Protein AF-0000000069960616 (afdb_homodimer)

Foldseek 3Di:
DDKKKFKFQQDDAAFFDDPVRIDIDIDDDDDDDDLQKWKKFFFWWFQDDLVCCVVDDRVGTAWTKTWIFTCDHSRPVHHGGFTWIARPGLMGMDMDSCPRIGTDDPPFDPVDDPCCCVFCLHQLVLLLVCLQCPQQVDAAAFEEEEECLQARNNVNNQLLNVLRHYAYEYEAQDPVSQVVSVVRRHPHYDHCNPDPDLLVSQCVSPVQAGQEYEDAADAPNVQSNLQRHAQQHTYEHEHHLNCSSPNDDTHDDHDPCSCVVSVYHYDYDGSVVDDDPVSVVSSVLSQQAAPDDDDPDDDPPPPPPPVPVPPSSSHHHRDFDEAEAEDSVCSSVLNSCVSVRNDRHGYMYGD/DDKKKFKFQQDDAAFFDDPVRIDIDIDDDDDDDDLQKWKKFFFWWFQDDLVCCVVDDRVGTAWTKGWTFTCDHSRPVHHGGFTWIARQGLMGMDMGSCPRIGTDDPPFDPVDDPCCCVFCLHQLVLLLVCLQCPQQVDAAAFEEEEECLQARNNVNNQLLNVLRHYAYEYEAQDPVSQVVSVVRRHPHYDHCNPDPDLLVSQCVSPVQAGQEYEDAADAPNVQSNLQRHAQQHTYEHEHHLNCSSPNDDTHDDHDPCSCVVSVYHYDYDGSVVDDDPVSVVSSVLSQQAAPDDDDPDDDPPPPPPPVPPVPSSSHHSRDFDEAEAEDSVCSSVLNSCVSVRNDRHGYMYGD

Organism: Capra hircus (NCBI:txid9925)

Structure (mmCIF, N/CA/C/O backbone):
data_AF-0000000069960616-model_v1
#
loop_
_entity.id
_entity.type
_entity.pdbx_description
1 polymer 'Prostaglandin reductase 1'
#
loop_
_atom_site.group_PDB
_atom_site.id
_atom_site.type_symbol
_atom_site.label_atom_id
_atom_site.label_alt_id
_atom_site.label_comp_id
_atom_site.label_asym_id
_atom_site.label_entity_id
_atom_site.label_seq_id
_atom_site.pdbx_PDB_ins_code
_atom_site.Cartn_x
_atom_site.Cartn_y
_atom_site.Cartn_z
_atom_site.occupancy
_atom_site.B_iso_or_equiv
_atom_site.auth_seq_id
_atom_site.auth_comp_id
_atom_site.auth_asym_id
_atom_site.auth_atom_id
_atom_site.pdbx_PDB_model_num
ATOM 1 N N . MET A 1 1 ? -22.5 42 20.953 1 66.56 1 MET A N 1
ATOM 2 C CA . MET A 1 1 ? -22.484 41.344 19.641 1 66.56 1 MET A CA 1
ATOM 3 C C . MET A 1 1 ? -21.109 41.469 19 1 66.56 1 MET A C 1
ATOM 5 O O . MET A 1 1 ? -20.453 42.5 19.125 1 66.56 1 MET A O 1
ATOM 9 N N . VAL A 1 2 ? -20.469 40.25 18.672 1 80.69 2 VAL A N 1
ATOM 10 C CA . VAL A 1 2 ? -19.125 40.281 18.125 1 80.69 2 VAL A CA 1
ATOM 11 C C . VAL A 1 2 ? -19.156 39.969 16.625 1 80.69 2 VAL A C 1
ATOM 13 O O . VAL A 1 2 ? -19.922 39.125 16.172 1 80.69 2 VAL A O 1
ATOM 16 N N . HIS A 1 3 ? -18.484 40.875 15.875 1 87.19 3 HIS A N 1
ATOM 17 C CA . HIS A 1 3 ? -18.359 40.656 14.445 1 87.19 3 HIS A CA 1
ATOM 18 C C . HIS A 1 3 ? -17.156 39.75 14.133 1 87.19 3 HIS A C 1
ATOM 20 O O . HIS A 1 3 ? -16.016 40.094 14.461 1 87.19 3 HIS A O 1
ATOM 26 N N . ALA A 1 4 ? -17.547 38.594 13.547 1 89.94 4 ALA A N 1
ATOM 27 C CA . ALA A 1 4 ? -16.516 37.625 13.18 1 89.94 4 ALA A CA 1
ATOM 28 C C . ALA A 1 4 ? -16.25 37.656 11.68 1 89.94 4 ALA A C 1
ATOM 30 O O . ALA A 1 4 ? -17.188 37.625 10.875 1 89.94 4 ALA A O 1
ATOM 31 N N . LYS A 1 5 ? -14.953 37.781 11.328 1 91.94 5 LYS A N 1
ATOM 32 C CA . LYS A 1 5 ? -14.57 37.594 9.93 1 91.94 5 LYS A CA 1
ATOM 33 C C . LYS A 1 5 ? -14.32 36.125 9.609 1 91.94 5 LYS A C 1
ATOM 35 O O . LYS A 1 5 ? -13.758 35.406 10.422 1 91.94 5 LYS A O 1
ATOM 40 N N . SER A 1 6 ? -14.75 35.719 8.391 1 92.06 6 SER A N 1
ATOM 41 C CA . SER A 1 6 ? -14.523 34.344 7.969 1 92.06 6 SER A CA 1
ATOM 42 C C . SER A 1 6 ? -14.234 34.25 6.473 1 92.06 6 SER A C 1
ATOM 44 O O . SER A 1 6 ? -14.766 35.062 5.688 1 92.06 6 SER A O 1
ATOM 46 N N . TRP A 1 7 ? -13.336 33.344 6.113 1 91.88 7 TRP A N 1
ATOM 47 C CA . TRP A 1 7 ? -13.094 33.031 4.707 1 91.88 7 TRP A CA 1
ATOM 48 C C . TRP A 1 7 ? -13.93 31.844 4.258 1 91.88 7 TRP A C 1
ATOM 50 O O . TRP A 1 7 ? -13.977 30.828 4.938 1 91.88 7 TRP A O 1
ATOM 60 N N . THR A 1 8 ? -14.602 31.984 3.141 1 92.44 8 THR A N 1
ATOM 61 C CA . THR A 1 8 ? -15.43 30.922 2.592 1 92.44 8 THR A CA 1
ATOM 62 C C . THR A 1 8 ? -14.945 30.516 1.205 1 92.44 8 THR A C 1
ATOM 64 O O . THR A 1 8 ? -14.266 31.281 0.528 1 92.44 8 THR A O 1
ATOM 67 N N . LEU A 1 9 ? -15.25 29.234 0.858 1 93.06 9 LEU A N 1
ATOM 68 C CA . LEU A 1 9 ? -15 28.766 -0.499 1 93.06 9 LEU A CA 1
ATOM 69 C C . LEU A 1 9 ? -16 29.375 -1.48 1 93.06 9 LEU A C 1
ATOM 71 O O . LEU A 1 9 ? -17.188 29.047 -1.451 1 93.06 9 LEU A O 1
ATOM 75 N N . LYS A 1 10 ? -15.516 30.219 -2.305 1 94.88 10 LYS A N 1
ATOM 76 C CA . LYS A 1 10 ? -16.391 30.844 -3.287 1 94.88 10 LYS A CA 1
ATOM 77 C C . LYS A 1 10 ? -16.625 29.922 -4.484 1 94.88 10 LYS A C 1
ATOM 79 O O . LYS A 1 10 ? -17.75 29.797 -4.965 1 94.88 10 LYS A O 1
ATOM 84 N N . LYS A 1 11 ? -15.562 29.391 -4.988 1 93.44 11 LYS A N 1
ATOM 85 C CA . LYS A 1 11 ? -15.602 28.406 -6.07 1 93.44 11 LYS A CA 1
ATOM 86 C C . LYS A 1 11 ? -14.625 27.266 -5.812 1 93.44 11 LYS A C 1
ATOM 88 O O . LYS A 1 11 ? -13.555 27.484 -5.234 1 93.44 11 LYS A O 1
ATOM 93 N N . HIS A 1 12 ? -15.016 26.125 -6.328 1 91.44 12 HIS A N 1
ATOM 94 C CA . HIS A 1 12 ? -14.109 25 -6.199 1 91.44 12 HIS A CA 1
ATOM 95 C C . HIS A 1 12 ? -12.797 25.266 -6.93 1 91.44 12 HIS A C 1
ATOM 97 O O . HIS A 1 12 ? -12.789 25.844 -8.016 1 91.44 12 HIS A O 1
ATOM 103 N N . PHE A 1 13 ? -11.773 24.734 -6.297 1 89 13 PHE A N 1
ATOM 104 C CA . PHE A 1 13 ? -10.453 24.922 -6.895 1 89 13 PHE A CA 1
ATOM 105 C C . PHE A 1 13 ? -10.328 24.125 -8.188 1 89 13 PHE A C 1
ATOM 107 O O . PHE A 1 13 ? -10.797 22.984 -8.266 1 89 13 PHE A O 1
ATOM 114 N N . VAL A 1 14 ? -9.812 24.703 -9.172 1 89.38 14 VAL A N 1
ATOM 115 C CA . VAL A 1 14 ? -9.383 24.031 -10.398 1 89.38 14 VAL A CA 1
ATOM 116 C C . VAL A 1 14 ? -7.879 24.203 -10.578 1 89.38 14 VAL A C 1
ATOM 118 O O . VAL A 1 14 ? -7.414 25.281 -10.977 1 89.38 14 VAL A O 1
ATOM 121 N N . GLY A 1 15 ? -7.203 23.141 -10.281 1 89 15 GLY A N 1
ATOM 122 C CA . GLY A 1 15 ? -5.762 23.297 -10.203 1 89 15 GLY A CA 1
ATOM 123 C C . GLY A 1 15 ? -5.316 24.109 -9 1 89 15 GLY A C 1
ATOM 124 O O . GLY A 1 15 ? -5.797 23.875 -7.887 1 89 15 GLY A O 1
ATOM 125 N N . TYR A 1 16 ? -4.398 24.969 -9.234 1 90.44 16 TYR A N 1
ATOM 126 C CA . TYR A 1 16 ? -3.953 25.844 -8.156 1 90.44 16 TYR A CA 1
ATOM 127 C C . TYR A 1 16 ? -5.016 26.891 -7.828 1 90.44 16 TYR A C 1
ATOM 129 O O . TYR A 1 16 ? -5.586 27.516 -8.727 1 90.44 16 TYR A O 1
ATOM 137 N N . PRO A 1 17 ? -5.312 26.984 -6.582 1 91.19 17 PRO A N 1
ATOM 138 C CA . PRO A 1 17 ? -6.301 28 -6.199 1 91.19 17 PRO A CA 1
ATOM 139 C C . PRO A 1 17 ? -5.867 29.406 -6.566 1 91.19 17 PRO A C 1
ATOM 141 O O . PRO A 1 17 ? -4.672 29.672 -6.703 1 91.19 17 PRO A O 1
ATOM 144 N N . THR A 1 18 ? -6.898 30.266 -6.781 1 94.06 18 THR A N 1
ATOM 145 C CA . THR A 1 18 ? -6.691 31.688 -7.023 1 94.06 18 THR A CA 1
ATOM 146 C C . THR A 1 18 ? -7.461 32.531 -6.008 1 94.06 18 THR A C 1
ATOM 148 O O . THR A 1 18 ? -8.336 32.031 -5.309 1 94.06 18 THR A O 1
ATOM 151 N N . ASN A 1 19 ? -7.102 33.812 -5.953 1 94.44 19 ASN A N 1
ATOM 152 C CA . ASN A 1 19 ? -7.746 34.688 -4.996 1 94.44 19 ASN A CA 1
ATOM 153 C C . ASN A 1 19 ? -9.258 34.719 -5.195 1 94.44 19 ASN A C 1
ATOM 155 O O . ASN A 1 19 ? -10.016 34.906 -4.234 1 94.44 19 ASN A O 1
ATOM 159 N N . SER A 1 20 ? -9.633 34.531 -6.395 1 95.69 20 SER A N 1
ATOM 160 C CA . SER A 1 20 ? -11.055 34.656 -6.707 1 95.69 20 SER A CA 1
ATOM 161 C C . SER A 1 20 ? -11.82 33.438 -6.152 1 95.69 20 SER A C 1
ATOM 163 O O . SER A 1 20 ? -13.055 33.469 -6.117 1 95.69 20 SER A O 1
ATOM 165 N N . ASP A 1 21 ? -11.109 32.438 -5.727 1 94.69 21 ASP A N 1
ATOM 166 C CA . ASP A 1 21 ? -11.758 31.234 -5.219 1 94.69 21 ASP A CA 1
ATOM 167 C C . ASP A 1 21 ? -12.219 31.422 -3.773 1 94.69 21 ASP A C 1
ATOM 169 O O . ASP A 1 21 ? -12.93 30.578 -3.227 1 94.69 21 ASP A O 1
ATOM 173 N N . PHE A 1 22 ? -11.852 32.5 -3.201 1 94.25 22 PHE A N 1
ATOM 174 C CA . PHE A 1 22 ? -12.133 32.75 -1.796 1 94.25 22 PHE A CA 1
ATOM 175 C C . PHE A 1 22 ? -12.961 34.031 -1.639 1 94.25 22 PHE A C 1
ATOM 177 O O . PHE A 1 22 ? -12.875 34.938 -2.469 1 94.25 22 PHE A O 1
ATOM 184 N N . GLU A 1 23 ? -13.727 34.031 -0.584 1 96.25 23 GLU A N 1
ATOM 185 C CA . GLU A 1 23 ? -14.5 35.219 -0.243 1 96.25 23 GLU A CA 1
ATOM 186 C C . GLU A 1 23 ? -14.43 35.5 1.253 1 96.25 23 GLU A C 1
ATOM 188 O O . GLU A 1 23 ? -14.633 34.594 2.078 1 96.25 23 GLU A O 1
ATOM 193 N N . LEU A 1 24 ? -14.133 36.75 1.611 1 95.31 24 LEU A N 1
ATOM 194 C CA . LEU A 1 24 ? -14.133 37.188 2.998 1 95.31 24 LEU A CA 1
ATOM 195 C C . LEU A 1 24 ? -15.516 37.719 3.4 1 95.31 24 LEU A C 1
ATOM 197 O O . LEU A 1 24 ? -16.094 38.562 2.719 1 95.31 24 LEU A O 1
ATOM 201 N N . LYS A 1 25 ? -16 37.125 4.473 1 94.19 25 LYS A N 1
ATOM 202 C CA . LYS A 1 25 ? -17.312 37.531 4.98 1 94.19 25 LYS A CA 1
ATOM 203 C C . LYS A 1 25 ? -17.219 37.969 6.434 1 94.19 25 LYS A C 1
ATOM 205 O O . LYS A 1 25 ? -16.297 37.594 7.16 1 94.19 25 LYS A O 1
ATOM 210 N N . THR A 1 26 ? -18.141 38.844 6.762 1 92.69 26 THR A N 1
ATOM 211 C CA . THR A 1 26 ? -18.297 39.25 8.148 1 92.69 26 THR A CA 1
ATOM 212 C C . THR A 1 26 ? -19.672 38.844 8.688 1 92.69 26 THR A C 1
ATOM 214 O O . THR A 1 26 ? -20.703 39.094 8.062 1 92.69 26 THR A O 1
ATOM 217 N N . VAL A 1 27 ? -19.547 38.125 9.727 1 86.25 27 VAL A N 1
ATOM 218 C CA . VAL A 1 27 ? -20.797 37.656 10.312 1 86.25 27 VAL A CA 1
ATOM 219 C C . VAL A 1 27 ? -20.922 38.156 11.75 1 86.25 27 VAL A C 1
ATOM 221 O O . VAL A 1 27 ? -19.906 38.281 12.453 1 86.25 27 VAL A O 1
ATOM 224 N N . GLU A 1 28 ? -22.141 38.406 12.133 1 87.25 28 GLU A N 1
ATOM 225 C CA . GLU A 1 28 ? -22.422 38.75 13.523 1 87.25 28 GLU A CA 1
ATOM 226 C C . GLU A 1 28 ? -22.719 37.531 14.352 1 87.25 28 GLU A C 1
ATOM 228 O O . GLU A 1 28 ? -23.609 36.75 14.008 1 87.25 28 GLU A O 1
ATOM 233 N N . LEU A 1 29 ? -21.906 37.344 15.438 1 87 29 LEU A N 1
ATOM 234 C CA . LEU A 1 29 ? -22.141 36.219 16.312 1 87 29 LEU A CA 1
ATOM 235 C C . LEU A 1 29 ? -23.125 36.562 17.422 1 87 29 LEU A C 1
ATOM 237 O O . LEU A 1 29 ? -23.078 37.656 17.969 1 87 29 LEU A O 1
ATOM 241 N N . PRO A 1 30 ? -23.984 35.594 17.734 1 83.5 30 PRO A N 1
ATOM 242 C CA . PRO A 1 30 ? -24.938 35.844 18.812 1 83.5 30 PRO A CA 1
ATOM 243 C C . PRO A 1 30 ? -24.297 35.812 20.203 1 83.5 30 PRO A C 1
ATOM 245 O O . PRO A 1 30 ? -23.219 35.25 20.375 1 83.5 30 PRO A O 1
ATOM 248 N N . PRO A 1 31 ? -25.047 36.562 21.141 1 82.56 31 PRO A N 1
ATOM 249 C CA . PRO A 1 31 ? -24.578 36.406 22.516 1 82.56 31 PRO A CA 1
ATOM 250 C C . PRO A 1 31 ? -24.672 34.969 23.031 1 82.56 31 PRO A C 1
ATOM 252 O O . PRO A 1 31 ? -25.5 34.188 22.547 1 82.56 31 PRO A O 1
ATOM 255 N N . LEU A 1 32 ? -23.734 34.625 24.016 1 83.12 32 LEU A N 1
ATOM 256 C CA . LEU A 1 32 ? -23.766 33.312 24.594 1 83.12 32 LEU A CA 1
ATOM 257 C C . LEU A 1 32 ? -25.031 33.094 25.422 1 83.12 32 LEU A C 1
ATOM 259 O O . LEU A 1 32 ? -25.328 33.906 26.297 1 83.12 32 LEU A O 1
ATOM 263 N N . LYS A 1 33 ? -26 32.375 25.016 1 72.75 33 LYS A N 1
ATOM 264 C CA . LYS A 1 33 ? -27.25 32.219 25.75 1 72.75 33 LYS A CA 1
ATOM 265 C C . LYS A 1 33 ? -27.125 31.125 26.797 1 72.75 33 LYS A C 1
ATOM 267 O O . LYS A 1 33 ? -27.641 31.266 27.922 1 72.75 33 LYS A O 1
ATOM 272 N N . ASP A 1 34 ? -26.781 29.828 26.266 1 64.5 34 ASP A N 1
ATOM 273 C CA . ASP A 1 34 ? -26.969 28.672 27.141 1 64.5 34 ASP A CA 1
ATOM 274 C C . ASP A 1 34 ? -25.656 28.266 27.812 1 64.5 34 ASP A C 1
ATOM 276 O O . ASP A 1 34 ? -24.578 28.672 27.375 1 64.5 34 ASP A O 1
ATOM 280 N N . GLY A 1 35 ? -25.812 27.703 29.062 1 62.94 35 GLY A N 1
ATOM 281 C CA . GLY A 1 35 ? -24.828 27.25 30.016 1 62.94 35 GLY A CA 1
ATOM 282 C C . GLY A 1 35 ? -23.859 26.234 29.438 1 62.94 35 GLY A C 1
ATOM 283 O O . GLY A 1 35 ? -22.984 25.719 30.141 1 62.94 35 GLY A O 1
ATOM 284 N N . GLY A 1 36 ? -23.609 26.172 28.172 1 60.62 36 GLY A N 1
ATOM 285 C CA . GLY A 1 36 ? -22.703 25.141 27.719 1 60.62 36 GLY A CA 1
ATOM 286 C C . GLY A 1 36 ? -21.828 25.562 26.547 1 60.62 36 GLY A C 1
ATOM 287 O O . GLY A 1 36 ? -21.141 24.75 25.953 1 60.62 36 GLY A O 1
ATOM 288 N N . LYS A 1 37 ? -21.891 26.984 26.359 1 70.19 37 LYS A N 1
ATOM 289 C CA . LYS A 1 37 ? -21.141 27.406 25.172 1 70.19 37 LYS A CA 1
ATOM 290 C C . LYS A 1 37 ? -20.016 28.359 25.547 1 70.19 37 LYS A C 1
ATOM 292 O O . LYS A 1 37 ? -20.031 28.938 26.641 1 70.19 37 LYS A O 1
ATOM 297 N N . CYS A 1 38 ? -18.922 28.328 24.859 1 68.31 38 CYS A N 1
ATOM 298 C CA . CYS A 1 38 ? -17.828 29.281 25 1 68.31 38 CYS A CA 1
ATOM 299 C C . CYS A 1 38 ? -17.484 29.922 23.672 1 68.31 38 CYS A C 1
ATOM 301 O O . CYS A 1 38 ? -17.766 29.344 22.609 1 68.31 38 CYS A O 1
ATOM 303 N N . SER A 1 39 ? -17.219 31.156 23.781 1 66.12 39 SER A N 1
ATOM 304 C CA . SER A 1 39 ? -16.734 31.859 22.609 1 66.12 39 SER A CA 1
ATOM 305 C C . SER A 1 39 ? -15.219 32.062 22.672 1 66.12 39 SER A C 1
ATOM 307 O O . SER A 1 39 ? -14.656 32.219 23.75 1 66.12 39 SER A O 1
ATOM 309 N N . TYR A 1 40 ? -14.578 31.812 21.547 1 68.06 40 TYR A N 1
ATOM 310 C CA . TYR A 1 40 ? -13.133 32 21.516 1 68.06 40 TYR A CA 1
ATOM 311 C C . TYR A 1 40 ? -12.719 32.75 20.25 1 68.06 40 TYR A C 1
ATOM 313 O O . TYR A 1 40 ? -13.461 32.781 19.266 1 68.06 40 TYR A O 1
ATOM 321 N N . ILE A 1 41 ? -11.719 33.562 20.484 1 53.72 41 ILE A N 1
ATOM 322 C CA . ILE A 1 41 ? -11.141 34.375 19.406 1 53.72 41 ILE A CA 1
ATOM 323 C C . ILE A 1 41 ? -9.875 33.719 18.891 1 53.72 41 ILE A C 1
ATOM 325 O O . ILE A 1 41 ? -9.047 33.219 19.672 1 53.72 41 ILE A O 1
ATOM 329 N N . LEU A 1 42 ? -9.805 33.781 17.562 1 61.34 42 LEU A N 1
ATOM 330 C CA . LEU A 1 42 ? -8.727 33.156 16.781 1 61.34 42 LEU A CA 1
ATOM 331 C C . LEU A 1 42 ? -7.387 33.812 17.109 1 61.34 42 LEU A C 1
ATOM 333 O O . LEU A 1 42 ? -7.301 35.031 17.219 1 61.34 42 LEU A O 1
ATOM 337 N N . SER A 1 43 ? -6.398 32.938 17.328 1 47.16 43 SER A N 1
ATOM 338 C CA . SER A 1 43 ? -5.043 33.469 17.312 1 47.16 43 SER A CA 1
ATOM 339 C C . SER A 1 43 ? -4.293 33.031 16.062 1 47.16 43 SER A C 1
ATOM 341 O O . SER A 1 43 ? -3.666 33.875 15.391 1 47.16 43 SER A O 1
ATOM 343 N N . MET A 1 44 ? -4.297 31.953 15.711 1 52.28 44 MET A N 1
ATOM 344 C CA . MET A 1 44 ? -3.512 31.453 14.586 1 52.28 44 MET A CA 1
ATOM 345 C C . MET A 1 44 ? -4.219 30.297 13.898 1 52.28 44 MET A C 1
ATOM 347 O O . MET A 1 44 ? -5.008 29.594 14.523 1 52.28 44 MET A O 1
ATOM 351 N N . VAL A 1 45 ? -4.164 30.328 12.539 1 55.28 45 VAL A N 1
ATOM 352 C CA . VAL A 1 45 ? -4.91 29.297 11.82 1 55.28 45 VAL A CA 1
ATOM 353 C C . VAL A 1 45 ? -3.957 28.469 10.969 1 55.28 45 VAL A C 1
ATOM 355 O O . VAL A 1 45 ? -3.004 29 10.398 1 55.28 45 VAL A O 1
ATOM 358 N N . LEU A 1 46 ? -4.113 27.203 11.336 1 61.34 46 LEU A N 1
ATOM 359 C CA . LEU A 1 46 ? -3.451 26.219 10.477 1 61.34 46 LEU A CA 1
ATOM 360 C C . LEU A 1 46 ? -4.234 26.016 9.188 1 61.34 46 LEU A C 1
ATOM 362 O O . LEU A 1 46 ? -5.469 26 9.195 1 61.34 46 LEU A O 1
ATOM 366 N N . LEU A 1 47 ? -3.436 26.172 8.055 1 54.31 47 LEU A N 1
ATOM 367 C CA . LEU A 1 47 ? -4.008 26.016 6.723 1 54.31 47 LEU A CA 1
ATOM 368 C C . LEU A 1 47 ? -4.348 24.562 6.434 1 54.31 47 LEU A C 1
ATOM 370 O O . LEU A 1 47 ? -3.621 23.656 6.852 1 54.31 47 LEU A O 1
ATOM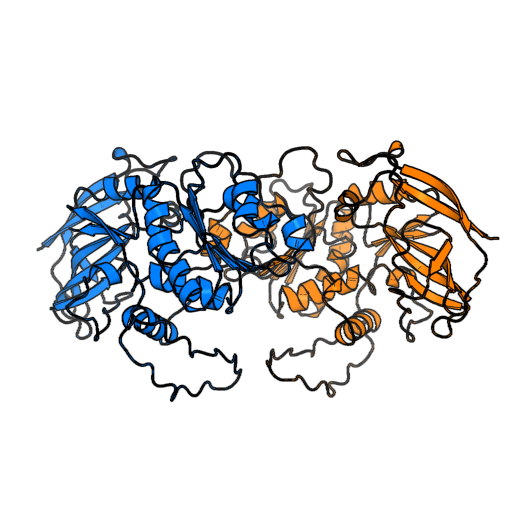 374 N N . CYS A 1 48 ? -5.594 24.359 6.516 1 56.66 48 CYS A N 1
ATOM 375 C CA . CYS A 1 48 ? -6.266 23.078 6.309 1 56.66 48 CYS A CA 1
ATOM 376 C C . CYS A 1 48 ? -5.738 22.375 5.059 1 56.66 48 CYS A C 1
ATOM 378 O O . CYS A 1 48 ? -5.145 23.016 4.191 1 56.66 48 CYS A O 1
ATOM 380 N N . PHE A 1 49 ? -6.016 21 5.012 1 60.28 49 PHE A N 1
ATOM 381 C CA . PHE A 1 49 ? -5.594 19.969 4.066 1 60.28 49 PHE A CA 1
ATOM 382 C C . PHE A 1 49 ? -6.348 20.109 2.75 1 60.28 49 PHE A C 1
ATOM 384 O O . PHE A 1 49 ? -7.582 20.094 2.727 1 60.28 49 PHE A O 1
ATOM 391 N N . ARG A 1 50 ? -5.789 20.688 1.732 1 55.44 50 ARG A N 1
ATOM 392 C CA . ARG A 1 50 ? -6.34 20.719 0.38 1 55.44 50 ARG A CA 1
ATOM 393 C C . ARG A 1 50 ? -7.109 19.438 0.08 1 55.44 50 ARG A C 1
ATOM 395 O O . ARG A 1 50 ? -8.172 19.469 -0.535 1 55.44 50 ARG A O 1
ATOM 402 N N . ILE A 1 51 ? -6.664 18.438 0.663 1 58.59 51 ILE A N 1
ATOM 403 C CA . ILE A 1 51 ? -7.285 17.156 0.369 1 58.59 51 ILE A CA 1
ATOM 404 C C . ILE A 1 51 ? -8.727 17.156 0.868 1 58.59 51 ILE A C 1
ATOM 406 O O . ILE A 1 51 ? -9.617 16.594 0.215 1 58.59 51 ILE A O 1
ATOM 410 N N . MET A 1 52 ? -8.992 17.953 1.827 1 64.44 52 MET A N 1
ATOM 411 C CA . MET A 1 52 ? -10.32 17.938 2.432 1 64.44 52 MET A CA 1
ATOM 412 C C . MET A 1 52 ? -11.211 19.016 1.813 1 64.44 52 MET A C 1
ATOM 414 O O . MET A 1 52 ? -12.438 18.984 1.969 1 64.44 52 MET A O 1
ATOM 418 N N . ALA A 1 53 ? -10.617 19.844 1.058 1 66.94 53 ALA A N 1
ATOM 419 C CA . ALA A 1 53 ? -11.375 20.938 0.461 1 66.94 53 ALA A CA 1
ATOM 420 C C . ALA A 1 53 ? -12.391 20.422 -0.554 1 66.94 53 ALA A C 1
ATOM 422 O O . ALA A 1 53 ? -13.406 21.062 -0.812 1 66.94 53 ALA A O 1
ATOM 423 N N . LYS A 1 54 ? -12.086 19.25 -1.085 1 72.31 54 LYS A N 1
ATOM 424 C CA . LYS A 1 54 ? -13 18.672 -2.072 1 72.31 54 LYS A CA 1
ATOM 425 C C . LYS A 1 54 ? -14.352 18.344 -1.443 1 72.31 54 LYS A C 1
ATOM 427 O O . LYS A 1 54 ? -15.367 18.281 -2.139 1 72.31 54 LYS A O 1
ATOM 432 N N . ASN A 1 55 ? -14.273 18.312 -0.177 1 78 55 ASN A N 1
ATOM 433 C CA . ASN A 1 55 ? -15.5 17.953 0.521 1 78 55 ASN A CA 1
ATOM 434 C C . ASN A 1 55 ? -16.328 19.188 0.887 1 78 55 ASN A C 1
ATOM 436 O O . ASN A 1 55 ? -17.453 19.062 1.365 1 78 55 ASN A O 1
ATOM 440 N N . LEU A 1 56 ? -15.758 20.297 0.624 1 84.88 56 LEU A N 1
ATOM 441 C CA . LEU A 1 56 ? -16.453 21.547 0.925 1 84.88 56 LEU A CA 1
ATOM 442 C C . LEU A 1 56 ? -17.406 21.938 -0.21 1 84.88 56 LEU A C 1
ATOM 444 O O . LEU A 1 56 ? -17.125 21.641 -1.376 1 84.88 56 LEU A O 1
ATOM 448 N N . LYS A 1 57 ? -18.516 22.578 0.177 1 90.44 57 LYS A N 1
ATOM 449 C CA . LYS A 1 57 ? -19.406 23.203 -0.794 1 90.44 57 LYS A CA 1
ATOM 450 C C . LYS A 1 57 ? -19.094 24.688 -0.934 1 90.44 57 LYS A C 1
ATOM 452 O O . LYS A 1 57 ? -18.594 25.312 0.003 1 90.44 57 LYS A O 1
ATOM 457 N N . GLU A 1 58 ? -19.375 25.078 -2.127 1 92.88 58 GLU A N 1
ATOM 458 C CA . GLU A 1 58 ? -19.234 26.531 -2.301 1 92.88 58 GLU A CA 1
ATOM 459 C C . GLU A 1 58 ? -20.078 27.281 -1.287 1 92.88 58 GLU A C 1
ATOM 461 O O . GLU A 1 58 ? -21.25 26.953 -1.075 1 92.88 58 GLU A O 1
ATOM 466 N N . GLY A 1 59 ? -19.438 28.234 -0.645 1 92.62 59 GLY A N 1
ATOM 467 C CA . GLY A 1 59 ? -20.109 28.969 0.408 1 92.62 59 GLY A CA 1
ATOM 468 C C . GLY A 1 59 ? -19.719 28.531 1.802 1 92.62 59 GLY A C 1
ATOM 469 O O . GLY A 1 59 ? -19.906 29.266 2.773 1 92.62 59 GLY A O 1
ATOM 470 N N . ASP A 1 60 ? -19.172 27.391 1.854 1 92.38 60 ASP A N 1
ATOM 471 C CA . ASP A 1 60 ? -18.734 26.875 3.148 1 92.38 60 ASP A CA 1
ATOM 472 C C . ASP A 1 60 ? -17.5 27.625 3.643 1 92.38 60 ASP A C 1
ATOM 474 O O . ASP A 1 60 ? -16.703 28.125 2.842 1 92.38 60 ASP A O 1
ATOM 478 N N . MET A 1 61 ? -17.406 27.703 4.969 1 89.75 61 MET A N 1
ATOM 479 C CA . MET A 1 61 ? -16.188 28.25 5.551 1 89.75 61 MET A CA 1
ATOM 480 C C . MET A 1 61 ? -15 27.328 5.273 1 89.75 61 MET A C 1
ATOM 482 O O . MET A 1 61 ? -15.117 26.109 5.363 1 89.75 61 MET A O 1
ATOM 486 N N . MET A 1 62 ? -13.906 27.969 4.938 1 88.81 62 MET A N 1
ATOM 487 C CA . MET A 1 62 ? -12.688 27.203 4.75 1 88.81 62 MET A CA 1
ATOM 488 C C . MET A 1 62 ? -12.312 26.453 6.027 1 88.81 62 MET A C 1
ATOM 490 O O . MET A 1 62 ? -12.461 26.984 7.129 1 88.81 62 MET A O 1
ATOM 494 N N . MET A 1 63 ? -11.852 25.281 5.816 1 85.44 63 MET A N 1
ATOM 495 C CA . MET A 1 63 ? -11.5 24.438 6.961 1 85.44 63 MET A CA 1
ATOM 496 C C . MET A 1 63 ? -10.109 24.797 7.484 1 85.44 63 MET A C 1
ATOM 498 O O . MET A 1 63 ? -9.234 25.188 6.711 1 85.44 63 MET A O 1
ATOM 502 N N . GLY A 1 64 ? -9.984 24.562 8.781 1 84.81 64 GLY A N 1
ATOM 503 C CA . GLY A 1 64 ? -8.695 24.781 9.414 1 84.81 64 GLY A CA 1
ATOM 504 C C . GLY A 1 64 ? -8.734 24.625 10.922 1 84.81 64 GLY A C 1
ATOM 505 O O . GLY A 1 64 ? -9.812 24.562 11.516 1 84.81 64 GLY A O 1
ATOM 506 N N . GLU A 1 65 ? -7.539 24.516 11.453 1 87.44 65 GLU A N 1
ATOM 507 C CA . GLU A 1 65 ? -7.367 24.438 12.898 1 87.44 65 GLU A CA 1
ATOM 508 C C . GLU A 1 65 ? -6.719 25.703 13.453 1 87.44 65 GLU A C 1
ATOM 510 O O . GLU A 1 65 ? -5.836 26.281 12.82 1 87.44 65 GLU A O 1
ATOM 515 N N . GLN A 1 66 ? -7.227 26.047 14.672 1 88.25 66 GLN A N 1
ATOM 516 C CA . GLN A 1 66 ? -6.707 27.281 15.266 1 88.25 66 GLN A CA 1
ATOM 517 C C . GLN A 1 66 ? -6.297 27.047 16.719 1 88.25 66 GLN A C 1
ATOM 519 O O . GLN A 1 66 ? -6.824 26.156 17.391 1 88.25 66 GLN A O 1
ATOM 524 N N . VAL A 1 67 ? -5.266 27.812 17.062 1 88.81 67 VAL A N 1
ATOM 525 C CA . VAL A 1 67 ? -5.059 28.062 18.484 1 88.81 67 VAL A CA 1
ATOM 526 C C . VAL A 1 67 ? -5.793 29.328 18.906 1 88.81 67 VAL A C 1
ATOM 528 O O . VAL A 1 67 ? -5.691 30.359 18.234 1 88.81 67 VAL A O 1
ATOM 531 N N . ALA A 1 68 ? -6.562 29.156 19.922 1 89.5 68 ALA A N 1
ATOM 532 C CA . ALA A 1 68 ? -7.422 30.266 20.328 1 89.5 68 ALA A CA 1
ATOM 533 C C . ALA A 1 68 ? -7.5 30.391 21.844 1 89.5 68 ALA A C 1
ATOM 535 O O . ALA A 1 68 ? -7.094 29.469 22.562 1 89.5 68 ALA A O 1
ATOM 536 N N . ARG A 1 69 ? -7.949 31.547 22.172 1 89.06 69 ARG A N 1
ATOM 537 C CA . ARG A 1 69 ? -8.172 31.828 23.578 1 89.06 69 ARG A CA 1
ATOM 538 C C . ARG A 1 69 ? -9.648 32.031 23.875 1 89.06 69 ARG A C 1
ATOM 540 O O . ARG A 1 69 ? -10.328 32.812 23.203 1 89.06 69 ARG A O 1
ATOM 547 N N . VAL A 1 70 ? -10.086 31.359 24.875 1 90.25 70 VAL A N 1
ATOM 548 C CA . VAL A 1 70 ? -11.469 31.547 25.312 1 90.25 70 VAL A CA 1
ATOM 549 C C . VAL A 1 70 ? -11.648 32.938 25.922 1 90.25 70 VAL A C 1
ATOM 551 O O . VAL A 1 70 ? -10.875 33.344 26.781 1 90.25 70 VAL A O 1
ATOM 554 N N . VAL A 1 71 ? -12.625 33.656 25.469 1 89 71 VAL A N 1
ATOM 555 C CA . VAL A 1 71 ? -12.828 35.031 25.953 1 89 71 VAL A CA 1
ATOM 556 C C . VAL A 1 71 ? -14.078 35.094 26.828 1 89 71 VAL A C 1
ATOM 558 O O . VAL A 1 71 ? -14.148 35.875 27.766 1 89 71 VAL A O 1
ATOM 561 N N . GLU A 1 72 ? -15.086 34.406 26.484 1 89.38 72 GLU A N 1
ATOM 562 C CA . GLU A 1 72 ? -16.312 34.25 27.25 1 89.38 72 GLU A CA 1
ATOM 563 C C . GLU A 1 72 ? -16.75 32.812 27.312 1 89.38 72 GLU A C 1
ATOM 565 O O . GLU A 1 72 ? -16.562 32.062 26.359 1 89.38 72 GLU A O 1
ATOM 570 N N . SER A 1 73 ? -17.234 32.406 28.562 1 89.69 73 SER A N 1
ATOM 571 C CA . SER A 1 73 ? -17.594 31 28.672 1 89.69 73 SER A CA 1
ATOM 572 C C . SER A 1 73 ? -18.734 30.797 29.656 1 89.69 73 SER A C 1
ATOM 574 O O . SER A 1 73 ? -18.797 31.453 30.688 1 89.69 73 SER A O 1
ATOM 576 N N . LYS A 1 74 ? -19.625 30.016 29.266 1 87.75 74 LYS A N 1
ATOM 577 C CA . LYS A 1 74 ? -20.625 29.406 30.141 1 87.75 74 LYS A CA 1
ATOM 578 C C . LYS A 1 74 ? -20.438 27.906 30.25 1 87.75 74 LYS A C 1
ATOM 580 O O . LYS A 1 74 ? -21.391 27.172 30.469 1 87.75 74 LYS A O 1
ATOM 585 N N . ASN A 1 75 ? -19.281 27.531 29.906 1 88.19 75 ASN A N 1
ATOM 586 C CA . ASN A 1 75 ? -18.828 26.141 30.016 1 88.19 75 ASN A CA 1
ATOM 587 C C . ASN A 1 75 ? -17.703 26 31.047 1 88.19 75 ASN A C 1
ATOM 589 O O . ASN A 1 75 ? -16.609 26.5 30.844 1 88.19 75 ASN A O 1
ATOM 593 N N . ALA A 1 76 ? -17.953 25.234 32.062 1 88.19 76 ALA A N 1
ATOM 594 C CA . ALA A 1 76 ? -17.016 25.141 33.188 1 88.19 76 ALA A CA 1
ATOM 595 C C . ALA A 1 76 ? -15.711 24.484 32.75 1 88.19 76 ALA A C 1
ATOM 597 O O . ALA A 1 76 ? -14.664 24.734 33.344 1 88.19 76 ALA A O 1
ATOM 598 N N . ALA A 1 77 ? -15.766 23.734 31.703 1 89.44 77 ALA A N 1
ATOM 599 C CA . ALA A 1 77 ? -14.57 23.047 31.234 1 89.44 77 ALA A CA 1
ATOM 600 C C . ALA A 1 77 ? -13.625 24 30.516 1 89.44 77 ALA A C 1
ATOM 602 O O . ALA A 1 77 ? -12.43 23.719 30.375 1 89.44 77 ALA A O 1
ATOM 603 N N . PHE A 1 78 ? -14.148 25.141 30.109 1 91.62 78 PHE A N 1
ATOM 604 C CA . PHE A 1 78 ? -13.352 26.078 29.328 1 91.62 78 PHE A CA 1
ATOM 605 C C . PHE A 1 78 ? -13.539 27.5 29.844 1 91.62 78 PHE A C 1
ATOM 607 O O . PHE A 1 78 ? -14.078 28.359 29.141 1 91.62 78 PHE A O 1
ATOM 614 N N . PRO A 1 79 ? -13.039 27.781 30.969 1 90.75 79 PRO A N 1
ATOM 615 C CA . PRO A 1 79 ? -13.156 29.156 31.484 1 90.75 79 PRO A CA 1
ATOM 616 C C . PRO A 1 79 ? -12.414 30.172 30.625 1 90.75 79 PRO A C 1
ATOM 618 O O . PRO A 1 79 ? -11.508 29.812 29.875 1 90.75 79 PRO A O 1
ATOM 621 N N . PRO A 1 80 ? -12.836 31.438 30.797 1 91 80 PRO A N 1
ATOM 622 C CA . PRO A 1 80 ? -12.133 32.5 30.047 1 91 80 PRO A CA 1
ATOM 623 C C . PRO A 1 80 ? -10.625 32.469 30.297 1 91 80 PRO A C 1
ATOM 625 O O . PRO A 1 80 ? -10.188 32.281 31.438 1 91 80 PRO A O 1
ATOM 628 N N . GLY A 1 81 ? -9.859 32.594 29.234 1 89.25 81 GLY A N 1
ATOM 629 C CA . GLY A 1 81 ? -8.414 32.562 29.328 1 89.25 81 GLY A CA 1
ATOM 630 C C . GLY A 1 81 ? -7.797 31.25 28.906 1 89.25 81 GLY A C 1
ATOM 631 O O . GLY A 1 81 ? -6.598 31.172 28.625 1 89.25 81 GLY A O 1
ATOM 632 N N . THR A 1 82 ? -8.641 30.25 28.828 1 90.62 82 THR A N 1
ATOM 633 C CA . THR A 1 82 ? -8.141 28.938 28.406 1 90.62 82 THR A CA 1
ATOM 634 C C . THR A 1 82 ? -7.672 28.969 26.953 1 90.62 82 THR A C 1
ATOM 636 O O . THR A 1 82 ? -8.328 29.562 26.094 1 90.62 82 THR A O 1
ATOM 639 N N . ILE A 1 83 ? -6.434 28.406 26.766 1 91.12 83 ILE A N 1
ATOM 640 C CA . ILE A 1 83 ? -5.926 28.281 25.406 1 91.12 83 ILE A CA 1
ATOM 641 C C . ILE A 1 83 ? -6.344 26.938 24.828 1 91.12 83 ILE A C 1
ATOM 643 O O . ILE A 1 83 ? -6.125 25.891 25.438 1 91.12 83 ILE A O 1
ATOM 647 N N . VAL A 1 84 ? -6.992 27 23.625 1 91.31 84 VAL A N 1
ATOM 648 C CA . VAL A 1 84 ? -7.527 25.766 23.047 1 91.31 84 VAL A CA 1
ATOM 649 C C . VAL A 1 84 ? -7.074 25.656 21.594 1 91.31 84 VAL A C 1
ATOM 651 O O . VAL A 1 84 ? -6.75 26.656 20.953 1 91.31 84 VAL A O 1
ATOM 654 N N . VAL A 1 85 ? -6.891 24.469 21.156 1 91.25 85 VAL A N 1
ATOM 655 C CA . VAL A 1 85 ? -6.816 24.156 19.734 1 91.25 85 VAL A CA 1
ATOM 656 C C . VAL A 1 85 ? -8.188 23.719 19.219 1 91.25 85 VAL A C 1
ATOM 658 O O . VAL A 1 85 ? -8.82 22.828 19.812 1 91.25 85 VAL A O 1
ATOM 661 N N . ALA A 1 86 ? -8.68 24.344 18.203 1 88.5 86 ALA A N 1
ATOM 662 C CA . ALA A 1 86 ? -10.055 24.109 17.75 1 88.5 86 ALA A CA 1
ATOM 663 C C . ALA A 1 86 ? -10.117 24 16.234 1 88.5 86 ALA A C 1
ATOM 665 O O . ALA A 1 86 ? -9.43 24.734 15.516 1 88.5 86 ALA A O 1
ATOM 666 N N . PRO A 1 87 ? -10.875 23.016 15.734 1 87.75 87 PRO A N 1
ATOM 667 C CA . PRO A 1 87 ? -11.102 22.922 14.289 1 87.75 87 PRO A CA 1
ATOM 668 C C . PRO A 1 87 ? -12.133 23.938 13.789 1 87.75 87 PRO A C 1
ATOM 670 O O . PRO A 1 87 ? -13.117 23.562 13.148 1 87.75 87 PRO A O 1
ATOM 673 N N . SER A 1 88 ? -11.922 25.203 13.977 1 86 88 SER A N 1
ATOM 674 C CA . SER A 1 88 ? -12.938 26.234 13.766 1 86 88 SER A CA 1
ATOM 675 C C . SER A 1 88 ? -12.828 26.844 12.375 1 86 88 SER A C 1
ATOM 677 O O . SER A 1 88 ? -13.656 27.672 11.984 1 86 88 SER A O 1
ATOM 679 N N . GLY A 1 89 ? -11.852 26.391 11.602 1 86.88 89 GLY A N 1
ATOM 680 C CA . GLY A 1 89 ? -11.727 26.922 10.25 1 86.88 89 GLY A CA 1
ATOM 681 C C . GLY A 1 89 ? -11.125 28.312 10.203 1 86.88 89 GLY A C 1
ATOM 682 O O . GLY A 1 89 ? -10.414 28.719 11.117 1 86.88 89 GLY A O 1
ATOM 683 N N . TRP A 1 90 ? -11.359 28.953 9.023 1 88.69 90 TRP A N 1
ATOM 684 C CA . TRP A 1 90 ? -10.781 30.266 8.789 1 88.69 90 TRP A CA 1
ATOM 685 C C . TRP A 1 90 ? -11.711 31.359 9.281 1 88.69 90 TRP A C 1
ATOM 687 O O . TRP A 1 90 ? -12.32 32.094 8.484 1 88.69 90 TRP A O 1
ATOM 697 N N . THR A 1 91 ? -11.727 31.547 10.633 1 90.81 91 THR A N 1
ATOM 698 C CA . THR A 1 91 ? -12.586 32.562 11.234 1 90.81 91 THR A CA 1
ATOM 699 C C . THR A 1 91 ? -11.898 33.219 12.43 1 90.81 91 THR A C 1
ATOM 701 O O . THR A 1 91 ? -11.094 32.594 13.117 1 90.81 91 THR A O 1
ATOM 704 N N . THR A 1 92 ? -12.266 34.438 12.703 1 89.5 92 THR A N 1
ATOM 705 C CA . THR A 1 92 ? -11.609 35.188 13.758 1 89.5 92 THR A CA 1
ATOM 706 C C . THR A 1 92 ? -12.234 34.906 15.117 1 89.5 92 THR A C 1
ATOM 708 O O . THR A 1 92 ? -11.578 35 16.156 1 89.5 92 THR A O 1
ATOM 711 N N . HIS A 1 93 ? -13.516 34.625 15.078 1 88.44 93 HIS A N 1
ATOM 712 C CA . HIS A 1 93 ? -14.266 34.344 16.297 1 88.44 93 HIS A CA 1
ATOM 713 C C . HIS A 1 93 ? -15.203 33.156 16.109 1 88.44 93 HIS A C 1
ATOM 715 O O . HIS A 1 93 ? -15.781 32.969 15.031 1 88.44 93 HIS A O 1
ATOM 721 N N . SER A 1 94 ? -15.281 32.344 17.141 1 88.94 94 SER A N 1
ATOM 722 C CA . SER A 1 94 ? -16.156 31.188 17.062 1 88.94 94 SER A CA 1
ATOM 723 C C . SER A 1 94 ? -16.844 30.922 18.391 1 88.94 94 SER A C 1
ATOM 725 O O . SER A 1 94 ? -16.359 31.359 19.438 1 88.94 94 SER A O 1
ATOM 727 N N . ILE A 1 95 ? -18 30.359 18.312 1 87.75 95 ILE A N 1
ATOM 728 C CA . ILE A 1 95 ? -18.734 29.844 19.469 1 87.75 95 ILE A CA 1
ATOM 729 C C . ILE A 1 95 ? -18.781 28.328 19.422 1 87.75 95 ILE A C 1
ATOM 731 O O . ILE A 1 95 ? -19 27.75 18.344 1 87.75 95 ILE A O 1
ATOM 735 N N . SER A 1 96 ? -18.422 27.688 20.5 1 87.88 96 SER A N 1
ATOM 736 C CA . SER A 1 96 ? -18.406 26.219 20.547 1 87.88 96 SER A CA 1
ATOM 737 C C . SER A 1 96 ? -19.078 25.703 21.812 1 87.88 96 SER A C 1
ATOM 739 O O . SER A 1 96 ? -19.125 26.391 22.828 1 87.88 96 SER A O 1
ATOM 741 N N . ASN A 1 97 ? -19.672 24.531 21.688 1 86.06 97 ASN A N 1
ATOM 742 C CA . ASN A 1 97 ? -20.188 23.859 22.859 1 86.06 97 ASN A CA 1
ATOM 743 C C . ASN A 1 97 ? -19.094 23.047 23.578 1 86.06 97 ASN A C 1
ATOM 745 O O . ASN A 1 97 ? -19.375 22.312 24.516 1 86.06 97 ASN A O 1
ATOM 749 N N . GLY A 1 98 ? -17.969 23.188 23.078 1 85 98 GLY A N 1
ATOM 750 C CA . GLY A 1 98 ? -16.859 22.5 23.703 1 85 98 GLY A CA 1
ATOM 751 C C . GLY A 1 98 ? -16.453 21.219 22.984 1 85 98 GLY A C 1
ATOM 752 O O . GLY A 1 98 ? -15.375 20.688 23.219 1 85 98 GLY A O 1
ATOM 753 N N . GLU A 1 9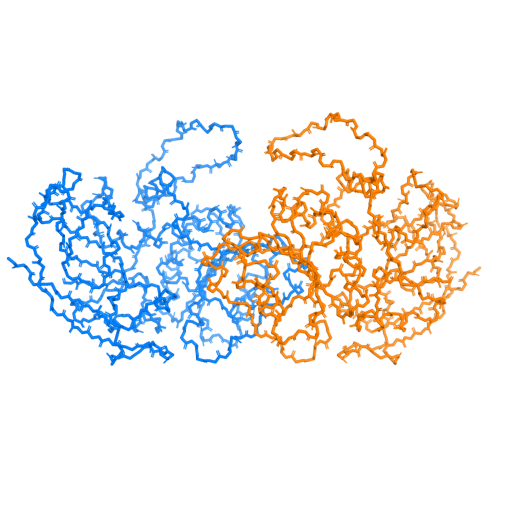9 ? -17.328 20.828 22.109 1 85.12 99 GLU A N 1
ATOM 754 C CA . GLU A 1 99 ? -17.031 19.609 21.375 1 85.12 99 GLU A CA 1
ATOM 755 C C . GLU A 1 99 ? -15.828 19.781 20.453 1 85.12 99 GLU A C 1
ATOM 757 O O . GLU A 1 99 ? -15.711 20.797 19.766 1 85.12 99 GLU A O 1
ATOM 762 N N . LYS A 1 100 ? -14.852 18.875 20.453 1 82.81 100 LYS A N 1
ATOM 763 C CA . LYS A 1 100 ? -13.672 18.812 19.594 1 82.81 100 LYS A CA 1
ATOM 764 C C . LYS A 1 100 ? -12.664 19.891 19.984 1 82.81 100 LYS A C 1
ATOM 766 O O . LYS A 1 100 ? -11.703 20.141 19.234 1 82.81 100 LYS A O 1
ATOM 771 N N . LEU A 1 101 ? -12.969 20.641 21.094 1 88.25 101 LEU A N 1
ATOM 772 C CA . LEU A 1 101 ? -11.969 21.562 21.625 1 88.25 101 LEU A CA 1
ATOM 773 C C . LEU A 1 101 ? -10.922 20.812 22.438 1 88.25 101 LEU A C 1
ATOM 775 O O . LEU A 1 101 ? -11.258 19.922 23.219 1 88.25 101 LEU A O 1
ATOM 779 N N . GLU A 1 102 ? -9.711 21.172 22.156 1 88.94 102 GLU A N 1
ATOM 780 C CA . GLU A 1 102 ? -8.625 20.578 22.922 1 88.94 102 GLU A CA 1
ATOM 781 C C . GLU A 1 102 ? -7.824 21.641 23.656 1 88.94 102 GLU A C 1
ATOM 783 O O . GLU A 1 102 ? -7.32 22.578 23.047 1 88.94 102 GLU A O 1
ATOM 788 N N . LYS A 1 103 ? -7.719 21.438 25 1 91.12 103 LYS A N 1
ATOM 789 C CA . LYS A 1 103 ? -6.871 22.344 25.75 1 91.12 103 LYS A CA 1
ATOM 790 C C . LYS A 1 103 ? -5.395 22.109 25.453 1 91.12 103 LYS A C 1
ATOM 792 O O . LYS A 1 103 ? -4.965 20.953 25.312 1 91.12 103 LYS A O 1
ATOM 797 N N . VAL A 1 104 ? -4.676 23.203 25.25 1 89.94 104 VAL A N 1
ATOM 798 C CA . VAL A 1 104 ? -3.229 23.047 25.172 1 89.94 104 VAL A CA 1
ATOM 799 C C . VAL A 1 104 ? -2.697 22.422 26.453 1 89.94 104 VAL A C 1
ATOM 801 O O . VAL A 1 104 ? -3.283 22.609 27.531 1 89.94 104 VAL A O 1
ATOM 804 N N . LEU A 1 105 ? -1.571 21.734 26.344 1 87.81 105 LEU A N 1
ATOM 805 C CA . LEU A 1 105 ? -0.986 21.062 27.5 1 87.81 105 LEU A CA 1
ATOM 806 C C . LEU A 1 105 ? -0.795 22.031 28.656 1 87.81 105 LEU A C 1
ATOM 808 O O . LEU A 1 105 ? -0.324 23.156 28.453 1 87.81 105 LEU A O 1
ATOM 812 N N . ALA A 1 106 ? -1.135 21.516 29.812 1 84.56 106 ALA A N 1
ATOM 813 C CA . ALA A 1 106 ? -1.021 22.344 31 1 84.56 106 ALA A CA 1
ATOM 814 C C . ALA A 1 106 ? 0.433 22.734 31.266 1 84.56 106 ALA A C 1
ATOM 816 O O . ALA A 1 106 ? 0.714 23.812 31.781 1 84.56 106 ALA A O 1
ATOM 817 N N . GLU A 1 107 ? 1.252 21.828 30.859 1 85.38 107 GLU A N 1
ATOM 818 C CA . GLU A 1 107 ? 2.67 22.031 31.141 1 85.38 107 GLU A CA 1
ATOM 819 C C . GLU A 1 107 ? 3.35 22.797 30.016 1 85.38 107 GLU A C 1
ATOM 821 O O . GLU A 1 107 ? 4.578 22.812 29.922 1 85.38 107 GLU A O 1
ATOM 826 N N . TRP A 1 108 ? 2.557 23.453 29.188 1 87 108 TRP A N 1
ATOM 827 C CA . TRP A 1 108 ? 3.137 24.234 28.094 1 87 108 TRP A CA 1
ATOM 828 C C . TRP A 1 108 ? 4.051 25.328 28.641 1 87 108 TRP A C 1
ATOM 830 O O . TRP A 1 108 ? 3.605 26.203 29.375 1 87 108 TRP A O 1
ATOM 840 N N . PRO A 1 109 ? 5.301 25.266 28.219 1 83.38 109 PRO A N 1
ATOM 841 C CA . PRO A 1 109 ? 6.215 26.281 28.75 1 83.38 109 PRO A CA 1
ATOM 842 C C . PRO A 1 109 ? 5.953 27.672 28.172 1 83.38 109 PRO A C 1
ATOM 844 O O . PRO A 1 109 ? 5.621 27.812 27 1 83.38 109 PRO A O 1
ATOM 847 N N . ASP A 1 110 ? 6.227 28.703 28.922 1 81.38 110 ASP A N 1
ATOM 848 C CA . ASP A 1 110 ? 6.02 30.078 28.5 1 81.38 110 ASP A CA 1
ATOM 849 C C . ASP A 1 110 ? 7.031 30.5 27.438 1 81.38 110 ASP A C 1
ATOM 851 O O . ASP A 1 110 ? 6.805 31.453 26.688 1 81.38 110 ASP A O 1
ATOM 855 N N . THR A 1 111 ? 8.047 29.719 27.344 1 82.69 111 THR A N 1
ATOM 856 C CA . THR A 1 111 ? 9.117 30.062 26.422 1 82.69 111 THR A CA 1
ATOM 857 C C . THR A 1 111 ? 8.789 29.609 25.016 1 82.69 111 THR A C 1
ATOM 859 O O . THR A 1 111 ? 9.422 30.031 24.047 1 82.69 111 THR A O 1
ATOM 862 N N . LEU A 1 112 ? 7.805 28.75 24.906 1 84.56 112 LEU A N 1
ATOM 863 C CA . LEU A 1 112 ? 7.473 28.219 23.578 1 84.56 112 LEU A CA 1
ATOM 864 C C . LEU A 1 112 ? 6.25 28.938 23 1 84.56 112 LEU A C 1
ATOM 866 O O . LEU A 1 1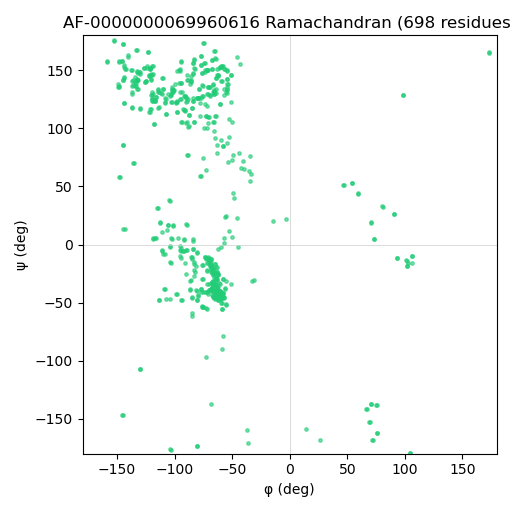12 ? 5.262 29.156 23.719 1 84.56 112 LEU A O 1
ATOM 870 N N . PRO A 1 113 ? 6.391 29.312 21.797 1 86.06 113 PRO A N 1
ATOM 871 C CA . PRO A 1 113 ? 5.211 29.938 21.188 1 86.06 113 PRO A CA 1
ATOM 872 C C . PRO A 1 113 ? 4.02 28.984 21.094 1 86.06 113 PRO A C 1
ATOM 874 O O . PRO A 1 113 ? 4.199 27.781 20.844 1 86.06 113 PRO A O 1
ATOM 877 N N . LEU A 1 114 ? 2.842 29.516 21.234 1 87.06 114 LEU A N 1
ATOM 878 C CA . LEU A 1 114 ? 1.617 28.734 21.219 1 87.06 114 LEU A CA 1
ATOM 879 C C . LEU A 1 114 ? 1.351 28.172 19.812 1 87.06 114 LEU A C 1
ATOM 881 O O . LEU A 1 114 ? 0.595 27.219 19.656 1 87.06 114 LEU A O 1
ATOM 885 N N . SER A 1 115 ? 2.006 28.781 18.781 1 87.19 115 SER A N 1
ATOM 886 C CA . SER A 1 115 ? 1.828 28.328 17.406 1 87.19 115 SER A CA 1
ATOM 887 C C . SER A 1 115 ? 2.326 26.906 17.203 1 87.19 115 SER A C 1
ATOM 889 O O . SER A 1 115 ? 1.889 26.203 16.297 1 87.19 115 SER A O 1
ATOM 891 N N . LEU A 1 116 ? 3.166 26.438 18.094 1 89.5 116 LEU A N 1
ATOM 892 C CA . LEU A 1 116 ? 3.699 25.078 17.984 1 89.5 116 LEU A CA 1
ATOM 893 C C . LEU A 1 116 ? 2.604 24.047 18.219 1 89.5 116 LEU A C 1
ATOM 895 O O . LEU A 1 116 ? 2.742 22.891 17.812 1 89.5 116 LEU A O 1
ATOM 899 N N . ALA A 1 117 ? 1.515 24.5 18.875 1 90.56 117 ALA A N 1
ATOM 900 C CA . ALA A 1 117 ? 0.371 23.609 19.094 1 90.56 117 ALA A CA 1
ATOM 901 C C . ALA A 1 117 ? -0.327 23.297 17.766 1 90.56 117 ALA A C 1
ATOM 903 O O . ALA A 1 117 ? -1.109 22.344 17.688 1 90.56 117 ALA A O 1
ATOM 904 N N . LEU A 1 118 ? 0.029 24.062 16.734 1 90.19 118 LEU A N 1
ATOM 905 C CA . LEU A 1 118 ? -0.503 23.828 15.398 1 90.19 118 LEU A CA 1
ATOM 906 C C . LEU A 1 118 ? 0.536 23.156 14.508 1 90.19 118 LEU A C 1
ATOM 908 O O . LEU A 1 118 ? 0.264 22.859 13.344 1 90.19 118 LEU A O 1
ATOM 912 N N . GLY A 1 119 ? 1.736 22.922 15.062 1 90 119 GLY A N 1
ATOM 913 C CA . GLY A 1 119 ? 2.838 22.391 14.281 1 90 119 GLY A CA 1
ATOM 914 C C . GLY A 1 119 ? 3.52 21.203 14.93 1 90 119 GLY A C 1
ATOM 915 O O . GLY A 1 119 ? 2.914 20.141 15.078 1 90 119 GLY A O 1
ATOM 916 N N . THR A 1 120 ? 4.699 21.438 15.438 1 91.12 120 THR A N 1
ATOM 917 C CA . THR A 1 120 ? 5.57 20.391 15.945 1 91.12 120 THR A CA 1
ATOM 918 C C . THR A 1 120 ? 4.938 19.703 17.156 1 91.12 120 THR A C 1
ATOM 920 O O . THR A 1 120 ? 5.066 18.484 17.312 1 91.12 120 THR A O 1
ATOM 923 N N . VAL A 1 121 ? 4.273 20.469 18.031 1 91.56 121 VAL A N 1
ATOM 924 C CA . VAL A 1 121 ? 3.615 19.906 19.203 1 91.56 121 VAL A CA 1
ATOM 925 C C . VAL A 1 121 ? 2.105 19.859 18.984 1 91.56 121 VAL A C 1
ATOM 927 O O . VAL A 1 121 ? 1.33 20.25 19.859 1 91.56 121 VAL A O 1
ATOM 930 N N . GLY A 1 122 ? 1.683 19.578 17.844 1 91.75 122 GLY A N 1
ATOM 931 C CA . GLY A 1 122 ? 0.302 19.453 17.406 1 91.75 122 GLY A CA 1
ATOM 932 C C . GLY A 1 122 ? 0.108 18.375 16.359 1 91.75 122 GLY A C 1
ATOM 933 O O . GLY A 1 122 ? 0.785 17.344 16.391 1 91.75 122 GLY A O 1
ATOM 934 N N . MET A 1 123 ? -0.806 18.594 15.469 1 91.44 123 MET A N 1
ATOM 935 C CA . MET A 1 123 ? -1.224 17.578 14.508 1 91.44 123 MET A CA 1
ATOM 936 C C . MET A 1 123 ? -0.053 17.156 13.625 1 91.44 123 MET A C 1
ATOM 938 O O . MET A 1 123 ? 0.211 15.953 13.477 1 91.44 123 MET A O 1
ATOM 942 N N . PRO A 1 124 ? 0.777 18.078 13.062 1 93.38 124 PRO A N 1
ATOM 943 C CA . PRO A 1 124 ? 1.91 17.641 12.234 1 93.38 124 PRO A CA 1
ATOM 944 C C . PRO A 1 124 ? 2.93 16.812 13.023 1 93.38 124 PRO A C 1
ATOM 946 O O . PRO A 1 124 ? 3.424 15.805 12.516 1 93.38 124 PRO A O 1
ATOM 949 N N . GLY A 1 125 ? 3.225 17.297 14.258 1 94.56 125 GLY A N 1
ATOM 950 C CA . GLY A 1 125 ? 4.133 16.531 15.086 1 94.56 125 GLY A CA 1
ATOM 951 C C . GLY A 1 125 ? 3.607 15.141 15.422 1 94.56 125 GLY A C 1
ATOM 952 O O . GLY A 1 125 ? 4.355 14.164 15.383 1 94.56 125 GLY A O 1
ATOM 953 N N . LEU A 1 126 ? 2.346 15.094 15.742 1 95.25 126 LEU A N 1
ATOM 954 C CA . LEU A 1 126 ? 1.707 13.82 16.047 1 95.25 126 LEU A CA 1
ATOM 955 C C . LEU A 1 126 ? 1.704 12.914 14.82 1 95.25 126 LEU A C 1
ATOM 957 O O . LEU A 1 126 ? 1.934 11.711 14.93 1 95.25 126 LEU A O 1
ATOM 961 N N . THR A 1 127 ? 1.438 13.508 13.68 1 96.5 127 THR A N 1
ATOM 962 C CA . THR A 1 127 ? 1.46 12.766 12.422 1 96.5 127 THR A CA 1
ATOM 963 C C . THR A 1 127 ? 2.834 12.148 12.188 1 96.5 127 THR A C 1
ATOM 965 O O . THR A 1 127 ? 2.939 10.969 11.836 1 96.5 127 THR A O 1
ATOM 968 N N . ALA A 1 128 ? 3.814 12.906 12.391 1 97.5 128 ALA A N 1
ATOM 969 C CA . ALA A 1 128 ? 5.184 12.414 12.25 1 97.5 128 ALA A CA 1
ATOM 970 C C . ALA A 1 128 ? 5.469 11.297 13.242 1 97.5 128 ALA A C 1
ATOM 972 O O . ALA A 1 128 ? 6.008 10.25 12.867 1 97.5 128 ALA A O 1
ATOM 973 N N . TYR A 1 129 ? 5.082 11.57 14.477 1 96.62 129 TYR A N 1
ATOM 974 C CA . TYR A 1 129 ? 5.34 10.664 15.594 1 96.62 129 TYR A CA 1
ATOM 975 C C . TYR A 1 129 ? 4.715 9.297 15.344 1 96.62 129 TYR A C 1
ATOM 977 O O . TYR A 1 129 ? 5.418 8.289 15.305 1 96.62 129 TYR A O 1
ATOM 985 N N . PHE A 1 130 ? 3.508 9.242 15.102 1 97.94 130 PHE A N 1
ATOM 986 C CA . PHE A 1 130 ? 2.803 7.977 14.961 1 97.94 130 PHE A CA 1
ATOM 987 C C . PHE A 1 130 ? 3.084 7.348 13.602 1 97.94 130 PHE A C 1
ATOM 989 O O . PHE A 1 130 ? 3.178 6.125 13.484 1 97.94 130 PHE A O 1
ATOM 996 N N . GLY A 1 131 ? 3.16 8.195 12.555 1 98.5 131 GLY A N 1
ATOM 997 C CA . GLY A 1 131 ? 3.48 7.656 11.242 1 98.5 131 GLY A CA 1
ATOM 998 C C . GLY A 1 131 ? 4.805 6.914 11.211 1 98.5 131 GLY A C 1
ATOM 999 O O . GLY A 1 131 ? 4.906 5.84 10.609 1 98.5 131 GLY A O 1
ATOM 1000 N N . LEU A 1 132 ? 5.77 7.469 11.867 1 98.56 132 LEU A N 1
ATOM 1001 C CA . LEU A 1 132 ? 7.102 6.875 11.836 1 98.56 132 LEU A CA 1
ATOM 1002 C C . LEU A 1 132 ? 7.195 5.695 12.797 1 98.56 132 LEU A C 1
ATOM 1004 O O . LEU A 1 132 ? 7.691 4.625 12.43 1 98.56 132 LEU A O 1
ATOM 1008 N N . LEU A 1 133 ? 6.664 5.867 13.969 1 97.19 133 LEU A N 1
ATOM 1009 C CA . LEU A 1 133 ? 6.918 4.891 15.023 1 97.19 133 LEU A CA 1
ATOM 1010 C C . LEU A 1 133 ? 5.91 3.746 14.961 1 97.19 133 LEU A C 1
ATOM 1012 O O . LEU A 1 133 ? 6.266 2.59 15.203 1 97.19 133 LEU A O 1
ATOM 1016 N N . ASP A 1 134 ? 4.676 4.082 14.664 1 97 134 ASP A N 1
ATOM 1017 C CA . ASP A 1 134 ? 3.646 3.045 14.664 1 97 134 ASP A CA 1
ATOM 1018 C C . ASP A 1 134 ? 3.457 2.453 13.273 1 97 134 ASP A C 1
ATOM 1020 O O . ASP A 1 134 ? 3.438 1.232 13.109 1 97 134 ASP A O 1
ATOM 1024 N N . ILE A 1 135 ? 3.342 3.277 12.281 1 98.06 135 ILE A N 1
ATOM 1025 C CA . ILE A 1 135 ? 3.039 2.805 10.938 1 98.06 135 ILE A CA 1
ATOM 1026 C C . ILE A 1 135 ? 4.285 2.18 10.312 1 98.06 135 ILE A C 1
ATOM 1028 O O . ILE A 1 135 ? 4.27 1.016 9.914 1 98.06 135 ILE A O 1
ATOM 1032 N N . CYS A 1 136 ? 5.348 2.92 10.312 1 98.06 136 CYS A N 1
ATOM 1033 C CA . CYS A 1 136 ? 6.578 2.361 9.758 1 98.06 136 CYS A CA 1
ATOM 1034 C C . CYS A 1 136 ? 7.211 1.368 10.719 1 98.06 136 CYS A C 1
ATOM 1036 O O . CYS A 1 136 ? 7.922 0.454 10.297 1 98.06 136 CYS A O 1
ATOM 1038 N N . GLY A 1 137 ? 7.004 1.576 12.055 1 97.31 137 GLY A N 1
ATOM 1039 C CA . GLY A 1 137 ? 7.691 0.737 13.016 1 97.31 137 GLY A CA 1
ATOM 1040 C C . GLY A 1 137 ? 9.203 0.813 12.906 1 97.31 137 GLY A C 1
ATOM 1041 O O . GLY A 1 137 ? 9.883 -0.214 12.922 1 97.31 137 GLY A O 1
ATOM 1042 N N . VAL A 1 138 ? 9.734 1.942 12.766 1 97.5 138 VAL A N 1
ATOM 1043 C CA . VAL A 1 138 ? 11.148 2.15 12.461 1 97.5 138 VAL A CA 1
ATOM 1044 C C . VAL A 1 138 ? 12.008 1.639 13.617 1 97.5 138 VAL A C 1
ATOM 1046 O O . VAL A 1 138 ? 11.617 1.751 14.781 1 97.5 138 VAL A O 1
ATOM 1049 N N . LYS A 1 139 ? 13.109 1.086 13.305 1 96.94 139 LYS A N 1
ATOM 1050 C CA . LYS A 1 139 ? 14.109 0.632 14.266 1 96.94 139 LYS A CA 1
ATOM 1051 C C . LYS A 1 139 ? 15.453 1.323 14.031 1 96.94 139 LYS A C 1
ATOM 1053 O O . LYS A 1 139 ? 15.758 1.721 12.906 1 96.94 139 LYS A O 1
ATOM 1058 N N . GLY A 1 140 ? 16.156 1.438 15.188 1 96.25 140 GLY A N 1
ATOM 1059 C CA . GLY A 1 140 ? 17.5 1.981 15.047 1 96.25 140 GLY A CA 1
ATOM 1060 C C . GLY A 1 140 ? 18.344 1.224 14.047 1 96.25 140 GLY A C 1
ATOM 1061 O O . GLY A 1 140 ? 18.281 -0.006 13.977 1 96.25 140 GLY A O 1
ATOM 1062 N N . GLY A 1 141 ? 19.172 2.033 13.289 1 98 141 GLY A N 1
ATOM 1063 C CA . GLY A 1 141 ? 20.062 1.419 12.312 1 98 141 GLY A CA 1
ATOM 1064 C C . GLY A 1 141 ? 19.453 1.346 10.922 1 98 141 GLY A C 1
ATOM 1065 O O . GLY A 1 141 ? 20.156 1.122 9.938 1 98 141 GLY A O 1
ATOM 1066 N N . GLU A 1 142 ? 18.188 1.597 10.781 1 98.69 142 GLU A N 1
ATOM 1067 C CA . GLU A 1 142 ? 17.5 1.524 9.492 1 98.69 142 GLU A CA 1
ATOM 1068 C C . GLU A 1 142 ? 17.688 2.814 8.695 1 98.69 142 GLU A C 1
ATOM 1070 O O . GLU A 1 142 ? 18.078 3.842 9.258 1 98.69 142 GLU A O 1
ATOM 1075 N N . THR A 1 143 ? 17.5 2.703 7.406 1 98.94 143 THR A N 1
ATOM 1076 C CA . THR A 1 143 ? 17.547 3.857 6.516 1 98.94 143 THR A CA 1
ATOM 1077 C C . THR A 1 143 ? 16.141 4.367 6.215 1 98.94 143 THR A C 1
ATOM 1079 O O . THR A 1 143 ? 15.297 3.625 5.703 1 98.94 143 THR A O 1
ATOM 1082 N N . VAL A 1 144 ? 15.938 5.668 6.531 1 98.94 144 VAL A N 1
ATOM 1083 C CA . VAL A 1 144 ? 14.625 6.277 6.391 1 98.94 144 VAL A CA 1
ATOM 1084 C C . VAL A 1 144 ? 14.672 7.387 5.344 1 98.94 144 VAL A C 1
ATOM 1086 O O . VAL A 1 144 ? 15.547 8.258 5.402 1 98.94 144 VAL A O 1
ATOM 1089 N N . LEU A 1 145 ? 13.781 7.336 4.355 1 99 145 LEU A N 1
ATOM 1090 C CA . LEU A 1 145 ? 13.594 8.43 3.404 1 99 145 LEU A CA 1
ATOM 1091 C C . LEU A 1 145 ? 12.367 9.258 3.758 1 99 145 LEU A C 1
ATOM 1093 O O . LEU A 1 145 ? 11.305 8.711 4.047 1 99 145 LEU A O 1
ATOM 1097 N N . VAL A 1 146 ? 12.531 10.555 3.75 1 98.94 146 VAL A N 1
ATOM 1098 C CA . VAL A 1 146 ? 11.43 11.484 3.998 1 98.94 146 VAL A CA 1
ATOM 1099 C C . VAL A 1 146 ? 11.273 12.43 2.809 1 98.94 146 VAL A C 1
ATOM 1101 O O . VAL A 1 146 ? 12.18 13.203 2.5 1 98.94 146 VAL A O 1
ATOM 1104 N N . SER A 1 147 ? 10.172 12.344 2.104 1 98.69 147 SER A N 1
ATOM 1105 C CA . SER A 1 147 ? 9.867 13.336 1.074 1 98.69 147 SER A CA 1
ATOM 1106 C C . SER A 1 147 ? 9.211 14.57 1.673 1 98.69 147 SER A C 1
ATOM 1108 O O . SER A 1 147 ? 8.594 14.5 2.74 1 98.69 147 SER A O 1
ATOM 1110 N N . ALA A 1 148 ? 9.359 15.734 0.924 1 97.38 148 ALA A N 1
ATOM 1111 C CA . ALA A 1 148 ? 8.93 17 1.515 1 97.38 148 ALA A CA 1
ATOM 1112 C C . ALA A 1 148 ? 9.445 17.141 2.945 1 97.38 148 ALA A C 1
ATOM 1114 O O . ALA A 1 148 ? 8.68 17.453 3.857 1 97.38 148 ALA A O 1
ATOM 1115 N N . ALA A 1 149 ? 10.758 16.922 3.092 1 98.5 149 ALA A N 1
ATOM 1116 C CA . ALA A 1 149 ? 11.375 16.75 4.406 1 98.5 149 ALA A CA 1
ATOM 1117 C C . ALA A 1 149 ? 11.422 18.078 5.16 1 98.5 149 ALA A C 1
ATOM 1119 O O . ALA A 1 149 ? 11.531 18.094 6.391 1 98.5 149 ALA A O 1
ATOM 1120 N N . ALA A 1 150 ? 11.375 19.156 4.457 1 97.25 150 ALA A N 1
ATOM 1121 C CA . ALA A 1 150 ? 11.484 20.469 5.102 1 97.25 150 ALA A CA 1
ATOM 1122 C C . ALA A 1 150 ? 10.109 21.016 5.465 1 97.25 150 ALA A C 1
ATOM 1124 O O . ALA A 1 150 ? 9.992 22.172 5.91 1 97.25 150 ALA A O 1
ATOM 1125 N N . GLY A 1 151 ? 9.094 20.234 5.246 1 94.88 151 GLY A N 1
ATOM 1126 C CA . GLY A 1 151 ? 7.742 20.641 5.59 1 94.88 151 GLY A CA 1
ATOM 1127 C C . GLY A 1 151 ? 7.414 20.453 7.059 1 94.88 151 GLY A C 1
ATOM 1128 O O . GLY A 1 151 ? 8.289 20.125 7.855 1 94.88 151 GLY A O 1
ATOM 1129 N N . ALA A 1 152 ? 6.117 20.688 7.391 1 92.94 152 ALA A N 1
ATOM 1130 C CA . ALA A 1 152 ? 5.652 20.641 8.773 1 92.94 152 ALA A CA 1
ATOM 1131 C C . ALA A 1 152 ? 5.82 19.234 9.359 1 92.94 152 ALA A C 1
ATOM 1133 O O . ALA A 1 152 ? 6.344 19.078 10.469 1 92.94 152 ALA A O 1
ATOM 1134 N N . VAL A 1 153 ? 5.422 18.266 8.617 1 95.81 153 VAL A N 1
ATOM 1135 C CA . VAL A 1 153 ? 5.477 16.875 9.094 1 95.81 153 VAL A CA 1
ATOM 1136 C C . VAL A 1 153 ? 6.867 16.297 8.844 1 95.81 153 VAL A C 1
ATOM 1138 O O . VAL A 1 153 ? 7.484 15.734 9.75 1 95.81 153 VAL A O 1
ATOM 1141 N N . GLY A 1 154 ? 7.395 16.516 7.68 1 97.56 154 GLY A N 1
ATOM 1142 C CA . GLY A 1 154 ? 8.641 15.906 7.25 1 97.56 154 GLY A CA 1
ATOM 1143 C C . GLY A 1 154 ? 9.82 16.266 8.133 1 97.56 154 GLY A C 1
ATOM 1144 O O . GLY A 1 154 ? 10.648 15.414 8.453 1 97.56 154 GLY A O 1
ATOM 1145 N N . SER A 1 155 ? 9.883 17.531 8.539 1 96.25 155 SER A N 1
ATOM 1146 C CA . SER A 1 155 ? 11.008 17.984 9.352 1 96.25 155 SER A CA 1
ATOM 1147 C C . SER A 1 155 ? 11.023 17.281 10.711 1 96.25 155 SER A C 1
ATOM 1149 O O . SER A 1 155 ? 12.094 16.969 11.234 1 96.25 155 SER A O 1
ATOM 1151 N N . VAL A 1 156 ? 9.859 17 11.211 1 95.44 156 VAL A N 1
ATOM 1152 C CA . VAL A 1 156 ? 9.742 16.312 12.5 1 95.44 156 VAL A CA 1
ATOM 1153 C C . VAL A 1 156 ? 10.07 14.836 12.336 1 95.44 156 VAL A C 1
ATOM 1155 O O . VAL A 1 156 ? 10.781 14.258 13.156 1 95.44 156 VAL A O 1
ATOM 1158 N N . VAL A 1 157 ? 9.617 14.203 11.266 1 97.88 157 VAL A N 1
ATOM 1159 C CA . VAL A 1 157 ? 9.867 12.797 10.984 1 97.88 157 VAL A CA 1
ATOM 1160 C C . VAL A 1 157 ? 11.375 12.531 10.984 1 97.88 157 VAL A C 1
ATOM 1162 O O . VAL A 1 157 ? 11.852 11.609 11.656 1 97.88 157 VAL A O 1
ATOM 1165 N N . GLY A 1 158 ? 12.094 13.359 10.219 1 97.88 158 GLY A N 1
ATOM 1166 C CA . GLY A 1 158 ? 13.523 13.148 10.094 1 97.88 158 GLY A CA 1
ATOM 1167 C C . GLY A 1 158 ? 14.258 13.289 11.414 1 97.88 158 GLY A C 1
ATOM 1168 O O . GLY A 1 158 ? 15.172 12.508 11.711 1 97.88 158 GLY A O 1
ATOM 1169 N N . GLN A 1 159 ? 13.852 14.234 12.164 1 95.44 159 GLN A N 1
ATOM 1170 C CA . GLN A 1 159 ? 14.523 14.461 13.445 1 95.44 159 GLN A CA 1
ATOM 1171 C C . GLN A 1 159 ? 14.219 13.336 14.43 1 95.44 159 GLN A C 1
ATOM 1173 O O . GLN A 1 159 ? 15.102 12.906 15.18 1 95.44 159 GLN A O 1
ATOM 1178 N N . ILE A 1 160 ? 12.984 12.82 14.461 1 95.5 160 ILE A N 1
ATOM 1179 C CA . ILE A 1 160 ? 12.656 11.688 15.305 1 95.5 160 ILE A CA 1
ATOM 1180 C C . ILE A 1 160 ? 13.445 10.461 14.859 1 95.5 160 ILE A C 1
ATOM 1182 O O . ILE A 1 160 ? 13.984 9.727 15.688 1 95.5 160 ILE A O 1
ATOM 1186 N N . ALA A 1 161 ? 13.523 10.242 13.539 1 97.44 161 ALA A N 1
ATOM 1187 C CA . ALA A 1 161 ? 14.281 9.109 13.008 1 97.44 161 ALA A CA 1
ATOM 1188 C C . ALA A 1 161 ? 15.75 9.188 13.414 1 97.44 161 ALA A C 1
ATOM 1190 O O . ALA A 1 161 ? 16.359 8.172 13.773 1 97.44 161 ALA A O 1
ATOM 1191 N N . LYS A 1 162 ? 16.281 10.398 13.367 1 95.75 162 LYS A N 1
ATOM 1192 C CA . LYS A 1 162 ? 17.656 10.586 13.789 1 95.75 162 LYS A CA 1
ATOM 1193 C C . LYS A 1 162 ? 17.844 10.242 15.258 1 95.75 162 LYS A C 1
ATOM 1195 O O . LYS A 1 162 ? 18.812 9.578 15.633 1 95.75 162 LYS A O 1
ATOM 1200 N N . LEU A 1 163 ? 16.953 10.68 16.016 1 91.5 163 LEU A N 1
ATOM 1201 C CA . LEU A 1 163 ? 17.016 10.406 17.453 1 91.5 163 LEU A CA 1
ATOM 1202 C C . LEU A 1 163 ? 16.906 8.9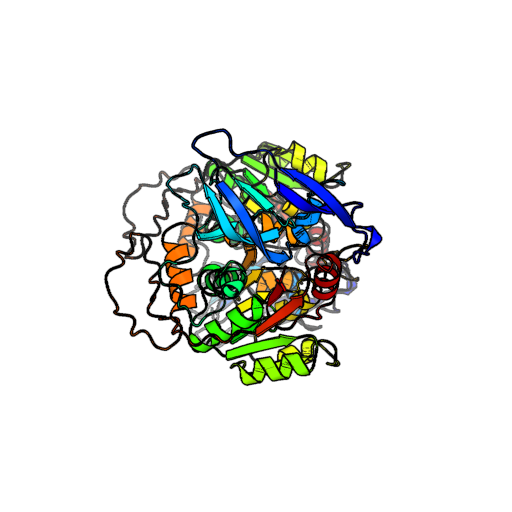14 17.719 1 91.5 163 LEU A C 1
ATOM 1204 O O . LEU A 1 163 ? 17.422 8.422 18.734 1 91.5 163 LEU A O 1
ATOM 1208 N N . LYS A 1 164 ? 16.281 8.164 16.828 1 93.19 164 LYS A N 1
ATOM 1209 C CA . LYS A 1 164 ? 16.125 6.715 16.953 1 93.19 164 LYS A CA 1
ATOM 1210 C C . LYS A 1 164 ? 17.359 5.98 16.438 1 93.19 164 LYS A C 1
ATOM 1212 O O . LYS A 1 164 ? 17.438 4.754 16.516 1 93.19 164 LYS A O 1
ATOM 1217 N N . GLY A 1 165 ? 18.312 6.723 15.906 1 95.56 165 GLY A N 1
ATOM 1218 C CA . GLY A 1 165 ? 19.562 6.125 15.477 1 95.56 165 GLY A CA 1
ATOM 1219 C C . GLY A 1 165 ? 19.531 5.668 14.023 1 95.56 165 GLY A C 1
ATOM 1220 O O . GLY A 1 165 ? 20.297 4.781 13.633 1 95.56 165 GLY A O 1
ATOM 1221 N N . CYS A 1 166 ? 18.703 6.277 13.219 1 98 166 CYS A N 1
ATOM 1222 C CA . CYS A 1 166 ? 18.562 5.887 11.82 1 98 166 CYS A CA 1
ATOM 1223 C C . CYS A 1 166 ? 19.469 6.738 10.93 1 98 166 CYS A C 1
ATOM 1225 O O . CYS A 1 166 ? 19.906 7.809 11.336 1 98 166 CYS A O 1
ATOM 1227 N N . LYS A 1 167 ? 19.781 6.18 9.758 1 98.75 167 LYS A N 1
ATOM 1228 C CA . LYS A 1 167 ? 20.234 7.023 8.656 1 98.75 167 LYS A CA 1
ATOM 1229 C C . LYS A 1 167 ? 19.047 7.703 7.965 1 98.75 167 LYS A C 1
ATOM 1231 O O . LYS A 1 167 ? 18.141 7.035 7.484 1 98.75 167 LYS A O 1
ATOM 1236 N N . VAL A 1 168 ? 19.125 9.008 7.875 1 98.81 168 VAL A N 1
ATOM 1237 C CA . VAL A 1 168 ? 17.953 9.734 7.391 1 98.81 168 VAL A CA 1
ATOM 1238 C C . VAL A 1 168 ? 18.297 10.477 6.102 1 98.81 168 VAL A C 1
ATOM 1240 O O . VAL A 1 168 ? 19.266 11.234 6.055 1 98.81 168 VAL A O 1
ATOM 1243 N N . VAL A 1 169 ? 17.547 10.219 5.047 1 98.94 169 VAL A N 1
ATOM 1244 C CA . VAL A 1 169 ? 17.625 10.922 3.771 1 98.94 169 VAL A CA 1
ATOM 1245 C C . VAL A 1 169 ? 16.391 11.812 3.604 1 98.94 169 VAL A C 1
ATOM 1247 O O . VAL A 1 169 ? 15.258 11.352 3.77 1 98.94 169 VAL A O 1
ATOM 1250 N N . GLY A 1 170 ? 16.609 13.102 3.348 1 98.88 170 GLY A N 1
ATOM 1251 C CA . GLY A 1 170 ? 15.508 14.023 3.131 1 98.88 170 GLY A CA 1
ATOM 1252 C C . GLY A 1 170 ? 15.57 14.719 1.78 1 98.88 170 GLY A C 1
ATOM 1253 O O . GLY A 1 170 ? 16.656 15.016 1.278 1 98.88 170 GLY A O 1
ATOM 1254 N N . THR A 1 171 ? 14.414 14.961 1.214 1 98.75 171 THR A N 1
ATOM 1255 C CA . THR A 1 171 ? 14.344 15.711 -0.033 1 98.75 171 THR A CA 1
ATOM 1256 C C . THR A 1 171 ? 13.5 16.969 0.143 1 98.75 171 THR A C 1
ATOM 1258 O O . THR A 1 171 ? 12.516 16.969 0.894 1 98.75 171 THR A O 1
ATOM 1261 N N . ALA A 1 172 ? 13.938 18.016 -0.497 1 98.31 172 ALA A N 1
ATOM 1262 C CA . ALA A 1 172 ? 13.219 19.297 -0.472 1 98.31 172 ALA A CA 1
ATOM 1263 C C . ALA A 1 172 ? 13.336 20.016 -1.811 1 98.31 172 ALA A C 1
ATOM 1265 O O . ALA A 1 172 ? 14.102 19.594 -2.684 1 98.31 172 ALA A O 1
ATOM 1266 N N . GLY A 1 173 ? 12.594 21.125 -1.984 1 96.94 173 GLY A N 1
ATOM 1267 C CA . GLY A 1 173 ? 12.461 21.734 -3.295 1 96.94 173 GLY A CA 1
ATOM 1268 C C . GLY A 1 173 ? 13.32 22.984 -3.463 1 96.94 173 GLY A C 1
ATOM 1269 O O . GLY A 1 173 ? 13.18 23.703 -4.449 1 96.94 173 GLY A O 1
ATOM 1270 N N . SER A 1 174 ? 14.164 23.344 -2.502 1 97.31 174 SER A N 1
ATOM 1271 C CA . SER A 1 174 ? 15.086 24.469 -2.633 1 97.31 174 SER A CA 1
ATOM 1272 C C . SER A 1 174 ? 16.391 24.188 -1.902 1 97.31 174 SER A C 1
ATOM 1274 O O . SER A 1 174 ? 16.438 23.391 -0.973 1 97.31 174 SER A O 1
ATOM 1276 N N . ASP A 1 175 ? 17.438 24.891 -2.307 1 97.75 175 ASP A N 1
ATOM 1277 C CA . ASP A 1 175 ? 18.734 24.719 -1.678 1 97.75 175 ASP A CA 1
ATOM 1278 C C . ASP A 1 175 ? 18.734 25.219 -0.238 1 97.75 175 ASP A C 1
ATOM 1280 O O . ASP A 1 175 ? 19.422 24.672 0.624 1 97.75 175 ASP A O 1
ATOM 1284 N N . GLU A 1 176 ? 17.953 26.219 0.002 1 97.19 176 GLU A N 1
ATOM 1285 C CA . GLU A 1 176 ? 17.812 26.734 1.359 1 97.19 176 GLU A CA 1
ATOM 1286 C C . GLU A 1 176 ? 17.219 25.672 2.291 1 97.19 176 GLU A C 1
ATOM 1288 O O . GLU A 1 176 ? 17.719 25.484 3.404 1 97.19 176 GLU A O 1
ATOM 1293 N N . LYS A 1 177 ? 16.281 25.047 1.829 1 97.75 177 LYS A N 1
ATOM 1294 C CA . LYS A 1 177 ? 15.648 23.984 2.615 1 97.75 177 LYS A CA 1
ATOM 1295 C C . LYS A 1 177 ? 16.578 22.797 2.818 1 97.75 177 LYS A C 1
ATOM 1297 O O . LYS A 1 177 ? 16.609 22.219 3.898 1 97.75 177 LYS A O 1
ATOM 1302 N N . VAL A 1 178 ? 17.281 22.469 1.808 1 98.44 178 VAL A N 1
ATOM 1303 C CA . VAL A 1 178 ? 18.25 21.375 1.899 1 98.44 178 VAL A CA 1
ATOM 1304 C C . VAL A 1 178 ? 19.312 21.719 2.947 1 98.44 178 VAL A C 1
ATOM 1306 O O . VAL A 1 178 ? 19.672 20.859 3.762 1 98.44 178 VAL A O 1
ATOM 1309 N N . ALA A 1 179 ? 19.766 22.938 2.938 1 97.81 179 ALA A N 1
ATOM 1310 C CA . ALA A 1 179 ? 20.734 23.375 3.936 1 97.81 179 ALA A CA 1
ATOM 1311 C C . ALA A 1 179 ? 20.156 23.266 5.348 1 97.81 179 ALA A C 1
ATOM 1313 O O . ALA A 1 179 ? 20.844 22.828 6.273 1 97.81 179 ALA A O 1
ATOM 1314 N N . TRP A 1 180 ? 18.938 23.609 5.453 1 96.44 180 TRP A N 1
ATOM 1315 C CA . TRP A 1 180 ? 18.266 23.531 6.746 1 96.44 180 TRP A CA 1
ATOM 1316 C C . TRP A 1 180 ? 18.188 22.078 7.227 1 96.44 180 TRP A C 1
ATOM 1318 O O . TRP A 1 180 ? 18.422 21.797 8.406 1 96.44 180 TRP A O 1
ATOM 1328 N N . LEU A 1 181 ? 17.875 21.188 6.336 1 97.94 181 LEU A N 1
ATOM 1329 C CA . LEU A 1 181 ? 17.781 19.766 6.68 1 97.94 181 LEU A CA 1
ATOM 1330 C C . LEU A 1 181 ? 19.125 19.234 7.172 1 97.94 181 LEU A C 1
ATOM 1332 O O . LEU A 1 181 ? 19.203 18.547 8.195 1 97.94 181 LEU A O 1
ATOM 1336 N N . LYS A 1 182 ? 20.156 19.594 6.473 1 96.94 182 LYS A N 1
ATOM 1337 C CA . LYS A 1 182 ? 21.5 19.141 6.855 1 96.94 182 LYS A CA 1
ATOM 1338 C C . LYS A 1 182 ? 21.891 19.672 8.227 1 96.94 182 LYS A C 1
ATOM 1340 O O . LYS A 1 182 ? 22.5 18.953 9.031 1 96.94 182 LYS A O 1
ATOM 1345 N N . LYS A 1 183 ? 21.5 20.812 8.484 1 94.25 183 LYS A N 1
ATOM 1346 C CA . LYS A 1 183 ? 21.797 21.438 9.773 1 94.25 183 LYS A CA 1
ATOM 1347 C C . LYS A 1 183 ? 21.047 20.75 10.906 1 94.25 183 LYS A C 1
ATOM 1349 O O . LYS A 1 183 ? 21.5 20.75 12.055 1 94.25 183 LYS A O 1
ATOM 1354 N N . HIS A 1 184 ? 20 20.094 10.531 1 91.75 184 HIS A N 1
ATOM 1355 C CA . HIS A 1 184 ? 19.141 19.562 11.578 1 91.75 184 HIS A CA 1
ATOM 1356 C C . HIS A 1 184 ? 19.125 18.047 11.57 1 91.75 184 HIS A C 1
ATOM 1358 O O . HIS A 1 184 ? 18.094 17.422 11.844 1 91.75 184 HIS A O 1
ATOM 1364 N N . GLY A 1 185 ? 20.203 17.453 11.18 1 92 185 GLY A N 1
ATOM 1365 C CA . GLY A 1 185 ? 20.469 16.078 11.531 1 92 185 GLY A CA 1
ATOM 1366 C C . GLY A 1 185 ? 20.281 15.117 10.375 1 92 185 GLY A C 1
ATOM 1367 O O . GLY A 1 185 ? 20.641 13.938 10.469 1 92 185 GLY A O 1
ATOM 1368 N N . PHE A 1 186 ? 19.719 15.539 9.234 1 97.75 186 PHE A N 1
ATOM 1369 C CA . PHE A 1 186 ? 19.609 14.641 8.094 1 97.75 186 PHE A CA 1
ATOM 1370 C C . PHE A 1 186 ? 20.984 14.25 7.57 1 97.75 186 PHE A C 1
ATOM 1372 O O . PHE A 1 186 ? 21.844 15.109 7.379 1 97.75 186 PHE A O 1
ATOM 1379 N N . ASP A 1 187 ? 21.203 12.984 7.375 1 98.56 187 ASP A N 1
ATOM 1380 C CA . ASP A 1 187 ? 22.5 12.484 6.938 1 98.56 187 ASP A CA 1
ATOM 1381 C C . ASP A 1 187 ? 22.766 12.844 5.477 1 98.56 187 ASP A C 1
ATOM 1383 O O . ASP A 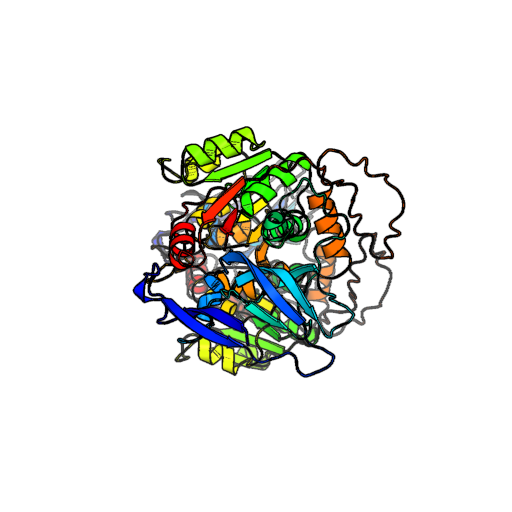1 187 ? 23.891 13.156 5.098 1 98.56 187 ASP A O 1
ATOM 1387 N N . VAL A 1 188 ? 21.75 12.727 4.703 1 98.69 188 VAL A N 1
ATOM 1388 C CA . VAL A 1 188 ? 21.797 13.125 3.299 1 98.69 188 VAL A CA 1
ATOM 1389 C C . VAL A 1 188 ? 20.531 13.93 2.961 1 98.69 188 VAL A C 1
ATOM 1391 O O . VAL A 1 188 ? 19.438 13.609 3.438 1 98.69 188 VAL A O 1
ATOM 1394 N N . ALA A 1 189 ? 20.688 15.008 2.236 1 98.75 189 ALA A N 1
ATOM 1395 C CA . ALA A 1 189 ? 19.562 15.797 1.742 1 98.75 189 ALA A CA 1
ATOM 1396 C C . ALA A 1 189 ? 19.859 16.375 0.365 1 98.75 189 ALA A C 1
ATOM 1398 O O . ALA A 1 189 ? 20.984 16.781 0.088 1 98.75 189 ALA A O 1
ATOM 1399 N N . PHE A 1 190 ? 18.875 16.406 -0.48 1 98.62 190 PHE A N 1
ATOM 1400 C CA . PHE A 1 190 ? 19.125 16.984 -1.792 1 98.62 190 PHE A CA 1
ATOM 1401 C C . PHE A 1 190 ? 17.859 17.656 -2.336 1 98.62 190 PHE A C 1
ATOM 1403 O O . PHE A 1 190 ? 16.75 17.391 -1.861 1 98.62 190 PHE A O 1
ATOM 1410 N N . ASN A 1 191 ? 18.078 18.578 -3.25 1 98.5 191 ASN A N 1
ATOM 1411 C CA . ASN A 1 191 ? 17.031 19.297 -3.953 1 98.5 191 ASN A CA 1
ATOM 1412 C C . ASN A 1 191 ? 16.5 18.5 -5.137 1 98.5 191 ASN A C 1
ATOM 1414 O O . ASN A 1 191 ? 17.156 18.406 -6.176 1 98.5 191 ASN A O 1
ATOM 1418 N N . TYR A 1 192 ? 15.281 17.938 -4.988 1 97.25 192 TYR A N 1
ATOM 1419 C CA . TYR A 1 192 ? 14.758 17 -5.98 1 97.25 192 TYR A CA 1
ATOM 1420 C C . TYR A 1 192 ? 14.445 17.719 -7.293 1 97.25 192 TYR A C 1
ATOM 1422 O O . TYR A 1 192 ? 14.266 17.078 -8.328 1 97.25 192 TYR A O 1
ATOM 1430 N N . LYS A 1 193 ? 14.375 19.078 -7.289 1 96.12 193 LYS A N 1
ATOM 1431 C CA . LYS A 1 193 ? 14.062 19.859 -8.484 1 96.12 193 LYS A CA 1
ATOM 1432 C C . LYS A 1 193 ? 15.305 20.062 -9.352 1 96.12 193 LYS A C 1
ATOM 1434 O O . LYS A 1 193 ? 15.195 20.375 -10.539 1 96.12 193 LYS A O 1
ATOM 1439 N N . THR A 1 194 ? 16.438 19.969 -8.758 1 97.06 194 THR A N 1
ATOM 1440 C CA . THR A 1 194 ? 17.641 20.359 -9.492 1 97.06 194 THR A CA 1
ATOM 1441 C C . THR A 1 194 ? 18.469 19.125 -9.852 1 97.06 194 THR A C 1
ATOM 1443 O O . THR A 1 194 ? 19.453 19.234 -10.586 1 97.06 194 THR A O 1
ATOM 1446 N N . VAL A 1 195 ? 18.109 18.031 -9.344 1 97.25 195 VAL A N 1
ATOM 1447 C CA . VAL A 1 195 ? 18.844 16.828 -9.688 1 97.25 195 VAL A CA 1
ATOM 1448 C C . VAL A 1 195 ? 18.516 16.391 -11.117 1 97.25 195 VAL A C 1
ATOM 1450 O O . VAL A 1 195 ? 17.391 16.609 -11.586 1 97.25 195 VAL A O 1
ATOM 1453 N N . LYS A 1 196 ? 19.438 15.781 -11.836 1 96.12 196 LYS A N 1
ATOM 1454 C CA . LYS A 1 196 ? 19.25 15.328 -13.211 1 96.12 196 LYS A CA 1
ATOM 1455 C C . LYS A 1 196 ? 18.312 14.117 -13.258 1 96.12 196 LYS A C 1
ATOM 1457 O O . LYS A 1 196 ? 17.469 14.016 -14.148 1 96.12 196 LYS A O 1
ATOM 1462 N N . SER A 1 197 ? 18.531 13.234 -12.328 1 97.38 197 SER A N 1
ATOM 1463 C CA . SER A 1 197 ? 17.719 12.031 -12.211 1 97.38 197 SER A CA 1
ATOM 1464 C C . SER A 1 197 ? 17.359 11.75 -10.758 1 97.38 197 SER A C 1
ATOM 1466 O O . SER A 1 197 ? 18.234 11.523 -9.93 1 97.38 197 SER A O 1
ATOM 1468 N N . LEU A 1 198 ? 16.078 11.781 -10.516 1 98.06 198 LEU A N 1
ATOM 1469 C CA . LEU A 1 198 ? 15.617 11.469 -9.164 1 98.06 198 LEU A CA 1
ATOM 1470 C C . LEU A 1 198 ? 16.062 10.07 -8.75 1 98.06 198 LEU A C 1
ATOM 1472 O O . LEU A 1 198 ? 16.531 9.875 -7.625 1 98.06 198 LEU A O 1
ATOM 1476 N N . GLU A 1 199 ? 15.93 9.086 -9.609 1 97.94 199 GLU A N 1
ATOM 1477 C CA . GLU A 1 199 ? 16.312 7.707 -9.336 1 97.94 199 GLU A CA 1
ATOM 1478 C C . GLU A 1 199 ? 17.781 7.613 -8.953 1 97.94 199 GLU A C 1
ATOM 1480 O O . GLU A 1 199 ? 18.141 6.926 -7.988 1 97.94 199 GLU A O 1
ATOM 1485 N N . GLU A 1 200 ? 18.609 8.281 -9.688 1 98.25 200 GLU A N 1
ATOM 1486 C CA . GLU A 1 200 ? 20.047 8.242 -9.422 1 98.25 200 GLU A CA 1
ATOM 1487 C C . GLU A 1 200 ? 20.375 8.93 -8.094 1 98.25 200 GLU A C 1
ATOM 1489 O O . GLU A 1 200 ? 21.203 8.445 -7.328 1 98.25 200 GLU A O 1
ATOM 1494 N N . ALA A 1 201 ? 19.734 10.094 -7.875 1 98.62 201 ALA A N 1
ATOM 1495 C CA . ALA A 1 201 ? 19.969 10.812 -6.625 1 98.62 201 ALA A CA 1
ATOM 1496 C C . ALA A 1 201 ? 19.609 9.953 -5.418 1 98.62 201 ALA A C 1
ATOM 1498 O O . ALA A 1 201 ? 20.344 9.906 -4.43 1 98.62 201 ALA A O 1
ATOM 1499 N N . LEU A 1 202 ? 18.516 9.258 -5.5 1 98.81 202 LEU A N 1
ATOM 1500 C CA . LEU A 1 202 ? 18.062 8.367 -4.434 1 98.81 202 LEU A CA 1
ATOM 1501 C C . LEU A 1 202 ? 19.047 7.227 -4.223 1 98.81 202 LEU A C 1
ATOM 1503 O O . LEU A 1 202 ? 19.375 6.879 -3.084 1 98.81 202 LEU A O 1
ATOM 1507 N N . LYS A 1 203 ? 19.5 6.625 -5.285 1 98.62 203 LYS A N 1
ATOM 1508 C CA . LYS A 1 203 ? 20.422 5.5 -5.227 1 98.62 203 LYS A CA 1
ATOM 1509 C C . LYS A 1 203 ? 21.75 5.922 -4.586 1 98.62 203 LYS A C 1
ATOM 1511 O O . LYS A 1 203 ? 22.312 5.176 -3.787 1 98.62 203 LYS A O 1
ATOM 1516 N N . VAL A 1 204 ? 22.219 7.113 -4.945 1 98.38 204 VAL A N 1
ATOM 1517 C CA . VAL A 1 204 ? 23.469 7.633 -4.398 1 98.38 204 VAL A CA 1
ATOM 1518 C C . VAL A 1 204 ? 23.312 7.918 -2.908 1 98.38 204 VAL A C 1
ATOM 1520 O O . VAL A 1 204 ? 24.203 7.656 -2.113 1 98.38 204 VAL A O 1
ATOM 1523 N N . ALA A 1 205 ? 22.172 8.406 -2.508 1 98.62 205 ALA A N 1
ATOM 1524 C CA . ALA A 1 205 ? 21.906 8.766 -1.117 1 98.62 205 ALA A CA 1
ATOM 1525 C C . ALA A 1 205 ? 21.906 7.531 -0.222 1 98.62 205 ALA A C 1
ATOM 1527 O O . ALA A 1 205 ? 22.375 7.582 0.917 1 98.62 205 ALA A O 1
ATOM 1528 N N . ALA A 1 206 ? 21.359 6.457 -0.697 1 98.5 206 ALA A N 1
ATOM 1529 C CA . ALA A 1 206 ? 21.328 5.18 0.008 1 98.5 206 ALA A CA 1
ATOM 1530 C C . ALA A 1 206 ? 21.453 4.012 -0.967 1 98.5 206 ALA A C 1
ATOM 1532 O O . ALA A 1 206 ? 20.453 3.395 -1.343 1 98.5 206 ALA A O 1
ATOM 1533 N N . PRO A 1 207 ? 22.672 3.643 -1.302 1 98.25 207 PRO A N 1
ATOM 1534 C CA . PRO A 1 207 ? 22.906 2.621 -2.322 1 98.25 207 PRO A CA 1
ATOM 1535 C C . PRO A 1 207 ? 22.328 1.26 -1.941 1 98.25 207 PRO A C 1
ATOM 1537 O O . PRO A 1 207 ? 22 0.459 -2.818 1 98.25 207 PRO A O 1
ATOM 1540 N N . GLU A 1 208 ? 22.188 1.015 -0.653 1 97.81 208 GLU A N 1
ATOM 1541 C CA . GLU A 1 208 ? 21.672 -0.278 -0.208 1 97.81 208 GLU A CA 1
ATOM 1542 C C . GLU A 1 208 ? 20.141 -0.293 -0.197 1 97.81 208 GLU A C 1
ATOM 1544 O O . GLU A 1 208 ? 19.531 -1.333 0.051 1 97.81 208 GLU A O 1
ATOM 1549 N N . GLY A 1 209 ? 19.5 0.823 -0.361 1 98.69 209 GLY A N 1
ATOM 1550 C CA . GLY A 1 209 ? 18.047 0.92 -0.382 1 98.69 209 GLY A CA 1
ATOM 1551 C C . GLY A 1 209 ? 17.469 1.49 0.899 1 98.69 209 GLY A C 1
ATOM 1552 O O . GLY A 1 209 ? 18.219 1.878 1.803 1 98.69 209 GLY A O 1
ATOM 1553 N N . TYR A 1 210 ? 16.219 1.601 0.958 1 98.94 210 TYR A N 1
ATOM 1554 C CA . TYR A 1 210 ? 15.516 2.23 2.074 1 98.94 210 TYR A CA 1
ATOM 1555 C C . TYR A 1 210 ? 14.664 1.217 2.828 1 98.94 210 TYR A C 1
ATOM 1557 O O . TYR A 1 210 ? 13.938 0.429 2.215 1 98.94 210 TYR A O 1
ATOM 1565 N N . ASP A 1 211 ? 14.75 1.226 4.152 1 98.94 211 ASP A N 1
ATOM 1566 C CA . ASP A 1 211 ? 13.914 0.38 4.996 1 98.94 211 ASP A CA 1
ATOM 1567 C C . ASP A 1 211 ? 12.523 0.994 5.184 1 98.94 211 ASP A C 1
ATOM 1569 O O . ASP A 1 211 ? 11.523 0.281 5.195 1 98.94 211 ASP A O 1
ATOM 1573 N N . CYS A 1 212 ? 12.5 2.314 5.344 1 98.88 212 CYS A N 1
ATOM 1574 C CA . CYS A 1 212 ? 11.266 3.051 5.586 1 98.88 212 CYS A CA 1
ATOM 1575 C C . CYS A 1 212 ? 11.172 4.273 4.68 1 98.88 212 CYS A C 1
ATOM 1577 O O . CYS A 1 212 ? 12.188 4.918 4.398 1 98.88 212 CYS A O 1
ATOM 1579 N N . TYR A 1 213 ? 10.016 4.52 4.246 1 98.94 213 TYR A N 1
ATOM 1580 C CA . TYR A 1 213 ? 9.719 5.719 3.473 1 98.94 213 TYR A CA 1
ATOM 1581 C C . TYR A 1 213 ? 8.5 6.441 4.031 1 98.94 213 TYR A C 1
ATOM 1583 O O . TYR A 1 213 ? 7.418 5.855 4.129 1 98.94 213 TYR A O 1
ATOM 1591 N N . PHE A 1 214 ? 8.734 7.648 4.484 1 98.94 214 PHE A N 1
ATOM 1592 C CA . PHE A 1 214 ? 7.648 8.531 4.91 1 98.94 214 PHE A CA 1
ATOM 1593 C C . PHE A 1 214 ? 7.215 9.445 3.773 1 98.94 214 PHE A C 1
ATOM 1595 O O . PHE A 1 214 ? 7.871 10.453 3.494 1 98.94 214 PHE A O 1
ATOM 1602 N N . ASP A 1 215 ? 6.102 9.156 3.213 1 98.75 215 ASP A N 1
ATOM 1603 C CA . ASP A 1 215 ? 5.699 9.742 1.938 1 98.75 215 ASP A CA 1
ATOM 1604 C C . ASP A 1 215 ? 4.758 10.922 2.146 1 98.75 215 ASP A C 1
ATOM 1606 O O . ASP A 1 215 ? 3.625 10.75 2.6 1 98.75 215 ASP A O 1
ATOM 1610 N N . ASN A 1 216 ? 5.219 12.062 1.79 1 96.88 216 ASN A N 1
ATOM 1611 C CA . ASN A 1 216 ? 4.41 13.273 1.838 1 96.88 216 ASN A CA 1
ATOM 1612 C C . ASN A 1 216 ? 4.086 13.789 0.438 1 96.88 216 ASN A C 1
ATOM 1614 O O . ASN A 1 216 ? 3.307 14.734 0.282 1 96.88 216 ASN A O 1
ATOM 1618 N N . VAL A 1 217 ? 4.617 13.195 -0.572 1 96.25 217 VAL A N 1
ATOM 1619 C CA . VAL A 1 217 ? 4.605 13.781 -1.906 1 96.25 217 VAL A CA 1
ATOM 1620 C C . VAL A 1 217 ? 3.748 12.938 -2.842 1 96.25 217 VAL A C 1
ATOM 1622 O O . VAL A 1 217 ? 2.891 13.461 -3.553 1 96.25 217 VAL A O 1
ATOM 1625 N N . GLY A 1 218 ? 3.947 11.656 -2.822 1 96.5 218 GLY A N 1
ATOM 1626 C CA . GLY A 1 218 ? 3.197 10.758 -3.686 1 96.5 218 GLY A CA 1
ATOM 1627 C C . GLY A 1 218 ? 3.59 10.867 -5.148 1 96.5 218 GLY A C 1
ATOM 1628 O O . GLY A 1 218 ? 4.656 11.398 -5.469 1 96.5 218 GLY A O 1
ATOM 1629 N N . GLY A 1 219 ? 2.773 10.242 -6.055 1 95.44 219 GLY A N 1
ATOM 1630 C CA . GLY A 1 219 ? 2.922 10.359 -7.496 1 95.44 219 GLY A CA 1
ATOM 1631 C C . GLY A 1 219 ? 4.191 9.719 -8.023 1 95.44 219 GLY A C 1
ATOM 1632 O O . GLY A 1 219 ? 4.613 8.672 -7.531 1 95.44 219 GLY A O 1
ATOM 1633 N N . GLU A 1 220 ? 4.77 10.367 -8.969 1 95.69 220 GLU A N 1
ATOM 1634 C CA . GLU A 1 220 ? 5.949 9.836 -9.641 1 95.69 220 GLU A CA 1
ATOM 1635 C C . GLU A 1 220 ? 7.145 9.766 -8.695 1 95.69 220 GLU A C 1
ATOM 1637 O O . GLU A 1 220 ? 7.996 8.891 -8.828 1 95.69 220 GLU A O 1
ATOM 1642 N N . PHE A 1 221 ? 7.16 10.711 -7.773 1 97.56 221 PHE A N 1
ATOM 1643 C CA . PHE A 1 221 ? 8.234 10.688 -6.789 1 97.56 221 PHE A CA 1
ATOM 1644 C C . PHE A 1 221 ? 8.219 9.375 -6.008 1 97.56 221 PHE A C 1
ATOM 1646 O O . PHE A 1 221 ? 9.242 8.695 -5.914 1 97.56 221 PHE A O 1
ATOM 1653 N N . SER A 1 222 ? 7.105 9.016 -5.508 1 98.06 222 SER A N 1
ATOM 1654 C CA . SER A 1 222 ? 6.965 7.789 -4.73 1 98.06 222 SER A CA 1
ATOM 1655 C C . SER A 1 222 ? 7.238 6.559 -5.586 1 98.06 222 SER A C 1
ATOM 1657 O O . SER A 1 222 ? 7.773 5.562 -5.098 1 98.06 222 SER A O 1
ATOM 1659 N N . ASN A 1 223 ? 6.848 6.629 -6.852 1 97.31 223 ASN A N 1
ATOM 1660 C CA . ASN A 1 223 ? 7.137 5.52 -7.754 1 97.31 223 ASN A CA 1
ATOM 1661 C C . ASN A 1 223 ? 8.633 5.234 -7.832 1 97.31 223 ASN A C 1
ATOM 1663 O O . ASN A 1 223 ? 9.047 4.074 -7.812 1 97.31 223 ASN A O 1
ATOM 1667 N N . ALA A 1 224 ? 9.375 6.289 -7.953 1 98 224 ALA A N 1
ATOM 1668 C CA . ALA A 1 224 ? 10.828 6.141 -8.016 1 98 224 ALA A CA 1
ATOM 1669 C C . ALA A 1 224 ? 11.375 5.543 -6.723 1 98 224 ALA A C 1
ATOM 1671 O O . ALA A 1 224 ? 12.266 4.691 -6.754 1 98 224 ALA A O 1
ATOM 1672 N N . VAL A 1 225 ? 10.859 5.945 -5.582 1 98.75 225 VAL A N 1
ATOM 1673 C CA . VAL A 1 225 ? 11.312 5.465 -4.281 1 98.75 225 VAL A CA 1
ATOM 1674 C C . VAL A 1 225 ? 10.992 3.979 -4.137 1 98.75 225 VAL A C 1
ATOM 1676 O O . VAL A 1 225 ? 11.836 3.199 -3.686 1 98.75 225 VAL A O 1
ATOM 1679 N N . ILE A 1 226 ? 9.828 3.557 -4.492 1 98.56 226 ILE A N 1
ATOM 1680 C CA . ILE A 1 226 ? 9.312 2.205 -4.309 1 98.56 226 ILE A CA 1
ATOM 1681 C C . ILE A 1 226 ? 10.258 1.199 -4.965 1 98.56 226 ILE A C 1
ATOM 1683 O O . ILE A 1 226 ? 10.508 0.126 -4.41 1 98.56 226 ILE A O 1
ATOM 1687 N N . THR A 1 227 ? 10.797 1.554 -6.086 1 97.56 227 THR A N 1
ATOM 1688 C CA . THR A 1 227 ? 11.688 0.637 -6.793 1 97.56 227 THR A CA 1
ATOM 1689 C C . THR A 1 227 ? 13.008 0.475 -6.043 1 97.56 227 THR A C 1
ATOM 1691 O O . THR A 1 227 ? 13.781 -0.44 -6.328 1 97.56 227 THR A O 1
ATOM 1694 N N . GLN A 1 228 ? 13.242 1.305 -5.066 1 98.56 228 GLN A N 1
ATOM 1695 C CA . GLN A 1 228 ? 14.531 1.279 -4.379 1 98.56 228 GLN A CA 1
ATOM 1696 C C . GLN A 1 228 ? 14.367 0.897 -2.912 1 98.56 228 GLN A C 1
ATOM 1698 O O . GLN A 1 228 ? 15.32 0.985 -2.131 1 98.56 228 GLN A O 1
ATOM 1703 N N . MET A 1 229 ? 13.156 0.535 -2.514 1 98.88 229 MET A N 1
ATOM 1704 C CA . MET A 1 229 ? 12.914 0.038 -1.161 1 98.88 229 MET A CA 1
ATOM 1705 C C . MET A 1 229 ? 13.578 -1.318 -0.955 1 98.88 229 MET A C 1
ATOM 1707 O O . MET A 1 229 ? 13.75 -2.082 -1.906 1 98.88 229 MET A O 1
ATOM 1711 N N . LYS A 1 230 ? 13.953 -1.593 0.266 1 98.69 230 LYS A N 1
ATOM 1712 C CA . LYS A 1 230 ? 14.43 -2.924 0.632 1 98.69 230 LYS A CA 1
ATOM 1713 C C . LYS A 1 230 ? 13.273 -3.904 0.777 1 98.69 230 LYS A C 1
ATOM 1715 O O . LYS A 1 230 ? 12.117 -3.492 0.896 1 98.69 230 LYS A O 1
ATOM 1720 N N . LYS A 1 231 ? 13.648 -5.203 0.736 1 98.31 231 LYS A N 1
ATOM 1721 C CA . LYS A 1 231 ? 12.641 -6.219 1.019 1 98.31 231 LYS A CA 1
ATOM 1722 C C . LYS A 1 231 ? 11.969 -5.973 2.367 1 98.31 231 LYS A C 1
ATOM 1724 O O . LYS A 1 231 ? 12.641 -5.645 3.348 1 98.31 231 LYS A O 1
ATOM 1729 N N . PHE A 1 232 ? 10.656 -6.043 2.42 1 98.44 232 PHE A N 1
ATOM 1730 C CA . PHE A 1 232 ? 9.812 -5.828 3.59 1 98.44 232 PHE A CA 1
ATOM 1731 C C . PHE A 1 232 ? 9.805 -4.355 3.984 1 98.44 232 PHE A C 1
ATOM 1733 O O . PHE A 1 232 ? 9.57 -4.02 5.145 1 98.44 232 PHE A O 1
ATOM 1740 N N . GLY A 1 233 ? 10.195 -3.486 3.014 1 98.75 233 GLY A N 1
ATOM 1741 C CA . GLY A 1 233 ? 10.125 -2.057 3.268 1 98.75 233 GLY A CA 1
ATOM 1742 C C . GLY A 1 233 ? 8.75 -1.599 3.707 1 98.75 233 GLY A C 1
ATOM 1743 O O . GLY A 1 233 ? 7.734 -2.174 3.299 1 98.75 233 GLY A O 1
ATOM 1744 N N . ARG A 1 234 ? 8.734 -0.537 4.527 1 98.88 234 ARG A N 1
ATOM 1745 C CA . ARG A 1 234 ? 7.496 0.019 5.062 1 98.88 234 ARG A CA 1
ATOM 1746 C C . ARG A 1 234 ? 7.32 1.474 4.641 1 98.88 234 ARG A C 1
ATOM 1748 O O . ARG A 1 234 ? 8.234 2.283 4.789 1 98.88 234 ARG A O 1
ATOM 1755 N N . ILE A 1 235 ? 6.176 1.74 4.098 1 98.94 235 ILE A N 1
ATOM 1756 C CA . ILE A 1 235 ? 5.891 3.08 3.594 1 98.94 235 ILE A CA 1
ATOM 1757 C C . ILE A 1 235 ? 4.676 3.658 4.316 1 98.94 235 ILE A C 1
ATOM 1759 O O . ILE A 1 235 ? 3.588 3.08 4.273 1 98.94 235 ILE A O 1
ATOM 1763 N N . ALA A 1 236 ? 4.863 4.711 5.027 1 98.88 236 ALA A N 1
ATOM 1764 C CA . ALA A 1 236 ? 3.762 5.488 5.586 1 98.88 236 ALA A CA 1
ATOM 1765 C C . ALA A 1 236 ? 3.279 6.543 4.594 1 98.88 236 ALA A C 1
ATOM 1767 O O . ALA A 1 236 ? 3.992 7.508 4.309 1 98.88 236 ALA A O 1
ATOM 1768 N N . ILE A 1 237 ? 2.1 6.355 4.094 1 98.38 237 ILE A N 1
ATOM 1769 C CA . ILE A 1 237 ? 1.527 7.309 3.152 1 98.38 237 ILE A CA 1
ATOM 1770 C C . ILE A 1 237 ? 0.781 8.398 3.912 1 98.38 237 ILE A C 1
ATOM 1772 O O . ILE A 1 237 ? -0.363 8.203 4.328 1 98.38 237 ILE A O 1
ATOM 1776 N N . CYS A 1 238 ? 1.432 9.477 4.012 1 96.69 238 CYS A N 1
ATOM 1777 C CA . CYS A 1 238 ? 0.936 10.578 4.824 1 96.69 238 CYS A CA 1
ATOM 1778 C C . CYS A 1 238 ? 0.231 11.617 3.959 1 96.69 238 CYS A C 1
ATOM 1780 O O . CYS A 1 238 ? -0.782 12.188 4.367 1 96.69 238 CYS A O 1
ATOM 1782 N N . GLY A 1 239 ? 0.812 11.898 2.857 1 93.69 239 GLY A N 1
ATOM 1783 C CA . GLY A 1 239 ? 0.269 12.891 1.939 1 93.69 239 GLY A CA 1
ATOM 1784 C C . GLY A 1 239 ? 0.65 12.633 0.493 1 93.69 239 GLY A C 1
ATOM 1785 O O . GLY A 1 239 ? 1.387 11.688 0.199 1 93.69 239 GLY A O 1
ATOM 1786 N N . ALA A 1 240 ? 0.083 13.469 -0.36 1 93.19 240 ALA A N 1
ATOM 1787 C CA . ALA A 1 240 ? 0.322 13.414 -1.8 1 93.19 240 ALA A CA 1
ATOM 1788 C C . ALA A 1 240 ? 0.253 14.805 -2.422 1 93.19 240 ALA A C 1
ATOM 1790 O O . ALA A 1 240 ? -0.477 15.023 -3.391 1 93.19 240 ALA A O 1
ATOM 1791 N N . ILE A 1 241 ? 1.078 15.609 -1.924 1 90.44 241 ILE A N 1
ATOM 1792 C CA . ILE A 1 241 ? 0.999 17.031 -2.268 1 90.44 241 ILE A CA 1
ATOM 1793 C C . ILE A 1 241 ? 1.254 17.203 -3.764 1 90.44 241 ILE A C 1
ATOM 1795 O O . ILE A 1 241 ? 0.818 18.188 -4.359 1 90.44 241 ILE A O 1
ATOM 1799 N N . SER A 1 242 ? 1.927 16.312 -4.438 1 91.06 242 SER A N 1
ATOM 1800 C CA . SER A 1 242 ? 2.27 16.438 -5.848 1 91.06 242 SER A CA 1
ATOM 1801 C C . SER A 1 242 ? 1.027 16.359 -6.73 1 91.06 242 SER A C 1
ATOM 1803 O O . SER A 1 242 ? 1.046 16.781 -7.887 1 91.06 242 SER A O 1
ATOM 1805 N N . VAL A 1 243 ? -0.032 15.797 -6.121 1 89 243 VAL A N 1
ATOM 1806 C CA . VAL A 1 243 ? -1.162 15.562 -7.016 1 89 243 VAL A CA 1
ATOM 1807 C C . VAL A 1 243 ? -2.371 16.359 -6.539 1 89 243 VAL A C 1
ATOM 1809 O O . VAL A 1 243 ? -3.449 16.281 -7.133 1 89 243 VAL A O 1
ATOM 1812 N N . TYR A 1 244 ? -2.207 17.156 -5.539 1 86.12 244 TYR A N 1
ATOM 1813 C CA . TYR A 1 244 ? -3.334 17.891 -4.977 1 86.12 244 TYR A CA 1
ATOM 1814 C C . TYR A 1 244 ? -3.912 18.859 -5.996 1 86.12 244 TYR A C 1
ATOM 1816 O O . TYR A 1 244 ? -5.129 19.062 -6.059 1 86.12 244 TYR A O 1
ATOM 1824 N N . ASN A 1 245 ? -3.055 19.469 -6.766 1 87.44 245 ASN A N 1
ATOM 1825 C CA . ASN A 1 245 ? -3.498 20.531 -7.668 1 87.44 245 ASN A CA 1
ATOM 1826 C C . ASN A 1 245 ? -3.535 20.047 -9.117 1 87.44 245 ASN A C 1
ATOM 1828 O O . ASN A 1 245 ? -3.594 20.859 -10.039 1 87.44 245 ASN A O 1
ATOM 1832 N N . ARG A 1 246 ? -3.521 18.797 -9.227 1 86.69 246 ARG A N 1
ATOM 1833 C CA . ARG A 1 246 ? -3.506 18.25 -10.57 1 86.69 246 ARG A CA 1
ATOM 1834 C C . ARG A 1 246 ? -4.883 18.344 -11.227 1 86.69 246 ARG A C 1
ATOM 1836 O O . ARG A 1 246 ? -5.902 18.125 -10.57 1 86.69 246 ARG A O 1
ATOM 1843 N N . THR A 1 247 ? -4.996 18.734 -12.5 1 88 247 THR A N 1
ATOM 1844 C CA . THR A 1 247 ? -6.262 18.812 -13.227 1 88 247 THR A CA 1
ATOM 1845 C C . THR A 1 247 ? -6.398 17.625 -14.188 1 88 247 THR A C 1
ATOM 1847 O O . THR A 1 247 ? -7.508 17.266 -14.578 1 88 247 THR A O 1
ATOM 1850 N N . GLY A 1 248 ? -5.469 16.922 -14.5 1 86.81 248 GLY A N 1
ATOM 1851 C CA . GLY A 1 248 ? -5.488 15.773 -15.398 1 86.81 248 GLY A CA 1
ATOM 1852 C C . GLY A 1 248 ? -5.422 14.445 -14.664 1 86.81 248 GLY A C 1
ATOM 1853 O O . GLY A 1 248 ? -5.609 14.391 -13.453 1 86.81 248 GLY A O 1
ATOM 1854 N N . PRO A 1 249 ? -5.359 13.391 -15.477 1 87.88 249 PRO A N 1
ATOM 1855 C CA . PRO A 1 249 ? -5.266 12.07 -14.844 1 87.88 249 PRO A CA 1
ATOM 1856 C C . PRO A 1 249 ? -4.066 11.945 -13.906 1 87.88 249 PRO A C 1
ATOM 1858 O O . PRO A 1 249 ? -3.059 12.633 -14.102 1 87.88 249 PRO A O 1
ATOM 1861 N N . LEU A 1 250 ? -4.254 11.125 -12.953 1 91.88 250 LEU A N 1
ATOM 1862 C CA . LEU A 1 250 ? -3.131 10.836 -12.07 1 91.88 250 LEU A CA 1
ATOM 1863 C C . LEU A 1 250 ? -1.958 10.258 -12.852 1 91.88 250 LEU A C 1
ATOM 1865 O O . LEU A 1 250 ? -2.145 9.688 -13.93 1 91.88 250 LEU A O 1
ATOM 1869 N N . PRO A 1 251 ? -0.791 10.453 -12.336 1 93.56 251 PRO A N 1
ATOM 1870 C CA . PRO A 1 251 ? 0.36 9.82 -12.984 1 93.56 251 PRO A CA 1
ATOM 1871 C C . PRO A 1 251 ? 0.316 8.297 -12.906 1 93.56 251 PRO A C 1
ATOM 1873 O O . PRO A 1 251 ? -0.51 7.738 -12.18 1 93.56 251 PRO A O 1
ATOM 1876 N N . PRO A 1 252 ? 1.205 7.68 -13.727 1 94.5 252 PRO A N 1
ATOM 1877 C CA . PRO A 1 252 ? 1.28 6.223 -13.617 1 94.5 252 PRO A CA 1
ATOM 1878 C C . PRO A 1 252 ? 1.462 5.742 -12.18 1 94.5 252 PRO A C 1
ATOM 1880 O O . PRO A 1 252 ? 2.096 6.43 -11.375 1 94.5 252 PRO A O 1
ATOM 1883 N N . GLY A 1 253 ? 0.864 4.613 -11.922 1 94.31 253 GLY A N 1
ATOM 1884 C CA . GLY A 1 253 ? 0.985 4.027 -10.602 1 94.31 253 GLY A CA 1
ATOM 1885 C C . GLY A 1 253 ? 2.342 3.395 -10.352 1 94.31 253 GLY A C 1
ATOM 1886 O O . GLY A 1 253 ? 3.176 3.324 -11.258 1 94.31 253 GLY A O 1
ATOM 1887 N N . PRO A 1 254 ? 2.5 2.994 -9.102 1 95.25 254 PRO A N 1
ATOM 1888 C CA . PRO A 1 254 ? 3.762 2.334 -8.758 1 95.25 254 PRO A CA 1
ATOM 1889 C C . PRO A 1 254 ? 3.912 0.969 -9.43 1 95.25 254 PRO A C 1
ATOM 1891 O O . PRO A 1 254 ? 2.916 0.358 -9.82 1 95.25 254 PRO A O 1
ATOM 1894 N N . SER A 1 255 ? 5.156 0.539 -9.523 1 92.88 255 SER A N 1
ATOM 1895 C CA . SER A 1 255 ? 5.453 -0.783 -10.07 1 92.88 255 SER A CA 1
ATOM 1896 C C . SER A 1 255 ? 4.875 -1.886 -9.188 1 92.88 255 SER A C 1
ATOM 1898 O O . SER A 1 255 ? 5.363 -2.117 -8.078 1 92.88 255 SER A O 1
ATOM 1900 N N . PRO A 1 256 ? 3.891 -2.568 -9.664 1 93.44 256 PRO A N 1
ATOM 1901 C CA . PRO A 1 256 ? 3.373 -3.678 -8.859 1 93.44 256 PRO A CA 1
ATOM 1902 C C . PRO A 1 256 ? 4.422 -4.754 -8.602 1 93.44 256 PRO A C 1
ATOM 1904 O O . PRO A 1 256 ? 4.418 -5.379 -7.535 1 93.44 256 PRO A O 1
ATOM 1907 N N . GLU A 1 257 ? 5.289 -4.957 -9.547 1 91.69 257 GLU A N 1
ATOM 1908 C CA . GLU A 1 257 ? 6.355 -5.941 -9.398 1 91.69 257 GLU A CA 1
ATOM 1909 C C . GLU A 1 257 ? 7.238 -5.621 -8.195 1 91.69 257 GLU A C 1
ATOM 1911 O O . GLU A 1 257 ? 7.555 -6.508 -7.398 1 91.69 257 GLU A O 1
ATOM 1916 N N . SER A 1 258 ? 7.598 -4.371 -8.086 1 94.81 258 SER A N 1
ATOM 1917 C CA . SER A 1 258 ? 8.43 -3.961 -6.961 1 94.81 258 SER A CA 1
ATOM 1918 C C . SER A 1 258 ? 7.715 -4.188 -5.633 1 94.81 258 SER A C 1
ATOM 1920 O O . SER A 1 258 ? 8.312 -4.68 -4.672 1 94.81 258 SER A O 1
ATOM 1922 N N . ILE A 1 259 ? 6.441 -3.854 -5.59 1 97.56 259 ILE A N 1
ATOM 1923 C CA . ILE A 1 259 ? 5.66 -3.977 -4.363 1 97.56 259 ILE A CA 1
ATOM 1924 C C . ILE A 1 259 ? 5.547 -5.445 -3.969 1 97.56 259 ILE A C 1
ATOM 1926 O O . ILE A 1 259 ? 5.703 -5.797 -2.797 1 97.56 259 ILE A O 1
ATOM 1930 N N . ILE A 1 260 ? 5.352 -6.316 -4.938 1 95.81 260 ILE A N 1
ATOM 1931 C CA . ILE A 1 260 ? 5.125 -7.734 -4.676 1 95.81 260 ILE A CA 1
ATOM 1932 C C . ILE A 1 260 ? 6.449 -8.406 -4.316 1 95.81 260 ILE A C 1
ATOM 1934 O O . ILE A 1 260 ? 6.566 -9.023 -3.254 1 95.81 260 ILE A O 1
ATOM 1938 N N . ILE A 1 261 ? 7.469 -8.25 -5.164 1 93.62 261 ILE A N 1
ATOM 1939 C CA . ILE A 1 261 ? 8.719 -8.977 -5.016 1 93.62 261 ILE A CA 1
ATOM 1940 C C . ILE A 1 261 ? 9.445 -8.523 -3.752 1 93.62 261 ILE A C 1
ATOM 1942 O O . ILE A 1 261 ? 10.055 -9.328 -3.047 1 93.62 261 ILE A O 1
ATOM 1946 N N . LYS A 1 262 ? 9.312 -7.262 -3.451 1 96.94 262 LYS A N 1
ATOM 1947 C CA . LYS A 1 262 ? 9.961 -6.742 -2.25 1 96.94 262 LYS A CA 1
ATOM 1948 C C . LYS A 1 262 ? 9.047 -6.867 -1.034 1 96.94 262 LYS A C 1
ATOM 1950 O O . LYS A 1 262 ? 9.445 -6.539 0.085 1 96.94 262 LYS A O 1
ATOM 1955 N N . GLU A 1 263 ? 7.887 -7.289 -1.279 1 98.12 263 GLU A N 1
ATOM 1956 C CA . GLU A 1 263 ? 6.918 -7.527 -0.213 1 98.12 263 GLU A CA 1
ATOM 1957 C C . GLU A 1 263 ? 6.742 -6.289 0.659 1 98.12 263 GLU A C 1
ATOM 1959 O O . GLU A 1 263 ? 6.844 -6.363 1.885 1 98.12 263 GLU A O 1
ATOM 1964 N N . LEU A 1 264 ? 6.449 -5.172 -0.015 1 98.75 264 LEU A N 1
ATOM 1965 C CA . LEU A 1 264 ? 6.363 -3.879 0.658 1 98.75 264 LEU A CA 1
ATOM 1966 C C . LEU A 1 264 ? 5.055 -3.758 1.434 1 98.75 264 LEU A C 1
ATOM 1968 O O . LEU A 1 264 ? 4.031 -4.316 1.027 1 98.75 264 LEU A O 1
ATOM 1972 N N . HIS A 1 265 ? 5.16 -3.031 2.523 1 98.56 265 HIS A N 1
ATOM 1973 C CA . HIS A 1 265 ? 4.004 -2.652 3.326 1 98.56 265 HIS A CA 1
ATOM 1974 C C . HIS A 1 265 ? 3.684 -1.17 3.166 1 98.56 265 HIS A C 1
ATOM 1976 O O . HIS A 1 265 ? 4.484 -0.313 3.547 1 98.56 265 HIS A O 1
ATOM 1982 N N . LEU A 1 266 ? 2.58 -0.891 2.555 1 98.81 266 LEU A N 1
ATOM 1983 C CA . LEU A 1 266 ? 2.117 0.483 2.391 1 98.81 266 LEU A CA 1
ATOM 1984 C C . LEU A 1 266 ? 0.882 0.748 3.244 1 98.81 266 LEU A C 1
ATOM 1986 O O . LEU A 1 266 ? -0.052 -0.058 3.258 1 98.81 266 LEU A O 1
ATOM 1990 N N . GLN A 1 267 ? 0.896 1.876 3.939 1 98.69 267 GLN A N 1
ATOM 1991 C CA . GLN A 1 267 ? -0.271 2.17 4.766 1 98.69 267 GLN A CA 1
ATOM 1992 C C . GLN A 1 267 ? -0.577 3.664 4.773 1 98.69 267 GLN A C 1
ATOM 1994 O O . GLN A 1 267 ? 0.293 4.48 5.086 1 98.69 267 GLN A O 1
ATOM 1999 N N . GLY A 1 268 ? -1.802 3.963 4.336 1 98.38 268 GLY A N 1
ATOM 2000 C CA . GLY A 1 268 ? -2.307 5.301 4.602 1 98.38 268 GLY A CA 1
ATOM 2001 C C . GLY A 1 268 ? -2.779 5.484 6.031 1 98.38 268 GLY A C 1
ATOM 2002 O O . GLY A 1 268 ? -3.156 4.52 6.695 1 98.38 268 GLY A O 1
ATOM 2003 N N . PHE A 1 269 ? -2.744 6.77 6.48 1 97.62 269 PHE A N 1
ATOM 2004 C CA . PHE A 1 269 ? -3.186 6.98 7.855 1 97.62 269 PHE A CA 1
ATOM 2005 C C . PHE A 1 269 ? -3.594 8.43 8.078 1 97.62 269 PHE A C 1
ATOM 2007 O O . PHE A 1 269 ? -3.184 9.32 7.328 1 97.62 269 PHE A O 1
ATOM 2014 N N . VAL A 1 270 ? -4.387 8.602 9.047 1 94.31 270 VAL A N 1
ATOM 2015 C CA . VAL A 1 270 ? -4.758 9.914 9.562 1 94.31 270 VAL A CA 1
ATOM 2016 C C . VAL A 1 270 ? -4.48 9.977 11.062 1 94.31 270 VAL A C 1
ATOM 2018 O O . VAL A 1 270 ? -4.738 9.016 11.789 1 94.31 270 VAL A O 1
ATOM 2021 N N . VAL A 1 271 ? -4.004 11.031 11.508 1 94.5 271 VAL A N 1
ATOM 2022 C CA . VAL A 1 271 ? -3.469 11.164 12.852 1 94.5 271 VAL A CA 1
ATOM 2023 C C . VAL A 1 271 ? -4.594 11.008 13.875 1 94.5 271 VAL A C 1
ATOM 2025 O O . VAL A 1 271 ? -4.344 10.641 15.031 1 94.5 271 VAL A O 1
ATOM 2028 N N . TYR A 1 272 ? -5.809 11.195 13.484 1 91.19 272 TYR A N 1
ATOM 2029 C CA . TYR A 1 272 ? -6.93 11.242 14.414 1 91.19 272 TYR A CA 1
ATOM 2030 C C . TYR A 1 272 ? -7.262 9.844 14.938 1 91.19 272 TYR A C 1
ATOM 2032 O O . TYR A 1 272 ? -8.039 9.703 15.883 1 91.19 272 TYR A O 1
ATOM 2040 N N . ARG A 1 273 ? -6.668 8.867 14.32 1 94.38 273 ARG A N 1
ATOM 2041 C CA . ARG A 1 273 ? -6.895 7.5 14.789 1 94.38 273 ARG A CA 1
ATOM 2042 C C . ARG A 1 273 ? -6.32 7.301 16.188 1 94.38 273 ARG A C 1
ATOM 2044 O O . ARG A 1 273 ? -6.781 6.438 16.938 1 94.38 273 ARG A O 1
ATOM 2051 N N . TRP A 1 274 ? -5.289 8.055 16.547 1 95.88 274 TRP A N 1
ATOM 2052 C CA . TRP A 1 274 ? -4.684 7.973 17.875 1 95.88 274 TRP A CA 1
ATOM 2053 C C . TRP A 1 274 ? -5.32 8.984 18.828 1 95.88 274 TRP A C 1
ATOM 2055 O O . TRP A 1 274 ? -5.23 10.195 18.594 1 95.88 274 TRP A O 1
ATOM 2065 N N . GLN A 1 275 ? -5.961 8.539 19.828 1 93.75 275 GLN A N 1
ATOM 2066 C CA . GLN A 1 275 ? -6.68 9.383 20.781 1 93.75 275 GLN A CA 1
ATOM 2067 C C . GLN A 1 275 ? -6.359 8.992 22.219 1 93.75 275 GLN A C 1
ATOM 2069 O O . GLN A 1 275 ? -5.707 7.973 22.469 1 93.75 275 GLN A O 1
ATOM 2074 N N . GLY A 1 276 ? -6.738 9.836 23.125 1 91.88 276 GLY A N 1
ATOM 2075 C CA . GLY A 1 276 ? -6.633 9.516 24.531 1 91.88 276 GLY A CA 1
ATOM 2076 C C . GLY A 1 276 ? -5.215 9.602 25.062 1 91.88 276 GLY A C 1
ATOM 2077 O O . GLY A 1 276 ? -4.48 10.539 24.734 1 91.88 276 GLY A O 1
ATOM 2078 N N . GLU A 1 277 ? -4.91 8.648 25.844 1 92.38 277 GLU A N 1
ATOM 2079 C CA . GLU A 1 277 ? -3.648 8.688 26.578 1 92.38 277 GLU A CA 1
ATOM 2080 C C . GLU A 1 277 ? -2.455 8.586 25.625 1 92.38 277 GLU A C 1
ATOM 2082 O O . GLU A 1 277 ? -1.425 9.227 25.859 1 92.38 277 GLU A O 1
ATOM 2087 N N . VAL A 1 278 ? -2.617 7.844 24.578 1 93.94 278 VAL A N 1
ATOM 2088 C CA . VAL A 1 278 ? -1.495 7.656 23.672 1 93.94 278 VAL A CA 1
ATOM 2089 C C . VAL A 1 278 ? -1.191 8.969 22.953 1 93.94 278 VAL A C 1
ATOM 2091 O O . VAL A 1 278 ? -0.027 9.297 22.703 1 93.94 278 VAL A O 1
ATOM 2094 N N . ARG A 1 279 ? -2.225 9.695 22.609 1 94.25 279 ARG A N 1
ATOM 2095 C CA . ARG A 1 279 ? -2.057 11 21.984 1 94.25 279 ARG A CA 1
ATOM 2096 C C . ARG A 1 279 ? -1.387 11.984 22.938 1 94.25 279 ARG A C 1
ATOM 2098 O O . ARG A 1 279 ? -0.456 12.695 22.562 1 94.25 279 ARG A O 1
ATOM 2105 N N . GLN A 1 280 ? -1.814 11.992 24.188 1 90.75 280 GLN A N 1
ATOM 2106 C CA . GLN A 1 280 ? -1.271 12.906 25.188 1 90.75 280 GLN A CA 1
ATOM 2107 C C . GLN A 1 280 ? 0.198 12.602 25.469 1 90.75 280 GLN A C 1
ATOM 2109 O O . GLN A 1 280 ? 1.012 13.516 25.609 1 90.75 280 GLN A O 1
ATOM 2114 N N . LYS A 1 281 ? 0.435 11.352 25.531 1 91.5 281 LYS A N 1
ATOM 2115 C CA . LYS A 1 281 ? 1.822 10.945 25.75 1 91.5 281 LYS A CA 1
ATOM 2116 C C . LYS A 1 281 ? 2.713 11.422 24.594 1 91.5 281 LYS A C 1
ATOM 2118 O O . LYS A 1 281 ? 3.818 11.914 24.828 1 91.5 281 LYS A O 1
ATOM 2123 N N . ALA A 1 282 ? 2.211 11.266 23.391 1 93.62 282 ALA A N 1
ATOM 2124 C CA . ALA A 1 282 ? 2.977 11.695 22.219 1 93.62 282 ALA A CA 1
ATOM 2125 C C . ALA A 1 282 ? 3.211 13.203 22.25 1 93.62 282 ALA A C 1
ATOM 2127 O O . ALA A 1 282 ? 4.309 13.664 21.938 1 93.62 282 ALA A O 1
ATOM 2128 N N . LEU A 1 283 ? 2.232 13.938 22.656 1 92.31 283 LEU A N 1
ATOM 2129 C CA . LEU A 1 283 ? 2.361 15.391 22.75 1 92.31 283 LEU A CA 1
ATOM 2130 C C . LEU A 1 283 ? 3.412 15.773 23.781 1 92.31 283 LEU A C 1
ATOM 2132 O O . LEU A 1 283 ? 4.219 16.672 23.547 1 92.31 283 LEU A O 1
ATOM 2136 N N . ARG A 1 284 ? 3.416 15.039 24.875 1 90.75 284 ARG A N 1
ATOM 2137 C CA . ARG A 1 284 ? 4.398 15.312 25.922 1 90.75 284 ARG A CA 1
ATOM 2138 C C . ARG A 1 284 ? 5.809 14.969 25.453 1 90.75 284 ARG A C 1
ATOM 2140 O O . ARG A 1 284 ? 6.762 15.688 25.75 1 90.75 284 ARG A O 1
ATOM 2147 N N . ASP A 1 285 ? 5.871 13.875 24.719 1 89.75 285 ASP A N 1
ATOM 2148 C CA . ASP A 1 285 ? 7.164 13.484 24.156 1 89.75 285 ASP A CA 1
ATOM 2149 C C . ASP A 1 285 ? 7.691 14.539 23.203 1 89.75 285 ASP A C 1
ATOM 2151 O O . ASP A 1 285 ? 8.883 14.844 23.188 1 89.75 285 ASP A O 1
ATOM 2155 N N . LEU A 1 286 ? 6.812 15.078 22.438 1 91.44 286 LEU A N 1
ATOM 2156 C CA . LEU A 1 286 ? 7.195 16.094 21.469 1 91.44 286 LEU A CA 1
ATOM 2157 C C . LEU A 1 286 ? 7.551 17.406 22.156 1 91.44 286 LEU A C 1
ATOM 2159 O O . LEU A 1 286 ? 8.43 18.141 21.688 1 91.44 286 LEU A O 1
ATOM 2163 N N . LEU A 1 287 ? 6.832 17.656 23.25 1 86.12 287 LEU A N 1
ATOM 2164 C CA . LEU A 1 287 ? 7.039 18.891 24 1 86.12 287 LEU A CA 1
ATOM 2165 C C . LEU A 1 287 ? 8.367 18.859 24.75 1 86.12 287 LEU A C 1
ATOM 2167 O O . LEU A 1 287 ? 9.07 19.859 24.812 1 86.12 287 LEU A O 1
ATOM 2171 N N . LYS A 1 288 ? 8.625 17.703 25.703 1 71.88 288 LYS A N 1
ATOM 2172 C CA . LYS A 1 288 ? 9.766 17.609 26.609 1 71.88 288 LYS A CA 1
ATOM 2173 C C . LYS A 1 288 ? 11.078 17.688 25.844 1 71.88 288 LYS A C 1
ATOM 2175 O O . LYS A 1 288 ? 12.109 18.062 26.406 1 71.88 288 LYS A O 1
ATOM 2180 N N . GLY A 1 289 ? 11.031 17.812 24.828 1 52.91 289 GLY A N 1
ATOM 2181 C CA . GLY A 1 289 ? 12.273 18.031 24.109 1 52.91 289 GLY A CA 1
ATOM 2182 C C . GLY A 1 289 ? 13.508 17.703 24.922 1 52.91 289 GLY A C 1
ATOM 2183 O O . GLY A 1 289 ? 13.391 17.203 26.047 1 52.91 289 GLY A O 1
ATOM 2184 N N . PRO A 1 290 ? 14.883 18.203 24.672 1 39.22 290 PRO A N 1
ATOM 2185 C CA . PRO A 1 290 ? 16.219 17.797 25.125 1 39.22 290 PRO A CA 1
ATOM 2186 C C . PRO A 1 290 ? 16.328 17.75 26.641 1 39.22 290 PRO A C 1
ATOM 2188 O O . PRO A 1 290 ? 17.094 16.938 27.188 1 39.22 290 PRO A O 1
ATOM 2191 N N . GLY A 1 291 ? 15.617 18.594 27.516 1 34.66 291 GLY A N 1
ATOM 2192 C CA . GLY A 1 291 ? 16.125 18.688 28.875 1 34.66 291 GLY A CA 1
ATOM 2193 C C . GLY A 1 291 ? 15.523 17.656 29.812 1 34.66 291 GLY A C 1
ATOM 2194 O O . GLY A 1 291 ? 15.797 17.656 31.016 1 34.66 291 GLY A O 1
ATOM 2195 N N . ALA A 1 292 ? 14.32 17.094 29.625 1 34.25 292 ALA A N 1
ATOM 2196 C CA . ALA A 1 292 ? 13.789 16.312 30.75 1 34.25 292 ALA A CA 1
ATOM 2197 C C . ALA A 1 292 ? 14.336 14.891 30.734 1 34.25 292 ALA A C 1
ATOM 2199 O O . ALA A 1 292 ? 14.43 14.266 29.672 1 34.25 292 ALA A O 1
ATOM 2200 N N . THR A 1 293 ? 14.977 14.414 31.766 1 30.09 293 THR A N 1
ATOM 2201 C CA . THR A 1 293 ? 15.508 13.094 32.094 1 30.09 293 THR A CA 1
ATOM 2202 C C . THR A 1 293 ? 14.383 12.07 32.188 1 30.09 293 THR A C 1
ATOM 2204 O O . THR A 1 293 ? 13.453 12.219 33 1 30.09 293 THR A O 1
ATOM 2207 N N . VAL A 1 294 ? 13.938 11.461 31.203 1 31.19 294 VAL A N 1
ATOM 2208 C CA . VAL A 1 294 ? 12.93 10.414 31.281 1 31.19 294 VAL A CA 1
ATOM 2209 C C . VAL A 1 294 ? 13.367 9.352 32.281 1 31.19 294 VAL A C 1
ATOM 2211 O O . VAL A 1 294 ? 14.477 8.82 32.188 1 31.19 294 VAL A O 1
ATOM 2214 N N . THR A 1 295 ? 12.688 9.305 33.469 1 27.66 295 THR A N 1
ATOM 2215 C CA . THR A 1 295 ? 12.859 8.164 34.375 1 27.66 295 THR A CA 1
ATOM 2216 C C . THR A 1 295 ? 12.141 6.93 33.812 1 27.66 295 THR A C 1
ATOM 2218 O O . THR A 1 295 ? 11.023 7.031 33.312 1 27.66 295 THR A O 1
ATOM 2221 N N . PRO A 1 296 ? 12.711 5.801 33.531 1 28.83 296 PRO A N 1
ATOM 2222 C CA . PRO A 1 296 ? 12.305 4.484 33.031 1 28.83 296 PRO A CA 1
ATOM 2223 C C . PRO A 1 296 ? 11.125 3.895 33.781 1 28.83 296 PRO A C 1
ATOM 2225 O O . PRO A 1 296 ? 10.789 2.721 33.594 1 28.83 296 PRO A O 1
ATOM 2228 N N . ASP A 1 297 ? 10.414 4.457 34.688 1 28.14 297 ASP A N 1
ATOM 2229 C CA . ASP A 1 297 ? 9.703 3.551 35.562 1 28.14 297 ASP A CA 1
ATOM 2230 C C . ASP A 1 297 ? 8.531 2.877 34.875 1 28.14 297 ASP A C 1
ATOM 2232 O O . ASP A 1 297 ? 8.383 1.655 34.938 1 28.14 297 ASP A O 1
ATOM 2236 N N . ALA A 1 298 ? 7.223 3.438 35.062 1 27.83 298 ALA A N 1
ATOM 2237 C CA . ALA A 1 298 ? 6.039 2.803 35.625 1 27.83 298 ALA A CA 1
ATOM 2238 C C . ALA A 1 298 ? 5.195 2.135 34.531 1 27.83 298 ALA A C 1
ATOM 2240 O O . ALA A 1 298 ? 4.055 1.745 34.781 1 27.83 298 ALA A O 1
ATOM 2241 N N . LEU A 1 299 ? 5.227 2.291 33.188 1 29.52 299 LEU A N 1
ATOM 2242 C CA . LEU A 1 299 ? 3.891 1.983 32.688 1 29.52 299 LEU A CA 1
ATOM 2243 C C . LEU A 1 299 ? 3.672 0.476 32.625 1 29.52 299 LEU A C 1
ATOM 2245 O O . LEU A 1 299 ? 4.492 -0.244 32.031 1 29.52 299 LEU A O 1
ATOM 2249 N N . PRO A 1 300 ? 2.854 -0.078 33.438 1 29.06 300 PRO A N 1
ATOM 2250 C CA . PRO A 1 300 ? 2.43 -1.48 33.406 1 29.06 300 PRO A CA 1
ATOM 2251 C C . PRO A 1 300 ? 1.674 -1.847 32.156 1 29.06 300 PRO A C 1
ATOM 2253 O O . PRO A 1 300 ? 0.673 -1.208 31.812 1 29.06 300 PRO A O 1
ATOM 2256 N N . CYS A 1 301 ? 2.412 -2.045 31.109 1 26.67 301 CYS A N 1
ATOM 2257 C CA . CYS A 1 301 ? 1.782 -2.525 29.891 1 26.67 301 CYS A CA 1
ATOM 2258 C C . CYS A 1 301 ? 0.968 -3.785 30.156 1 26.67 301 CYS A C 1
ATOM 2260 O O . CYS A 1 301 ? 1.49 -4.766 30.688 1 26.67 301 CYS A O 1
ATOM 2262 N N . GLY A 1 302 ? -0.235 -3.771 30.438 1 25.94 302 GLY A N 1
ATOM 2263 C CA . GLY A 1 302 ? -1.004 -5.004 30.422 1 25.94 302 GLY A CA 1
ATOM 2264 C C . GLY A 1 302 ? -0.603 -5.945 29.297 1 25.94 302 GLY A C 1
ATOM 2265 O O . GLY A 1 302 ? 0.302 -5.641 28.531 1 25.94 302 GLY A O 1
ATOM 2266 N N . GLY A 1 303 ? -1.446 -6.926 28.859 1 26.2 303 GLY A N 1
ATOM 2267 C CA . GLY A 1 303 ? -1.139 -8.203 28.234 1 26.2 303 GLY A CA 1
ATOM 2268 C C . GLY A 1 303 ? -0.355 -8.062 26.953 1 26.2 303 GLY A C 1
ATOM 2269 O O . GLY A 1 303 ? 0.666 -8.727 26.766 1 26.2 303 GLY A O 1
ATOM 2270 N N . PHE A 1 304 ? -0.968 -7.926 25.688 1 25.48 304 PHE A N 1
ATOM 2271 C CA . PHE A 1 304 ? -0.078 -8.266 24.578 1 25.48 304 PHE A CA 1
ATOM 2272 C C . PHE A 1 304 ? 1.091 -7.289 24.5 1 25.48 304 PHE A C 1
ATOM 2274 O O . PHE A 1 304 ? 0.889 -6.074 24.453 1 25.48 304 PHE A O 1
ATOM 2281 N N . ARG A 1 305 ? 2.154 -7.613 25.141 1 25.78 305 ARG A N 1
ATOM 2282 C CA . ARG A 1 305 ? 3.443 -6.965 25.359 1 25.78 305 ARG A CA 1
ATOM 2283 C C . ARG A 1 305 ? 4.043 -6.48 24.031 1 25.78 305 ARG A C 1
ATOM 2285 O O . ARG A 1 305 ? 4.711 -7.242 23.344 1 25.78 305 ARG A O 1
ATOM 2292 N N . PHE A 1 306 ? 3.211 -5.852 23.188 1 28.66 306 PHE A N 1
ATOM 2293 C CA . PHE A 1 306 ? 4.172 -5.301 22.234 1 28.66 306 PHE A CA 1
ATOM 2294 C C . PHE A 1 306 ? 5.23 -4.477 22.953 1 28.66 306 PHE A C 1
ATOM 2296 O O . PHE A 1 306 ? 4.91 -3.652 23.812 1 28.66 306 PHE A O 1
ATOM 2303 N N . HIS A 1 307 ? 6.301 -5.156 23.391 1 28 307 HIS A N 1
ATOM 2304 C CA . HIS A 1 307 ? 7.469 -4.457 23.906 1 28 307 HIS A CA 1
ATOM 2305 C C . HIS A 1 307 ? 7.703 -3.146 23.172 1 28 307 HIS A C 1
ATOM 2307 O O . HIS A 1 307 ? 8.211 -3.148 22.031 1 28 307 HIS A O 1
ATOM 2313 N N . PHE A 1 308 ? 6.672 -2.318 23.156 1 30.23 308 PHE A N 1
ATOM 2314 C CA . PHE A 1 308 ? 7.105 -0.964 22.828 1 30.23 308 PHE A CA 1
ATOM 2315 C C . PHE A 1 308 ? 8.281 -0.551 23.719 1 30.23 308 PHE A C 1
ATOM 2317 O O . PHE A 1 308 ? 8.18 -0.574 24.938 1 30.23 308 PHE A O 1
ATOM 2324 N N . HIS A 1 309 ? 9.406 -1.121 23.453 1 31.34 309 HIS A N 1
ATOM 2325 C CA . HIS A 1 309 ? 10.508 -0.401 24.078 1 31.34 309 HIS A CA 1
ATOM 2326 C C . HIS A 1 309 ? 10.305 1.107 23.984 1 31.34 309 HIS A C 1
ATOM 2328 O O . HIS A 1 309 ? 10.43 1.691 22.906 1 31.34 309 HIS A O 1
ATOM 2334 N N . CYS A 1 310 ? 9.312 1.558 24.625 1 31.73 310 CYS A N 1
ATOM 2335 C CA . CYS A 1 310 ? 8.984 2.959 24.875 1 31.73 310 CYS A CA 1
ATOM 2336 C C . CYS A 1 310 ? 10.219 3.734 25.312 1 31.73 310 CYS A C 1
ATOM 2338 O O . CYS A 1 310 ? 10.109 4.848 25.828 1 31.73 310 CYS A O 1
ATOM 2340 N N . GLU A 1 311 ? 11.367 3.078 25.453 1 34.56 311 GLU A N 1
ATOM 2341 C CA . GLU A 1 311 ? 12.289 4.02 26.078 1 34.56 311 GLU A CA 1
ATOM 2342 C C . GLU A 1 311 ? 12.438 5.289 25.234 1 34.56 311 GLU A C 1
ATOM 2344 O O . GLU A 1 311 ? 13.414 6.027 25.375 1 34.56 311 GLU A O 1
ATOM 2349 N N . TYR A 1 312 ? 11.594 5.375 24.094 1 35.03 312 TYR A N 1
ATOM 2350 C CA . TYR A 1 312 ? 12.148 6.457 23.297 1 35.03 312 TYR A CA 1
ATOM 2351 C C . TYR A 1 312 ? 11.875 7.809 23.938 1 35.03 312 TYR A C 1
ATOM 2353 O O . TYR A 1 312 ? 10.719 8.219 24.078 1 35.03 312 TYR A O 1
ATOM 2361 N N . GLY A 1 313 ? 12.391 8.055 25.062 1 34.72 313 GLY A N 1
ATOM 2362 C CA . GLY A 1 313 ? 12.398 9.438 25.516 1 34.72 313 GLY A CA 1
ATOM 2363 C C . GLY A 1 313 ? 12.602 10.438 24.391 1 34.72 313 GLY A C 1
ATOM 2364 O O . GLY A 1 313 ? 13.688 10.508 23.797 1 34.72 313 GLY A O 1
ATOM 2365 N N . PHE A 1 314 ? 11.719 10.547 23.438 1 41.66 314 PHE A N 1
ATOM 2366 C CA . PHE A 1 314 ? 11.711 11.602 22.438 1 41.66 314 PHE A CA 1
ATOM 2367 C C . PHE A 1 314 ? 12.195 12.922 23.016 1 41.66 314 PHE A C 1
ATOM 2369 O O . PHE A 1 314 ? 11.5 13.539 23.828 1 41.66 314 PHE A O 1
ATOM 2376 N N . ILE A 1 315 ? 13.414 13.234 23.266 1 43.44 315 ILE A N 1
ATOM 2377 C CA . ILE A 1 315 ? 14.289 14.234 23.875 1 43.44 315 ILE A CA 1
ATOM 2378 C C . ILE A 1 315 ? 13.93 15.617 23.344 1 43.44 315 ILE A C 1
ATOM 2380 O O . ILE A 1 315 ? 13.406 15.75 22.234 1 43.44 315 ILE A O 1
ATOM 2384 N N . GLY A 1 316 ? 13.562 16.719 23.953 1 50.62 316 GLY A N 1
ATOM 2385 C CA . GLY A 1 316 ? 13.484 18.172 23.891 1 50.62 316 GLY A CA 1
ATOM 2386 C C . GLY A 1 316 ? 14.352 18.766 22.797 1 50.62 316 GLY A C 1
ATOM 2387 O O . GLY A 1 316 ? 14.625 19.969 22.797 1 50.62 316 GLY A O 1
ATOM 2388 N N . LYS A 1 317 ? 14.719 17.828 21.766 1 71.81 317 LYS A N 1
ATOM 2389 C CA . LYS A 1 317 ? 15.797 18.266 20.875 1 71.81 317 LYS A CA 1
ATOM 2390 C C . LYS A 1 317 ? 15.281 18.531 19.469 1 71.81 317 LYS A C 1
ATOM 2392 O O . LYS A 1 317 ? 16.047 18.922 18.594 1 71.81 317 LYS A O 1
ATOM 2397 N N . ILE A 1 318 ? 13.891 18.547 19.359 1 86.75 318 ILE A N 1
ATOM 2398 C CA . ILE A 1 318 ? 13.422 18.766 17.984 1 86.75 318 ILE A CA 1
ATOM 2399 C C . ILE A 1 318 ? 13.398 20.266 17.688 1 86.75 318 ILE A C 1
ATOM 2401 O O . ILE A 1 318 ? 12.852 21.047 18.469 1 86.75 318 ILE A O 1
ATOM 2405 N N . GLN A 1 319 ? 14.031 20.578 16.672 1 89.06 319 GLN A N 1
ATOM 2406 C CA . GLN A 1 319 ? 14.055 21.969 16.234 1 89.06 319 GLN A CA 1
ATOM 2407 C C . GLN A 1 319 ? 12.891 22.25 15.281 1 89.06 319 GLN A C 1
ATOM 2409 O O . GLN A 1 319 ? 12.414 21.359 14.578 1 89.06 319 GLN A O 1
ATOM 2414 N N . TYR A 1 320 ? 12.43 23.5 15.445 1 88.94 320 TYR A N 1
ATOM 2415 C CA . TYR A 1 320 ? 11.289 23.859 14.602 1 88.94 320 TYR A CA 1
ATOM 2416 C C . TYR A 1 320 ? 11.57 25.125 13.82 1 88.94 320 TYR A C 1
ATOM 2418 O O . TYR A 1 320 ? 12.469 25.891 14.172 1 88.94 320 TYR A O 1
ATOM 2426 N N . HIS A 1 321 ? 10.922 25.188 12.695 1 90.56 321 HIS A N 1
ATOM 2427 C CA . HIS A 1 321 ? 10.836 26.406 11.906 1 90.56 321 HIS A CA 1
ATOM 2428 C C . HIS A 1 321 ? 9.406 26.688 11.469 1 90.56 321 HIS A C 1
ATOM 2430 O O . HIS A 1 321 ? 8.672 25.766 11.094 1 90.56 321 HIS A O 1
ATOM 2436 N N . GLU A 1 322 ? 8.984 27.922 11.625 1 89.5 322 GLU A N 1
ATOM 2437 C CA . GLU A 1 322 ? 7.645 28.312 11.211 1 89.5 322 GLU A CA 1
ATOM 2438 C C . GLU A 1 322 ? 7.699 29.406 10.141 1 89.5 322 GLU A C 1
ATOM 2440 O O . GLU A 1 322 ? 8.508 30.328 10.234 1 89.5 322 GLU A O 1
ATOM 2445 N N . HIS A 1 323 ? 6.961 29.156 9.117 1 90.69 323 HIS A N 1
ATOM 2446 C CA . HIS A 1 323 ? 6.754 30.172 8.086 1 90.69 323 HIS A CA 1
ATOM 2447 C C . HIS A 1 323 ? 5.531 31.031 8.398 1 90.69 323 HIS A C 1
ATOM 2449 O O . HIS A 1 323 ? 4.398 30.625 8.117 1 90.69 323 HIS A O 1
ATOM 2455 N N . ILE A 1 324 ? 5.746 32.281 8.867 1 88.31 324 ILE A N 1
ATOM 2456 C CA . ILE A 1 324 ? 4.668 33.062 9.453 1 88.31 324 ILE A CA 1
ATOM 2457 C C . ILE A 1 324 ? 4.18 34.094 8.438 1 88.31 324 ILE A C 1
ATOM 2459 O O . ILE A 1 324 ? 4.98 34.844 7.852 1 88.31 324 ILE A O 1
ATOM 2463 N N . THR A 1 325 ? 2.93 34.062 8.125 1 89.94 325 THR A N 1
ATOM 2464 C CA . THR A 1 325 ? 2.24 35.125 7.395 1 89.94 325 THR A CA 1
ATOM 2465 C C . THR A 1 325 ? 1.416 35.969 8.344 1 89.94 325 THR A C 1
ATOM 2467 O O . THR A 1 325 ? 0.666 35.469 9.172 1 89.94 325 THR A O 1
ATOM 2470 N N . GLU A 1 326 ? 1.539 37.344 8.266 1 90.56 326 GLU A N 1
ATOM 2471 C CA . GLU A 1 326 ? 0.811 38.219 9.156 1 90.56 326 GLU A CA 1
ATOM 2472 C C . GLU A 1 326 ? -0.503 38.688 8.531 1 90.56 326 GLU A C 1
ATOM 2474 O O . GLU A 1 326 ? -0.556 38.969 7.332 1 90.56 326 GLU A O 1
ATOM 2479 N N . GLY A 1 327 ? -1.573 38.719 9.414 1 90.44 327 GLY A N 1
ATOM 2480 C CA . GLY A 1 327 ? -2.838 39.281 8.977 1 90.44 327 GLY A CA 1
ATOM 2481 C C . GLY A 1 327 ? -3.848 38.25 8.539 1 90.44 327 GLY A C 1
ATOM 2482 O O . GLY A 1 327 ? -3.582 37.469 7.633 1 90.44 327 GLY A O 1
ATOM 2483 N N . PHE A 1 328 ? -5.012 38.344 9.078 1 90.38 328 PHE A N 1
ATOM 2484 C CA . PHE A 1 328 ? -6.094 37.406 8.766 1 90.38 328 PHE A CA 1
ATOM 2485 C C . PHE A 1 328 ? -6.496 37.531 7.297 1 90.38 328 PHE A C 1
ATOM 2487 O O . PHE A 1 328 ? -6.887 36.531 6.676 1 90.38 328 PHE A O 1
ATOM 2494 N N . GLU A 1 329 ? -6.316 38.719 6.723 1 91.75 329 GLU A N 1
ATOM 2495 C CA . GLU A 1 329 ? -6.703 38.969 5.344 1 91.75 329 GLU A CA 1
ATOM 2496 C C . GLU A 1 329 ? -5.797 38.25 4.363 1 91.75 329 GLU A C 1
ATOM 2498 O O . GLU A 1 329 ? -6.137 38.094 3.186 1 91.75 329 GLU A O 1
ATOM 2503 N N . ASN A 1 330 ? -4.715 37.75 4.852 1 92.19 330 ASN A N 1
ATOM 2504 C CA . ASN A 1 330 ? -3.73 37.125 3.969 1 92.19 330 ASN A CA 1
ATOM 2505 C C . ASN A 1 330 ? -3.828 35.625 4 1 92.19 330 ASN A C 1
ATOM 2507 O O . ASN A 1 330 ? -2.92 34.906 3.537 1 92.19 330 ASN A O 1
ATOM 2511 N N . MET A 1 331 ? -4.949 35.062 4.5 1 90.81 331 MET A N 1
ATOM 2512 C CA . MET A 1 331 ? -5.152 33.625 4.598 1 90.81 331 MET A CA 1
ATOM 2513 C C . MET A 1 331 ? -5.078 32.969 3.219 1 90.81 331 MET A C 1
ATOM 2515 O O . MET A 1 331 ? -4.359 32 3.029 1 90.81 331 MET A O 1
ATOM 2519 N N . PRO A 1 332 ? -5.734 33.5 2.189 1 91.25 332 PRO A N 1
ATOM 2520 C CA . PRO A 1 332 ? -5.656 32.875 0.868 1 91.25 332 PRO A CA 1
ATOM 2521 C C . PRO A 1 332 ? -4.242 32.875 0.295 1 91.25 332 PRO A C 1
ATOM 2523 O O . PRO A 1 332 ? -3.807 31.859 -0.28 1 91.25 332 PRO A O 1
ATOM 2526 N N . ALA A 1 333 ? -3.566 33.969 0.519 1 91.81 333 ALA A N 1
ATOM 2527 C CA . ALA A 1 333 ? -2.199 34.062 0.013 1 91.81 333 ALA A CA 1
ATOM 2528 C C . ALA A 1 333 ? -1.294 33.031 0.683 1 91.81 333 ALA A C 1
ATOM 2530 O O . ALA A 1 333 ? -0.466 32.406 0.021 1 91.81 333 ALA A O 1
ATOM 2531 N N . ALA A 1 334 ? -1.441 32.906 1.987 1 90.81 334 ALA A N 1
ATOM 2532 C CA . ALA A 1 334 ? -0.657 31.922 2.73 1 90.81 334 ALA A CA 1
ATOM 2533 C C . ALA A 1 334 ? -0.957 30.516 2.25 1 90.81 334 ALA A C 1
ATOM 2535 O O . ALA A 1 334 ? -0.043 29.703 2.074 1 90.81 334 ALA A O 1
ATOM 2536 N N . PHE A 1 335 ? -2.174 30.25 2 1 89.81 335 PHE A N 1
ATOM 2537 C CA . PHE A 1 335 ? -2.611 28.938 1.536 1 89.81 335 PHE A CA 1
ATOM 2538 C C . PHE A 1 335 ? -2.039 28.625 0.156 1 89.81 335 PHE A C 1
ATOM 2540 O O . PHE A 1 335 ? -1.511 27.547 -0.075 1 89.81 335 PHE A O 1
ATOM 2547 N N . MET A 1 336 ? -2.111 29.531 -0.738 1 90.88 336 MET A N 1
ATOM 2548 C CA . MET A 1 336 ? -1.589 29.359 -2.092 1 90.88 336 MET A CA 1
ATOM 2549 C C . MET A 1 336 ? -0.073 29.203 -2.072 1 90.88 336 MET A C 1
ATOM 2551 O O . MET A 1 336 ? 0.476 28.391 -2.828 1 90.88 336 MET A O 1
ATOM 2555 N N . GLY A 1 337 ? 0.572 29.969 -1.219 1 89.69 337 GLY A N 1
ATOM 2556 C CA . GLY A 1 337 ? 2.012 29.812 -1.074 1 89.69 337 GLY A CA 1
ATOM 2557 C C . GLY A 1 337 ? 2.428 28.453 -0.574 1 89.69 337 GLY A C 1
ATOM 2558 O O . GLY A 1 337 ? 3.441 27.906 -1.015 1 89.69 337 GLY A O 1
ATOM 2559 N N . LEU A 1 338 ? 1.658 27.922 0.384 1 89.12 338 LEU A N 1
ATOM 2560 C CA . LEU A 1 338 ? 1.912 26.578 0.901 1 89.12 338 LEU A CA 1
ATOM 2561 C C . LEU A 1 338 ? 1.847 25.531 -0.217 1 89.12 338 LEU A C 1
ATOM 2563 O O . LEU A 1 338 ? 2.715 24.672 -0.316 1 89.12 338 LEU A O 1
ATOM 2567 N N . LEU A 1 339 ? 0.833 25.625 -1.133 1 87.81 339 LEU A N 1
ATOM 2568 C CA . LEU A 1 339 ? 0.626 24.672 -2.215 1 87.81 339 LEU A CA 1
ATOM 2569 C C . LEU A 1 339 ? 1.743 24.766 -3.248 1 87.81 339 LEU A C 1
ATOM 2571 O O . LEU A 1 339 ? 1.98 23.828 -4.004 1 87.81 339 LEU A O 1
ATOM 2575 N N . LYS A 1 340 ? 2.436 25.891 -3.188 1 88.38 340 LYS A N 1
ATOM 2576 C CA . LYS A 1 340 ? 3.566 26.078 -4.09 1 88.38 340 LYS A CA 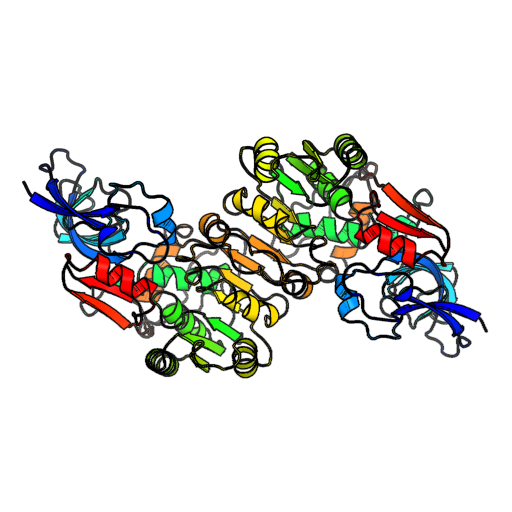1
ATOM 2577 C C . LYS A 1 340 ? 4.875 25.656 -3.426 1 88.38 340 LYS A C 1
ATOM 2579 O O . LYS A 1 340 ? 5.938 25.703 -4.051 1 88.38 340 LYS A O 1
ATOM 2584 N N . GLY A 1 341 ? 4.789 25.328 -2.199 1 87.88 341 GLY A N 1
ATOM 2585 C CA . GLY A 1 341 ? 5.965 24.875 -1.479 1 87.88 341 GLY A CA 1
ATOM 2586 C C . GLY A 1 341 ? 6.852 26 -1 1 87.88 341 GLY A C 1
ATOM 2587 O O . GLY A 1 341 ? 8.07 25.844 -0.887 1 87.88 341 GLY A O 1
ATOM 2588 N N . GLU A 1 342 ? 6.281 27.094 -0.673 1 89.12 342 GLU A N 1
ATOM 2589 C CA . GLU A 1 342 ? 7.066 28.266 -0.285 1 89.12 342 GLU A CA 1
ATOM 2590 C C . GLU A 1 342 ? 7.496 28.172 1.177 1 89.12 342 GLU A C 1
ATOM 2592 O O . GLU A 1 342 ? 8.461 28.828 1.586 1 89.12 342 GLU A O 1
ATOM 2597 N N . ASN A 1 343 ? 6.879 27.391 1.886 1 89.56 343 ASN A N 1
ATOM 2598 C CA . ASN A 1 343 ? 7.102 27.391 3.328 1 89.56 343 ASN A CA 1
ATOM 2599 C C . ASN A 1 343 ? 8.281 26.5 3.713 1 89.56 343 ASN A C 1
ATOM 2601 O O . ASN A 1 343 ? 8.516 25.469 3.092 1 89.56 343 ASN A O 1
ATOM 2605 N N . LEU A 1 344 ? 9.039 26.953 4.582 1 92.31 344 LEU A N 1
ATOM 2606 C CA . LEU A 1 344 ? 9.945 26.141 5.387 1 92.31 344 LEU A CA 1
ATOM 2607 C C . LEU A 1 344 ? 9.336 25.844 6.754 1 92.31 344 LEU A C 1
ATOM 2609 O O . LEU A 1 344 ? 8.961 26.766 7.484 1 92.31 344 LEU A O 1
ATOM 2613 N N . GLY A 1 345 ? 9.234 24.562 7.023 1 91.5 345 GLY A N 1
ATOM 2614 C CA . GLY A 1 345 ? 8.523 24.203 8.242 1 91.5 345 GLY A CA 1
ATOM 2615 C C . GLY A 1 345 ? 7.035 24.469 8.172 1 91.5 345 GLY A C 1
ATOM 2616 O O . GLY A 1 345 ? 6.438 24.438 7.094 1 91.5 345 GLY A O 1
ATOM 2617 N N . LYS A 1 346 ? 6.441 24.703 9.289 1 90.25 346 LYS A N 1
ATOM 2618 C CA . LYS A 1 346 ? 4.992 24.875 9.391 1 90.25 346 LYS A CA 1
ATOM 2619 C C . LYS A 1 346 ? 4.578 26.266 8.945 1 90.25 346 LYS A C 1
ATOM 2621 O O . LYS A 1 346 ? 5.133 27.266 9.414 1 90.25 346 LYS A O 1
ATOM 2626 N N . ALA A 1 347 ? 3.629 26.328 7.996 1 89.19 347 ALA A N 1
ATOM 2627 C CA . ALA A 1 347 ? 3.023 27.609 7.625 1 89.19 347 ALA A CA 1
ATOM 2628 C C . ALA A 1 347 ? 1.939 28.016 8.617 1 89.19 347 ALA A C 1
ATOM 2630 O O . ALA A 1 347 ? 1.035 27.219 8.914 1 89.19 347 ALA A O 1
ATOM 2631 N N . ILE A 1 348 ? 2.08 29.172 9.125 1 87.62 348 ILE A N 1
ATOM 2632 C CA . ILE A 1 348 ? 1.133 29.672 10.109 1 87.62 348 ILE A CA 1
ATOM 2633 C C . ILE A 1 348 ? 0.706 31.094 9.734 1 87.62 348 ILE A C 1
ATOM 2635 O O . ILE A 1 348 ? 1.508 31.875 9.211 1 87.62 348 ILE A O 1
ATOM 2639 N N . VAL A 1 349 ? -0.573 31.391 9.953 1 88.19 349 VAL A N 1
ATOM 2640 C CA . VAL A 1 349 ? -1.056 32.75 9.789 1 88.19 349 VAL A CA 1
ATOM 2641 C C . VAL A 1 349 ? -1.368 33.375 11.148 1 88.19 349 VAL A C 1
ATOM 2643 O O . VAL A 1 349 ? -2.111 32.781 11.945 1 88.19 349 VAL A O 1
ATOM 2646 N N . LYS A 1 350 ? -0.705 34.469 11.406 1 84.06 350 LYS A N 1
ATOM 2647 C CA . LYS A 1 350 ? -0.967 35.219 12.641 1 84.06 350 LYS A CA 1
ATOM 2648 C C . LYS A 1 350 ? -2.045 36.281 12.422 1 84.06 350 LYS A C 1
ATOM 2650 O O . LYS A 1 350 ? -1.934 37.094 11.516 1 84.06 350 LYS A O 1
ATOM 2655 N N . ALA A 1 351 ? -3.141 36.062 13.125 1 77.88 351 ALA A N 1
ATOM 2656 C CA . ALA A 1 351 ? -4.27 37 12.953 1 77.88 351 ALA A CA 1
ATOM 2657 C C . ALA A 1 351 ? -4.02 38.312 13.664 1 77.88 351 ALA A C 1
ATOM 2659 O O . ALA A 1 351 ? -3.293 38.344 14.664 1 77.88 351 ALA A O 1
ATOM 2660 N N . MET B 1 1 ? 22.734 -42.281 -21.188 1 66.38 1 MET B N 1
ATOM 2661 C CA . MET B 1 1 ? 22.609 -40.844 -21.5 1 66.38 1 MET B CA 1
ATOM 2662 C C . MET B 1 1 ? 21.188 -40.5 -21.875 1 66.38 1 MET B C 1
ATOM 2664 O O . MET B 1 1 ? 20.484 -41.281 -22.531 1 66.38 1 MET B O 1
ATOM 2668 N N . VAL B 1 2 ? 20.578 -39.5 -21.062 1 80.56 2 VAL B N 1
ATOM 2669 C CA . VAL B 1 2 ? 19.172 -39.156 -21.297 1 80.56 2 VAL B CA 1
ATOM 2670 C C . VAL B 1 2 ? 19.078 -37.844 -22.047 1 80.56 2 VAL B C 1
ATOM 2672 O O . VAL B 1 2 ? 19.828 -36.906 -21.781 1 80.56 2 VAL B O 1
ATOM 2675 N N . HIS B 1 3 ? 18.281 -37.875 -23.141 1 87.12 3 HIS B N 1
ATOM 2676 C CA . HIS B 1 3 ? 18.016 -36.656 -23.875 1 87.12 3 HIS B CA 1
ATOM 2677 C C . HIS B 1 3 ? 16.844 -35.875 -23.25 1 87.12 3 HIS B C 1
ATOM 2679 O O . HIS B 1 3 ? 15.734 -36.406 -23.188 1 87.12 3 HIS B O 1
ATOM 2685 N N . ALA B 1 4 ? 17.219 -34.688 -22.797 1 89.62 4 ALA B N 1
ATOM 2686 C CA . ALA B 1 4 ? 16.203 -33.812 -22.188 1 89.62 4 ALA B CA 1
ATOM 2687 C C . ALA B 1 4 ? 15.781 -32.688 -23.125 1 89.62 4 ALA B C 1
ATOM 2689 O O . ALA B 1 4 ? 16.625 -32.031 -23.719 1 89.62 4 ALA B O 1
ATOM 2690 N N . LYS B 1 5 ? 14.453 -32.594 -23.297 1 91.69 5 LYS B N 1
ATOM 2691 C CA . LYS B 1 5 ? 13.93 -31.422 -24.016 1 91.69 5 LYS B CA 1
ATOM 2692 C C . LYS B 1 5 ? 13.719 -30.234 -23.078 1 91.69 5 LYS B C 1
ATOM 2694 O O . LYS B 1 5 ? 13.281 -30.422 -21.938 1 91.69 5 LYS B O 1
ATOM 2699 N N . SER B 1 6 ? 14.047 -29.031 -23.594 1 91.94 6 SER B N 1
ATOM 2700 C CA . SER B 1 6 ? 13.836 -27.844 -22.797 1 91.94 6 SER B CA 1
ATOM 2701 C C . SER B 1 6 ? 13.398 -26.656 -23.656 1 91.94 6 SER B C 1
ATOM 2703 O O . SER B 1 6 ? 13.805 -26.547 -24.812 1 91.94 6 SER B O 1
ATOM 2705 N N . TRP B 1 7 ? 12.516 -25.828 -23.078 1 91.69 7 TRP B N 1
ATOM 2706 C CA . TRP B 1 7 ? 12.148 -24.578 -23.719 1 91.69 7 TRP B CA 1
ATOM 2707 C C . TRP B 1 7 ? 12.992 -23.422 -23.188 1 91.69 7 TRP B C 1
ATOM 2709 O O . TRP B 1 7 ? 13.156 -23.281 -21.984 1 91.69 7 TRP B O 1
ATOM 2719 N N . THR B 1 8 ? 13.539 -22.641 -24.078 1 92.44 8 THR B N 1
ATOM 2720 C CA . THR B 1 8 ? 14.359 -21.5 -23.703 1 92.44 8 THR B CA 1
ATOM 2721 C C . THR B 1 8 ? 13.75 -20.203 -24.219 1 92.44 8 THR B C 1
ATOM 2723 O O . THR B 1 8 ? 12.969 -20.203 -25.172 1 92.44 8 THR B O 1
ATOM 2726 N N . LEU B 1 9 ? 14.078 -19.094 -23.5 1 93.12 9 LEU B N 1
ATOM 2727 C CA . LEU B 1 9 ? 13.711 -17.766 -23.984 1 93.12 9 LEU B CA 1
ATOM 2728 C C . LEU B 1 9 ? 14.57 -17.359 -25.172 1 93.12 9 LEU B C 1
ATOM 2730 O O . LEU B 1 9 ? 15.766 -17.109 -25.031 1 93.12 9 LEU B O 1
ATOM 2734 N N . LYS B 1 10 ? 13.977 -17.297 -26.281 1 95 10 LYS B N 1
ATOM 2735 C CA . LYS B 1 10 ? 14.711 -16.906 -27.484 1 95 10 LYS B CA 1
ATOM 2736 C C . LYS B 1 10 ? 14.867 -15.398 -27.578 1 95 10 LYS B C 1
ATOM 2738 O O . LYS B 1 10 ? 15.945 -14.898 -27.906 1 95 10 LYS B O 1
ATOM 2743 N N . LYS B 1 11 ? 13.781 -14.734 -27.375 1 93.62 11 LYS B N 1
ATOM 2744 C CA . LYS B 1 11 ? 13.758 -13.273 -27.312 1 93.62 11 LYS B CA 1
ATOM 2745 C C . LYS B 1 11 ? 12.859 -12.781 -26.188 1 93.62 11 LYS B C 1
ATOM 2747 O O . LYS B 1 11 ? 11.852 -13.406 -25.875 1 93.62 11 LYS B O 1
ATOM 2752 N N . HIS B 1 12 ? 13.25 -11.641 -25.688 1 91.56 12 HIS B N 1
ATOM 2753 C CA . HIS B 1 12 ? 12.414 -11.055 -24.641 1 91.56 12 HIS B CA 1
ATOM 2754 C C . HIS B 1 12 ? 11.023 -10.727 -25.172 1 91.56 12 HIS B C 1
ATOM 2756 O O . HIS B 1 12 ? 10.883 -10.273 -26.312 1 91.56 12 HIS B O 1
ATOM 2762 N N . PHE B 1 13 ? 10.109 -10.898 -24.266 1 89.25 13 PHE B N 1
ATOM 2763 C CA . PHE B 1 13 ? 8.734 -10.617 -24.656 1 89.25 13 PHE B CA 1
ATOM 2764 C C . PHE B 1 13 ? 8.516 -9.125 -24.859 1 89.25 13 PHE B C 1
ATOM 2766 O O . PHE B 1 13 ? 9.023 -8.312 -24.078 1 89.25 13 PHE B O 1
ATOM 2773 N N . VAL B 1 14 ? 7.867 -8.773 -25.875 1 89.5 14 VAL B N 1
ATOM 2774 C CA . VAL B 1 14 ? 7.352 -7.434 -26.109 1 89.5 14 VAL B CA 1
ATOM 2775 C C . VAL B 1 14 ? 5.824 -7.477 -26.203 1 89.5 14 VAL B C 1
ATOM 2777 O O . VAL B 1 14 ? 5.273 -7.895 -27.219 1 89.5 14 VAL B O 1
ATOM 2780 N N . GLY B 1 15 ? 5.234 -7.043 -25.125 1 89.12 15 GLY B N 1
ATOM 2781 C CA . GLY B 1 15 ? 3.801 -7.277 -25.047 1 89.12 15 GLY B CA 1
ATOM 2782 C C . GLY B 1 15 ? 3.445 -8.734 -24.844 1 89.12 15 GLY B C 1
ATOM 2783 O O . GLY B 1 15 ? 4.051 -9.414 -24.016 1 89.12 15 GLY B O 1
ATOM 2784 N N . TYR B 1 16 ? 2.467 -9.156 -25.547 1 90.38 16 TYR B N 1
ATOM 2785 C CA . TYR B 1 16 ? 2.094 -10.562 -25.484 1 90.38 16 TYR B CA 1
ATOM 2786 C C . TYR B 1 16 ? 3.137 -11.438 -26.172 1 90.38 16 TYR B C 1
ATOM 2788 O O . TYR B 1 16 ? 3.576 -11.125 -27.281 1 90.38 16 TYR B O 1
ATOM 2796 N N . PRO B 1 17 ? 3.549 -12.438 -25.484 1 91.25 17 PRO B N 1
ATOM 2797 C CA . PRO B 1 17 ? 4.52 -13.336 -26.125 1 91.25 17 PRO B CA 1
ATOM 2798 C C . PRO B 1 17 ? 3.982 -13.984 -27.391 1 91.25 17 PRO B C 1
ATOM 2800 O O . PRO B 1 17 ? 2.766 -14.109 -27.562 1 91.25 17 PRO B O 1
ATOM 2803 N N . THR B 1 18 ? 4.941 -14.32 -28.297 1 94.12 18 THR B N 1
ATOM 2804 C CA . THR B 1 18 ? 4.641 -15.062 -29.516 1 94.12 18 THR B CA 1
ATOM 2805 C C . THR B 1 18 ? 5.465 -16.344 -29.578 1 94.12 18 THR B C 1
ATOM 2807 O O . THR B 1 18 ? 6.438 -16.5 -28.844 1 94.12 18 THR B O 1
ATOM 2810 N N . ASN B 1 19 ? 5.051 -17.219 -30.484 1 94.56 19 ASN B N 1
ATOM 2811 C CA . ASN B 1 19 ? 5.742 -18.5 -30.609 1 94.56 19 ASN B CA 1
ATOM 2812 C C . ASN B 1 19 ? 7.223 -18.312 -30.922 1 94.56 19 ASN B C 1
ATOM 2814 O O . ASN B 1 19 ? 8.062 -19.109 -30.516 1 94.56 19 ASN B O 1
ATOM 2818 N N . SER B 1 20 ? 7.488 -17.25 -31.578 1 95.81 20 SER B N 1
ATOM 2819 C CA . SER B 1 20 ? 8.867 -17.016 -32 1 95.81 20 SER B CA 1
ATOM 2820 C C . SER B 1 20 ? 9.75 -16.625 -30.828 1 95.81 20 SER B C 1
ATOM 2822 O O . SER B 1 20 ? 10.977 -16.594 -30.938 1 95.81 20 SER B O 1
ATOM 2824 N N . ASP B 1 21 ? 9.125 -16.328 -29.703 1 94.75 21 ASP B N 1
ATOM 2825 C CA . ASP B 1 21 ? 9.883 -15.906 -28.531 1 94.75 21 ASP B CA 1
ATOM 2826 C C . ASP B 1 21 ? 10.477 -17.109 -27.797 1 94.75 21 ASP B C 1
ATOM 2828 O O . ASP B 1 21 ? 11.281 -16.953 -26.875 1 94.75 21 ASP B O 1
ATOM 2832 N N . PHE B 1 22 ? 10.125 -18.266 -28.219 1 94.31 22 PHE B N 1
ATOM 2833 C CA . PHE B 1 22 ? 10.539 -19.484 -27.547 1 94.31 22 PHE B CA 1
ATOM 2834 C C . PHE B 1 22 ? 11.312 -20.391 -28.5 1 94.31 22 PHE B C 1
ATOM 2836 O O . PHE B 1 22 ? 11.094 -20.344 -29.719 1 94.31 22 PHE B O 1
ATOM 2843 N N . GLU B 1 23 ? 12.172 -21.156 -27.922 1 96.31 23 GLU B N 1
ATOM 2844 C CA . GLU B 1 23 ? 12.922 -22.141 -28.688 1 96.31 23 GLU B CA 1
ATOM 2845 C C . GLU B 1 23 ? 12.992 -23.469 -27.953 1 96.31 23 GLU B C 1
ATOM 2847 O O . GLU B 1 23 ? 13.328 -23.516 -26.766 1 96.31 23 GLU B O 1
ATOM 2852 N N . LEU B 1 24 ? 12.664 -24.562 -28.625 1 95.25 24 LEU B N 1
ATOM 2853 C CA . LEU B 1 24 ? 12.789 -25.922 -28.094 1 95.25 24 LEU B CA 1
ATOM 2854 C C . LEU B 1 24 ? 14.18 -26.484 -28.375 1 95.25 24 LEU B C 1
ATOM 2856 O O . LEU B 1 24 ? 14.641 -26.484 -29.516 1 95.25 24 LEU B O 1
ATOM 2860 N N . LYS B 1 25 ? 14.797 -26.906 -27.297 1 94.19 25 LYS B N 1
ATOM 2861 C CA . LYS B 1 25 ? 16.141 -27.484 -27.422 1 94.19 25 LYS B CA 1
ATOM 2862 C C . LYS B 1 25 ? 16.172 -28.891 -26.828 1 94.19 25 LYS B C 1
ATOM 2864 O O . LYS B 1 25 ? 15.367 -29.234 -25.969 1 94.19 25 LYS B O 1
ATOM 2869 N N . THR B 1 26 ? 17.094 -29.641 -27.375 1 92.69 26 THR B N 1
ATOM 2870 C CA . THR B 1 26 ? 17.375 -30.969 -26.812 1 92.69 26 THR B CA 1
ATOM 2871 C C . THR B 1 26 ? 18.812 -31.031 -26.297 1 92.69 26 THR B C 1
ATOM 2873 O O . THR B 1 26 ? 19.75 -30.656 -27 1 92.69 26 THR B O 1
ATOM 2876 N N . VAL B 1 27 ? 18.844 -31.375 -25.078 1 86.19 27 VAL B N 1
ATOM 2877 C CA . VAL B 1 27 ? 20.172 -31.438 -24.469 1 86.19 27 VAL B CA 1
ATOM 2878 C C . VAL B 1 27 ? 20.406 -32.844 -23.938 1 86.19 27 VAL B C 1
ATOM 2880 O O . VAL B 1 27 ? 19.484 -33.531 -23.484 1 86.19 27 VAL B O 1
ATOM 2883 N N . GLU B 1 28 ? 21.656 -33.25 -24.031 1 87.19 28 GLU B N 1
ATOM 2884 C CA . GLU B 1 28 ? 22.062 -34.531 -23.438 1 87.19 28 GLU B CA 1
ATOM 2885 C C . GLU B 1 28 ? 22.5 -34.344 -21.984 1 87.19 28 GLU B C 1
ATOM 2887 O O . GLU B 1 28 ? 23.391 -33.5 -21.703 1 87.19 28 GLU B O 1
ATOM 2892 N N . LEU B 1 29 ? 21.828 -35.094 -21.094 1 86.75 29 LEU B N 1
ATOM 2893 C CA . LEU B 1 29 ? 22.203 -35.031 -19.688 1 86.75 29 LEU B CA 1
ATOM 2894 C C . LEU B 1 29 ? 23.281 -36.062 -19.344 1 86.75 29 LEU B C 1
ATOM 2896 O O . LEU B 1 29 ? 23.234 -37.188 -19.828 1 86.75 29 LEU B O 1
ATOM 2900 N N . PRO B 1 30 ? 24.203 -35.625 -18.484 1 83.31 30 PRO B N 1
ATOM 2901 C CA . PRO B 1 30 ? 25.266 -36.562 -18.094 1 83.31 30 PRO B CA 1
ATOM 2902 C C . PRO B 1 30 ? 24.766 -37.625 -17.125 1 83.31 30 PRO B C 1
ATOM 2904 O O . PRO B 1 30 ? 23.734 -37.469 -16.469 1 83.31 30 PRO B O 1
ATOM 2907 N N . PRO B 1 31 ? 25.578 -38.781 -17.172 1 82.31 31 PRO B N 1
ATOM 2908 C CA . PRO B 1 31 ? 25.25 -39.781 -16.141 1 82.31 31 PRO B CA 1
ATOM 2909 C C . PRO B 1 31 ? 25.469 -39.25 -14.727 1 82.31 31 PRO B C 1
ATOM 2911 O O . PRO B 1 31 ? 26.281 -38.344 -14.523 1 82.31 31 PRO B O 1
ATOM 2914 N N . LEU B 1 32 ? 24.641 -39.812 -13.742 1 82.81 32 LEU B N 1
ATOM 2915 C CA . LEU B 1 32 ? 24.797 -39.406 -12.359 1 82.81 32 LEU B CA 1
ATOM 2916 C C . LEU B 1 32 ? 26.141 -39.844 -11.805 1 82.81 32 LEU B C 1
ATOM 2918 O O . LEU B 1 32 ? 26.5 -41.031 -11.898 1 82.81 32 LEU B O 1
ATOM 2922 N N . LYS B 1 33 ? 27.094 -39 -11.617 1 73.19 33 LYS B N 1
ATOM 2923 C CA . LYS B 1 33 ? 28.422 -39.406 -11.141 1 73.19 33 LYS B CA 1
ATOM 2924 C C . LYS B 1 33 ? 28.453 -39.5 -9.625 1 73.19 33 LYS B C 1
ATOM 2926 O O . LYS B 1 33 ? 29.016 -40.469 -9.078 1 73.19 33 LYS B O 1
ATOM 2931 N N . ASP B 1 34 ? 28.188 -38.281 -8.938 1 64.5 34 ASP B N 1
ATOM 2932 C CA . ASP B 1 34 ? 28.516 -38.219 -7.52 1 64.5 34 ASP B CA 1
ATOM 2933 C C . ASP B 1 34 ? 27.297 -38.531 -6.652 1 64.5 34 ASP B C 1
ATOM 2935 O O . ASP B 1 34 ? 26.172 -38.5 -7.137 1 64.5 34 ASP B O 1
ATOM 2939 N N . GLY B 1 35 ? 27.578 -39.094 -5.426 1 63.12 35 GLY B N 1
ATOM 2940 C CA . GLY B 1 35 ? 26.703 -39.594 -4.371 1 63.12 35 GLY B CA 1
ATOM 2941 C C . GLY B 1 35 ? 25.719 -38.531 -3.885 1 63.12 35 GLY B C 1
ATOM 2942 O O . GLY B 1 35 ? 24.953 -38.781 -2.951 1 63.12 35 GLY B O 1
ATOM 2943 N N . GLY B 1 36 ? 25.375 -37.531 -4.613 1 59.66 36 GLY B N 1
ATOM 2944 C CA . GLY B 1 36 ? 24.469 -36.562 -4.02 1 59.66 36 GLY B CA 1
ATOM 2945 C C . GLY B 1 36 ? 23.469 -36 -5.008 1 59.66 36 GLY B C 1
ATOM 2946 O O . GLY B 1 36 ? 22.75 -35.062 -4.699 1 59.66 36 GLY B O 1
ATOM 2947 N N . LYS B 1 37 ? 23.438 -36.781 -6.234 1 67.44 37 LYS B N 1
ATOM 2948 C CA . LYS B 1 37 ? 22.562 -36.156 -7.238 1 67.44 37 LYS B CA 1
ATOM 2949 C C . LYS B 1 37 ? 21.422 -37.125 -7.613 1 67.44 37 LYS B C 1
ATOM 2951 O O . LYS B 1 37 ? 21.516 -38.312 -7.367 1 67.44 37 LYS B O 1
ATOM 2956 N N . CYS B 1 38 ? 20.25 -36.625 -7.902 1 66.69 38 CYS B N 1
ATOM 2957 C CA . CYS B 1 38 ? 19.141 -37.406 -8.422 1 66.69 38 CYS B CA 1
ATOM 2958 C C . CYS B 1 38 ? 18.625 -36.812 -9.734 1 66.69 38 CYS B C 1
ATOM 2960 O O . CYS B 1 38 ? 18.828 -35.625 -10 1 66.69 38 CYS B O 1
ATOM 2962 N N . SER B 1 39 ? 18.328 -37.719 -10.555 1 65.06 39 SER B N 1
ATOM 2963 C CA . SER B 1 39 ? 17.688 -37.281 -11.805 1 65.06 39 SER B CA 1
ATOM 2964 C C . SER B 1 39 ? 16.188 -37.531 -11.766 1 65.06 39 SER B C 1
ATOM 2966 O O . SER B 1 39 ? 15.719 -38.5 -11.148 1 65.06 39 SER B O 1
ATOM 2968 N N . TYR B 1 40 ? 15.461 -36.531 -12.164 1 66.75 40 TYR B N 1
ATOM 2969 C CA . TYR B 1 40 ? 14.016 -36.688 -12.18 1 66.75 40 TYR B CA 1
ATOM 2970 C C . TYR B 1 40 ? 13.43 -36.188 -13.508 1 66.75 40 TYR B C 1
ATOM 2972 O O . TYR B 1 40 ? 14.078 -35.438 -14.242 1 66.75 40 TYR B O 1
ATOM 2980 N N . ILE B 1 41 ? 12.453 -36.969 -13.898 1 50.88 41 ILE B N 1
ATOM 2981 C CA . ILE B 1 41 ? 11.734 -36.719 -15.141 1 50.88 41 ILE B CA 1
ATOM 2982 C C . ILE B 1 41 ? 10.445 -35.938 -14.836 1 50.88 41 ILE B C 1
ATOM 2984 O O . ILE B 1 41 ? 9.742 -36.25 -13.867 1 50.88 41 ILE B O 1
ATOM 2988 N N . LEU B 1 42 ? 10.227 -34.969 -15.766 1 60.09 42 LEU B N 1
ATOM 2989 C CA . LEU B 1 42 ? 9.117 -34 -15.688 1 60.09 42 LEU B CA 1
ATOM 2990 C C . LEU B 1 42 ? 7.777 -34.719 -15.828 1 60.09 42 LEU B C 1
ATOM 2992 O O . LEU B 1 42 ? 7.621 -35.594 -16.672 1 60.09 42 LEU B O 1
ATOM 2996 N N . SER B 1 43 ? 6.82 -34.438 -14.859 1 48.78 43 SER B N 1
ATOM 2997 C CA . SER B 1 43 ? 5.445 -34.812 -15.18 1 48.78 43 SER B CA 1
ATOM 2998 C C . SER B 1 43 ? 4.617 -33.594 -15.562 1 48.78 43 SER B C 1
ATOM 3000 O O . SER B 1 43 ? 3.889 -33.594 -16.562 1 48.78 43 SER B O 1
ATOM 3002 N N . MET B 1 44 ? 4.648 -32.625 -14.93 1 51.56 44 MET B N 1
ATOM 3003 C CA . MET B 1 44 ? 3.766 -31.484 -15.18 1 51.56 44 MET B CA 1
ATOM 3004 C C . MET B 1 44 ? 4.445 -30.172 -14.812 1 51.56 44 MET B C 1
ATOM 3006 O O . MET B 1 44 ? 5.328 -30.141 -13.953 1 51.56 44 MET B O 1
ATOM 3010 N N . VAL B 1 45 ? 4.289 -29.141 -15.711 1 53.5 45 VAL B N 1
ATOM 3011 C CA . VAL B 1 45 ? 5.008 -27.906 -15.461 1 53.5 45 VAL B CA 1
ATOM 3012 C C . VAL B 1 45 ? 4.016 -26.766 -15.242 1 53.5 45 VAL B C 1
ATOM 3014 O O . VAL B 1 45 ? 2.965 -26.719 -15.883 1 53.5 45 VAL B O 1
ATOM 3017 N N . LEU B 1 46 ? 4.281 -26.234 -14.047 1 59.53 46 LEU B N 1
ATOM 3018 C CA . LEU B 1 46 ? 3.588 -24.984 -13.758 1 59.53 46 LEU B CA 1
ATOM 3019 C C . LEU B 1 46 ? 4.223 -23.812 -14.516 1 59.53 46 LEU B C 1
ATOM 3021 O O . LEU B 1 46 ? 5.445 -23.75 -14.656 1 59.53 46 LEU B O 1
ATOM 3025 N N . LEU B 1 47 ? 3.291 -23.094 -15.242 1 53.47 47 LEU B N 1
ATOM 3026 C CA . LEU B 1 47 ? 3.707 -21.953 -16.047 1 53.47 47 LEU B CA 1
ATOM 3027 C C . LEU B 1 47 ? 4.113 -20.781 -15.148 1 53.47 47 LEU B C 1
ATOM 3029 O O . LEU B 1 47 ? 3.529 -20.578 -14.086 1 53.47 47 LEU B O 1
ATOM 3033 N N . CYS B 1 48 ? 5.395 -20.578 -15.18 1 55.91 48 CYS B N 1
ATOM 3034 C CA . CYS B 1 48 ? 6.145 -19.531 -14.484 1 55.91 48 CYS B CA 1
ATOM 3035 C C . CYS B 1 48 ? 5.43 -18.188 -14.586 1 55.91 48 CYS B C 1
ATOM 3037 O O . CYS B 1 48 ? 4.613 -17.984 -15.484 1 55.91 48 CYS B O 1
ATOM 3039 N N . PHE B 1 49 ? 5.762 -17.344 -13.562 1 59.81 49 PHE B N 1
ATOM 3040 C CA . PHE B 1 49 ? 5.254 -15.984 -13.359 1 59.81 49 PHE B CA 1
ATOM 3041 C C . PHE B 1 49 ? 5.852 -15.023 -14.383 1 59.81 49 PHE B C 1
ATOM 3043 O O . PHE B 1 49 ? 7.074 -14.922 -14.5 1 59.81 49 PHE B O 1
ATOM 3050 N N . ARG B 1 50 ? 5.188 -14.641 -15.445 1 55.38 50 ARG B N 1
ATOM 3051 C CA . ARG B 1 50 ? 5.594 -13.602 -16.375 1 55.38 50 ARG B CA 1
ATOM 3052 C C . ARG B 1 50 ? 6.406 -12.516 -15.68 1 55.38 50 ARG B C 1
ATOM 3054 O O . ARG B 1 50 ? 7.402 -12.031 -16.234 1 55.38 50 ARG B O 1
ATOM 3061 N N . ILE B 1 51 ? 6.102 -12.344 -14.508 1 58.25 51 ILE B N 1
ATOM 3062 C CA . ILE B 1 51 ? 6.766 -11.273 -13.781 1 58.25 51 ILE B CA 1
ATOM 3063 C C . ILE B 1 51 ? 8.25 -11.602 -13.617 1 58.25 51 ILE B C 1
ATOM 3065 O O . ILE B 1 51 ? 9.102 -10.719 -13.711 1 58.25 51 ILE B O 1
ATOM 3069 N N . MET B 1 52 ? 8.547 -12.852 -13.633 1 64.44 52 MET B N 1
ATOM 3070 C CA . MET B 1 52 ? 9.93 -13.258 -13.375 1 64.44 52 MET B CA 1
ATOM 3071 C C . MET B 1 52 ? 10.695 -13.43 -14.68 1 64.44 52 MET B C 1
ATOM 3073 O O . MET B 1 52 ? 11.922 -13.477 -14.68 1 64.44 52 MET B O 1
ATOM 3077 N N . ALA B 1 53 ? 9.977 -13.422 -15.742 1 67.12 53 ALA B N 1
ATOM 3078 C CA . ALA B 1 53 ? 10.617 -13.625 -17.047 1 67.12 53 ALA B CA 1
ATOM 3079 C C . ALA B 1 53 ? 11.531 -12.461 -17.391 1 67.12 53 ALA B C 1
ATOM 3081 O O . ALA B 1 53 ? 12.484 -12.625 -18.172 1 67.12 53 ALA B O 1
ATOM 3082 N N . LYS B 1 54 ? 11.234 -11.328 -16.797 1 72.25 54 LYS B N 1
ATOM 3083 C CA . LYS B 1 54 ? 12.062 -10.156 -17.078 1 72.25 54 LYS B CA 1
ATOM 3084 C C . LYS B 1 54 ? 13.484 -10.344 -16.578 1 72.25 54 LYS B C 1
ATOM 3086 O O . LYS B 1 54 ? 14.422 -9.719 -17.062 1 72.25 54 LYS B O 1
ATOM 3091 N N . ASN B 1 55 ? 13.555 -11.305 -15.742 1 78 55 ASN B N 1
ATOM 3092 C CA . ASN B 1 55 ? 14.867 -11.547 -15.148 1 78 55 ASN B CA 1
ATOM 3093 C C . ASN B 1 55 ? 15.656 -12.578 -15.938 1 78 55 ASN B C 1
ATOM 3095 O O . ASN B 1 55 ? 16.844 -12.812 -15.664 1 78 55 ASN B O 1
ATOM 3099 N N . LEU B 1 56 ? 15.008 -13.133 -16.891 1 84.94 56 LEU B N 1
ATOM 3100 C CA . LEU B 1 56 ? 15.672 -14.133 -17.719 1 84.94 56 LEU B CA 1
ATOM 3101 C C . LEU B 1 56 ? 16.469 -13.477 -18.844 1 84.94 56 LEU B C 1
ATOM 3103 O O . LEU B 1 56 ? 16.109 -12.406 -19.328 1 84.94 56 LEU B O 1
ATOM 3107 N N . LYS B 1 57 ? 17.594 -14.141 -19.188 1 90.5 57 LYS B N 1
ATOM 3108 C CA . LYS B 1 57 ? 18.344 -13.766 -20.391 1 90.5 57 LYS B CA 1
ATOM 3109 C C . LYS B 1 57 ? 17.938 -14.633 -21.578 1 90.5 57 LYS B C 1
ATOM 3111 O O . LYS B 1 57 ? 17.531 -15.781 -21.406 1 90.5 57 LYS B O 1
ATOM 3116 N N . GLU B 1 58 ? 18.062 -13.953 -22.672 1 93 58 GLU B N 1
ATOM 3117 C CA . GLU B 1 58 ? 17.844 -14.766 -23.875 1 93 58 GLU B CA 1
ATOM 3118 C C . GLU B 1 58 ? 18.75 -15.984 -23.891 1 93 58 GLU B C 1
ATOM 3120 O O . GLU B 1 58 ? 19.953 -15.883 -23.625 1 93 58 GLU B O 1
ATOM 3125 N N . GLY B 1 59 ? 18.141 -17.109 -24.141 1 92.75 59 GLY B N 1
ATOM 3126 C CA . GLY B 1 59 ? 18.875 -18.359 -24.109 1 92.75 59 GLY B CA 1
ATOM 3127 C C . GLY B 1 59 ? 18.641 -19.156 -22.844 1 92.75 59 GLY B C 1
ATOM 3128 O O . GLY B 1 59 ? 18.906 -20.359 -22.797 1 92.75 59 GLY B O 1
ATOM 3129 N N . ASP B 1 60 ? 18.172 -18.484 -21.875 1 92.44 60 ASP B N 1
ATOM 3130 C CA . ASP B 1 60 ? 17.906 -19.156 -20.609 1 92.44 60 ASP B CA 1
ATOM 3131 C C . ASP B 1 60 ? 16.688 -20.078 -20.75 1 92.44 60 ASP B C 1
ATOM 3133 O O . ASP B 1 60 ? 15.789 -19.828 -21.547 1 92.44 60 ASP B O 1
ATOM 3137 N N . MET B 1 61 ? 16.734 -21.141 -19.953 1 89.62 61 MET B N 1
ATOM 3138 C CA . MET B 1 61 ? 15.555 -22 -19.859 1 89.62 61 MET B CA 1
ATOM 3139 C C . MET B 1 61 ? 14.398 -21.25 -19.203 1 89.62 61 MET B C 1
ATOM 3141 O O . MET B 1 61 ? 14.586 -20.531 -18.219 1 89.62 61 MET B O 1
ATOM 3145 N N . MET B 1 62 ? 13.25 -21.453 -19.797 1 88.75 62 MET B N 1
ATOM 3146 C CA . MET B 1 62 ? 12.055 -20.875 -19.188 1 88.75 62 MET B CA 1
ATOM 3147 C C . MET B 1 62 ? 11.859 -21.391 -17.781 1 88.75 62 MET B C 1
ATOM 3149 O O . MET B 1 62 ? 12.102 -22.562 -17.5 1 88.75 62 MET B O 1
ATOM 3153 N N . MET B 1 63 ? 11.438 -20.5 -16.953 1 85.25 63 MET B N 1
ATOM 3154 C CA . MET B 1 63 ? 11.258 -20.859 -15.555 1 85.25 63 MET B CA 1
ATOM 3155 C C . MET B 1 63 ? 9.906 -21.531 -15.336 1 85.25 63 MET B C 1
ATOM 3157 O O . MET B 1 63 ? 8.945 -21.25 -16.047 1 85.25 63 MET B O 1
ATOM 3161 N N . GLY B 1 64 ? 9.945 -22.375 -14.305 1 84.38 64 GLY B N 1
ATOM 3162 C CA . GLY B 1 64 ? 8.719 -23.062 -13.93 1 84.38 64 GLY B CA 1
ATOM 3163 C C . GLY B 1 64 ? 8.922 -24.109 -12.852 1 84.38 64 GLY B C 1
ATOM 3164 O O . GLY B 1 64 ? 10.062 -24.469 -12.539 1 84.38 64 GLY B O 1
ATOM 3165 N N . GLU B 1 65 ? 7.793 -24.5 -12.32 1 87.06 65 GLU B N 1
ATOM 3166 C CA . GLU B 1 65 ? 7.777 -25.562 -11.312 1 87.06 65 GLU B CA 1
ATOM 3167 C C . GLU B 1 65 ? 7.129 -26.828 -11.852 1 87.06 65 GLU B C 1
ATOM 3169 O O . GLU B 1 65 ? 6.164 -26.766 -12.617 1 87.06 65 GLU B O 1
ATOM 3174 N N . GLN B 1 66 ? 7.746 -27.953 -11.391 1 87.88 66 GLN B N 1
ATOM 3175 C CA . GLN B 1 66 ? 7.242 -29.234 -11.883 1 87.88 66 GLN B CA 1
ATOM 3176 C C . GLN B 1 66 ? 6.984 -30.203 -10.734 1 87.88 66 GLN B C 1
ATOM 3178 O O . GLN B 1 66 ? 7.617 -30.109 -9.68 1 87.88 66 GLN B O 1
ATOM 3183 N N . VAL B 1 67 ? 5.945 -31 -11.008 1 88.44 67 VAL B N 1
ATOM 3184 C CA . VAL B 1 67 ? 5.871 -32.25 -10.258 1 88.44 67 VAL B CA 1
ATOM 3185 C C . VAL B 1 67 ? 6.586 -33.375 -11.039 1 88.44 67 VAL B C 1
ATOM 3187 O O . VAL B 1 67 ? 6.367 -33.531 -12.234 1 88.44 67 VAL B O 1
ATOM 3190 N N . ALA B 1 68 ? 7.465 -34 -10.328 1 88.81 68 ALA B N 1
ATOM 3191 C CA . ALA B 1 68 ? 8.312 -34.969 -11.008 1 88.81 68 ALA B CA 1
ATOM 3192 C C . ALA B 1 68 ? 8.539 -36.188 -10.141 1 88.81 68 ALA B C 1
ATOM 3194 O O . ALA B 1 68 ? 8.258 -36.188 -8.938 1 88.81 68 ALA B O 1
ATOM 3195 N N . ARG B 1 69 ? 8.953 -37.188 -10.867 1 88.62 69 ARG B N 1
ATOM 3196 C CA . ARG B 1 69 ? 9.305 -38.438 -10.195 1 88.62 69 ARG B CA 1
ATOM 3197 C C . ARG B 1 69 ? 10.797 -38.719 -10.312 1 88.62 69 ARG B C 1
ATOM 3199 O O . ARG B 1 69 ? 11.359 -38.656 -11.414 1 88.62 69 ARG B O 1
ATOM 3206 N N . VAL B 1 70 ? 11.375 -39.031 -9.211 1 89.88 70 VAL B N 1
ATOM 3207 C CA . VAL B 1 70 ? 12.789 -39.406 -9.219 1 89.88 70 VAL B CA 1
ATOM 3208 C C . VAL B 1 70 ? 12.961 -40.75 -9.906 1 89.88 70 VAL B C 1
ATOM 3210 O O . VAL B 1 70 ? 12.266 -41.719 -9.578 1 89.88 70 VAL B O 1
ATOM 3213 N N . VAL B 1 71 ? 13.852 -40.812 -10.875 1 88.38 71 VAL B N 1
ATOM 3214 C CA . VAL B 1 71 ? 14.023 -42.062 -11.617 1 88.38 71 VAL B CA 1
ATOM 3215 C C . VAL B 1 71 ? 15.359 -42.719 -11.242 1 88.38 71 VAL B C 1
ATOM 3217 O O . VAL B 1 71 ? 15.484 -43.938 -11.242 1 88.38 71 VAL B O 1
ATOM 3220 N N . GLU B 1 72 ? 16.344 -41.969 -11.055 1 88.94 72 GLU B N 1
ATOM 3221 C CA . GLU B 1 72 ? 17.656 -42.406 -10.578 1 88.94 72 GLU B CA 1
ATOM 3222 C C . GLU B 1 72 ? 18.172 -41.469 -9.469 1 88.94 72 GLU B C 1
ATOM 3224 O O . GLU B 1 72 ? 17.938 -40.281 -9.5 1 88.94 72 GLU B O 1
ATOM 3229 N N . SER B 1 73 ? 18.797 -42.156 -8.43 1 89.38 73 SER B N 1
ATOM 3230 C CA . SER B 1 73 ? 19.234 -41.312 -7.328 1 89.38 73 SER B CA 1
ATOM 3231 C C . SER B 1 73 ? 20.484 -41.875 -6.664 1 89.38 73 SER B C 1
ATOM 3233 O O . SER B 1 73 ? 20.641 -43.062 -6.508 1 89.38 73 SER B O 1
ATOM 3235 N N . LYS B 1 74 ? 21.359 -41.031 -6.422 1 87.44 74 LYS B N 1
ATOM 3236 C CA . LYS B 1 74 ? 22.484 -41.25 -5.523 1 87.44 74 LYS B CA 1
ATOM 3237 C C . LYS B 1 74 ? 22.375 -40.375 -4.277 1 87.44 74 LYS B C 1
ATOM 3239 O O . LYS B 1 74 ? 23.391 -40.031 -3.676 1 87.44 74 LYS B O 1
ATOM 3244 N N . ASN B 1 75 ? 21.219 -39.938 -4.066 1 87.88 75 ASN B N 1
ATOM 3245 C CA . ASN B 1 75 ? 20.844 -39.156 -2.896 1 87.88 75 ASN B CA 1
ATOM 3246 C C . ASN B 1 75 ? 19.844 -39.906 -2.016 1 87.88 75 ASN B C 1
ATOM 3248 O O . ASN B 1 75 ? 18.703 -40.125 -2.422 1 87.88 75 ASN B O 1
ATOM 3252 N N . ALA B 1 76 ? 20.234 -40.188 -0.822 1 88 76 ALA B N 1
ATOM 3253 C CA . ALA B 1 76 ? 19.422 -41.031 0.068 1 88 76 ALA B CA 1
ATOM 3254 C C . ALA B 1 76 ? 18.109 -40.344 0.429 1 88 76 ALA B C 1
ATOM 3256 O O . ALA B 1 76 ? 17.125 -41 0.738 1 88 76 ALA B O 1
ATOM 3257 N N . ALA B 1 77 ? 18.094 -39.031 0.332 1 89.19 77 ALA B N 1
ATOM 3258 C CA . ALA B 1 77 ? 16.891 -38.281 0.691 1 89.19 77 ALA B CA 1
ATOM 3259 C C . ALA B 1 77 ? 15.828 -38.406 -0.4 1 89.19 77 ALA B C 1
ATOM 3261 O O . ALA B 1 77 ? 14.641 -38.188 -0.147 1 89.19 77 ALA B O 1
ATOM 3262 N N . PHE B 1 78 ? 16.234 -38.812 -1.575 1 91.25 78 PHE B N 1
ATOM 3263 C CA . PHE B 1 78 ? 15.32 -38.844 -2.705 1 91.25 78 PHE B CA 1
ATOM 3264 C C . PHE B 1 78 ? 15.492 -40.156 -3.479 1 91.25 78 PHE B C 1
ATOM 3266 O O . PHE B 1 78 ? 15.906 -40.156 -4.641 1 91.25 78 PHE B O 1
ATOM 3273 N N . PRO B 1 79 ? 15.102 -41.219 -2.932 1 90.44 79 PRO B N 1
ATOM 3274 C CA . PRO B 1 79 ? 15.211 -42.469 -3.656 1 90.44 79 PRO B CA 1
ATOM 3275 C C . PRO B 1 79 ? 14.336 -42.531 -4.906 1 90.44 79 PRO B C 1
ATOM 3277 O O . PRO B 1 79 ? 13.375 -41.75 -5.016 1 90.44 79 PRO B O 1
ATOM 3280 N N . PRO B 1 80 ? 14.703 -43.469 -5.801 1 90.56 80 PRO B N 1
ATOM 3281 C CA . PRO B 1 80 ? 13.875 -43.594 -7.004 1 90.56 80 PRO B CA 1
ATOM 3282 C C . PRO B 1 80 ? 12.406 -43.875 -6.684 1 90.56 80 PRO B C 1
ATOM 3284 O O . PRO B 1 80 ? 12.102 -44.625 -5.754 1 90.56 80 PRO B O 1
ATOM 3287 N N . GLY B 1 81 ? 11.539 -43.125 -7.363 1 88.94 81 GLY B N 1
ATOM 3288 C CA . GLY B 1 81 ? 10.109 -43.281 -7.133 1 88.94 81 GLY B CA 1
ATOM 3289 C C . GLY B 1 81 ? 9.523 -42.125 -6.332 1 88.94 81 GLY B C 1
ATOM 3290 O O . GLY B 1 81 ? 8.305 -41.938 -6.32 1 88.94 81 GLY B O 1
ATOM 3291 N N . THR B 1 82 ? 10.391 -41.375 -5.703 1 90.38 82 THR B N 1
ATOM 3292 C CA . THR B 1 82 ? 9.922 -40.25 -4.918 1 90.38 82 THR B CA 1
ATOM 3293 C C . THR B 1 82 ? 9.297 -39.188 -5.824 1 90.38 82 THR B C 1
ATOM 3295 O O . THR B 1 82 ? 9.836 -38.875 -6.891 1 90.38 82 THR B O 1
ATOM 3298 N N . ILE B 1 83 ? 8.078 -38.719 -5.379 1 90.94 83 ILE B N 1
ATOM 3299 C CA . ILE B 1 83 ? 7.441 -37.625 -6.098 1 90.94 83 ILE B CA 1
ATOM 3300 C C . ILE B 1 83 ? 7.863 -36.312 -5.484 1 90.94 83 ILE B C 1
ATOM 3302 O O . ILE B 1 83 ? 7.766 -36.125 -4.27 1 90.94 83 ILE B O 1
ATOM 3306 N N . VAL B 1 84 ? 8.375 -35.375 -6.363 1 91.06 84 VAL B N 1
ATOM 3307 C CA . VAL B 1 84 ? 8.906 -34.125 -5.863 1 91.06 84 VAL B CA 1
ATOM 3308 C C . VAL B 1 84 ? 8.305 -32.969 -6.656 1 91.06 84 VAL B C 1
ATOM 3310 O O . VAL B 1 84 ? 7.875 -33.125 -7.797 1 91.06 84 VAL B O 1
ATOM 3313 N N . VAL B 1 85 ? 8.141 -31.875 -6.016 1 91 85 VAL B N 1
ATOM 3314 C CA . VAL B 1 85 ? 7.93 -30.594 -6.676 1 91 85 VAL B CA 1
ATOM 3315 C C . VAL B 1 85 ? 9.258 -29.859 -6.809 1 91 85 VAL B C 1
ATOM 3317 O O . VAL B 1 85 ? 9.992 -29.703 -5.828 1 91 85 VAL B O 1
ATOM 3320 N N . ALA B 1 86 ? 9.617 -29.469 -7.98 1 88.19 86 ALA B N 1
ATOM 3321 C CA . ALA B 1 86 ? 10.938 -28.906 -8.242 1 88.19 86 ALA B CA 1
ATOM 3322 C C . ALA B 1 86 ? 10.852 -27.672 -9.133 1 88.19 86 ALA B C 1
ATOM 3324 O O . ALA B 1 86 ? 10.062 -27.641 -10.086 1 88.19 86 ALA B O 1
ATOM 3325 N N . PRO B 1 87 ? 11.609 -26.641 -8.797 1 87.56 87 PRO B N 1
ATOM 3326 C CA . PRO B 1 87 ? 11.695 -25.469 -9.68 1 87.56 87 PRO B CA 1
ATOM 3327 C C . PRO B 1 87 ? 12.609 -25.703 -10.875 1 87.56 87 PRO B C 1
ATOM 3329 O O . PRO B 1 87 ? 13.539 -24.938 -11.109 1 87.56 87 PRO B O 1
ATOM 3332 N N . SER B 1 88 ? 12.352 -26.672 -11.703 1 85.69 88 SER B N 1
ATOM 3333 C CA . SER B 1 88 ? 13.281 -27.141 -12.734 1 85.69 88 SER B CA 1
ATOM 3334 C C . SER B 1 88 ? 13.008 -26.453 -14.07 1 85.69 88 SER B C 1
ATOM 3336 O O . SER B 1 88 ? 13.75 -26.641 -15.031 1 85.69 88 SER B O 1
ATOM 3338 N N . GLY B 1 89 ? 11.977 -25.609 -14.117 1 86.44 89 GLY B N 1
ATOM 3339 C CA . GLY B 1 89 ? 11.688 -24.922 -15.367 1 86.44 89 GLY B CA 1
ATOM 3340 C C . GLY B 1 89 ? 11.023 -25.797 -16.406 1 86.44 89 GLY B C 1
ATOM 3341 O O . GLY B 1 89 ? 10.383 -26.797 -16.062 1 86.44 89 GLY B O 1
ATOM 3342 N N . TRP B 1 90 ? 11.094 -25.297 -17.656 1 88.5 90 TRP B N 1
ATOM 3343 C CA . TRP B 1 90 ? 10.43 -26 -18.75 1 88.5 90 TRP B CA 1
ATOM 3344 C C . TRP B 1 90 ? 11.352 -27.047 -19.375 1 88.5 90 TRP B C 1
ATOM 3346 O O . TRP B 1 90 ? 11.836 -26.859 -20.5 1 88.5 90 TRP B O 1
ATOM 3356 N N . THR B 1 91 ? 11.492 -28.188 -18.672 1 90.5 91 THR B N 1
ATOM 3357 C CA . THR B 1 91 ? 12.359 -29.266 -19.156 1 90.5 91 THR B CA 1
ATOM 3358 C C . THR B 1 91 ? 11.766 -30.625 -18.828 1 90.5 91 THR B C 1
ATOM 3360 O O . THR B 1 91 ? 11.07 -30.781 -17.812 1 90.5 91 THR B O 1
ATOM 3363 N N . THR B 1 92 ? 12.117 -31.625 -19.609 1 88.94 92 THR B N 1
ATOM 3364 C CA . THR B 1 92 ? 11.531 -32.938 -19.438 1 88.94 92 THR B CA 1
ATOM 3365 C C . THR B 1 92 ? 12.312 -33.75 -18.406 1 88.94 92 THR B C 1
ATOM 3367 O O . THR B 1 92 ? 11.758 -34.625 -17.75 1 88.94 92 THR B O 1
ATOM 3370 N N . HIS B 1 93 ? 13.602 -33.469 -18.359 1 88.06 93 HIS B N 1
ATOM 3371 C CA . HIS B 1 93 ? 14.484 -34.188 -17.438 1 88.06 93 HIS B CA 1
ATOM 3372 C C . HIS B 1 93 ? 15.445 -33.219 -16.734 1 88.06 93 HIS B C 1
ATOM 3374 O O . HIS B 1 93 ? 15.922 -32.25 -17.359 1 88.06 93 HIS B O 1
ATOM 3380 N N . SER B 1 94 ? 15.656 -33.5 -15.492 1 88.38 94 SER B N 1
ATOM 3381 C CA . SER B 1 94 ? 16.578 -32.625 -14.742 1 88.38 94 SER B CA 1
ATOM 3382 C C . SER B 1 94 ? 17.406 -33.438 -13.758 1 88.38 94 SER B C 1
ATOM 3384 O O . SER B 1 94 ? 17.016 -34.562 -13.375 1 88.38 94 SER B O 1
ATOM 3386 N N . ILE B 1 95 ? 18.562 -32.969 -13.492 1 87.38 95 ILE B N 1
ATOM 3387 C CA . ILE B 1 95 ? 19.438 -33.5 -12.453 1 87.38 95 ILE B CA 1
ATOM 3388 C C . ILE B 1 95 ? 19.562 -32.469 -11.32 1 87.38 95 ILE B C 1
ATOM 3390 O O . ILE B 1 95 ? 19.703 -31.266 -11.578 1 87.38 95 ILE B O 1
ATOM 3394 N N . SER B 1 96 ? 19.359 -32.906 -10.109 1 87.38 96 SER B N 1
ATOM 3395 C CA . SER B 1 96 ? 19.406 -32 -8.953 1 87.38 96 SER B CA 1
ATOM 3396 C C . SER B 1 96 ? 20.25 -32.594 -7.832 1 87.38 96 SER B C 1
ATOM 3398 O O . SER B 1 96 ? 20.359 -33.812 -7.715 1 87.38 96 SER B O 1
ATOM 3400 N N . ASN B 1 97 ? 20.875 -31.719 -7.094 1 85.44 97 ASN B N 1
ATOM 3401 C CA . ASN B 1 97 ? 21.547 -32.156 -5.879 1 85.44 97 ASN B CA 1
ATOM 3402 C C . ASN B 1 97 ? 20.594 -32.25 -4.699 1 85.44 97 ASN B C 1
ATOM 3404 O O . ASN B 1 97 ? 21 -32.5 -3.564 1 85.44 97 ASN B O 1
ATOM 3408 N N . GLY B 1 98 ? 19.406 -32 -4.98 1 84.5 98 GLY B N 1
ATOM 3409 C CA . GLY B 1 98 ? 18.406 -32.094 -3.936 1 84.5 98 GLY B CA 1
ATOM 3410 C C . GLY B 1 98 ? 17.984 -30.75 -3.383 1 84.5 98 GLY B C 1
ATOM 3411 O O . GLY B 1 98 ? 16.969 -30.641 -2.703 1 84.5 98 GLY B O 1
ATOM 3412 N N . GLU B 1 99 ? 18.781 -29.797 -3.721 1 85 99 GLU B N 1
ATOM 3413 C CA . GLU B 1 99 ? 18.484 -28.453 -3.225 1 85 99 GLU B CA 1
ATOM 3414 C C . GLU B 1 99 ? 17.172 -27.922 -3.82 1 85 99 GLU B C 1
ATOM 3416 O O . GLU B 1 99 ? 16.938 -28.062 -5.023 1 85 99 GLU B O 1
ATOM 3421 N N . LYS B 1 100 ? 16.25 -27.391 -3.037 1 82.69 100 LYS B N 1
ATOM 3422 C CA . LYS B 1 100 ? 14.992 -26.75 -3.414 1 82.69 100 LYS B CA 1
ATOM 3423 C C . LYS B 1 100 ? 13.977 -27.781 -3.885 1 82.69 100 LYS B C 1
ATOM 3425 O O . LYS B 1 100 ? 12.938 -27.422 -4.445 1 82.69 100 LYS B O 1
ATOM 3430 N N . LEU B 1 101 ? 14.352 -29.094 -3.785 1 87.94 101 LEU B N 1
ATOM 3431 C CA . LEU B 1 101 ? 13.367 -30.141 -4.043 1 87.94 101 LEU B CA 1
ATOM 3432 C C . LEU B 1 101 ? 12.453 -30.328 -2.84 1 87.94 101 LEU B C 1
ATOM 3434 O O . LEU B 1 101 ? 12.914 -30.328 -1.694 1 87.94 101 LEU B O 1
ATOM 3438 N N . GLU B 1 102 ? 11.195 -30.391 -3.16 1 88.75 102 GLU B N 1
ATOM 3439 C CA . GLU B 1 102 ? 10.227 -30.656 -2.1 1 88.75 102 GLU B CA 1
ATOM 3440 C C . GLU B 1 102 ? 9.453 -31.938 -2.359 1 88.75 102 GLU B C 1
ATOM 3442 O O . GLU B 1 102 ? 8.836 -32.094 -3.418 1 88.75 102 GLU B O 1
ATOM 3447 N N . LYS B 1 103 ? 9.5 -32.844 -1.339 1 91 103 LYS B N 1
ATOM 3448 C CA . LYS B 1 103 ? 8.688 -34.031 -1.464 1 91 103 LYS B CA 1
ATOM 3449 C C . LYS B 1 103 ? 7.199 -33.719 -1.319 1 91 103 LYS B C 1
ATOM 3451 O O . LYS B 1 103 ? 6.816 -32.906 -0.488 1 91 103 LYS B O 1
ATOM 3456 N N . VAL B 1 104 ? 6.414 -34.312 -2.205 1 90 104 VAL B N 1
ATOM 3457 C CA . VAL B 1 104 ? 4.973 -34.219 -1.995 1 90 104 VAL B CA 1
ATOM 3458 C C . VAL B 1 104 ? 4.605 -34.812 -0.643 1 90 104 VAL B C 1
ATOM 3460 O O . VAL B 1 104 ? 5.289 -35.719 -0.156 1 90 104 VAL B O 1
ATOM 3463 N N . LEU B 1 105 ? 3.51 -34.344 -0.072 1 88.19 105 LEU B N 1
ATOM 3464 C CA . LEU B 1 105 ? 3.078 -34.812 1.239 1 88.19 105 LEU B CA 1
ATOM 3465 C C . LEU B 1 105 ? 2.957 -36.312 1.259 1 88.19 105 LEU B C 1
ATOM 3467 O O . LEU B 1 105 ? 2.416 -36.938 0.325 1 88.19 105 LEU B O 1
ATOM 3471 N N . ALA B 1 106 ? 3.43 -36.875 2.357 1 84.62 106 ALA B N 1
ATOM 3472 C CA . ALA B 1 106 ? 3.395 -38.312 2.498 1 84.62 106 ALA B CA 1
ATOM 3473 C C . ALA B 1 106 ? 1.959 -38.844 2.527 1 84.62 106 ALA B C 1
ATOM 3475 O O . ALA B 1 106 ? 1.68 -39.938 2.059 1 84.62 106 ALA B O 1
ATOM 3476 N N . GLU B 1 107 ? 1.15 -37.969 3.035 1 85.62 107 GLU B N 1
ATOM 3477 C CA . GLU B 1 107 ? -0.239 -38.375 3.201 1 85.62 107 GLU B CA 1
ATOM 3478 C C . GLU B 1 107 ? -1.068 -38.062 1.966 1 85.62 107 GLU B C 1
ATOM 3480 O O . GLU B 1 107 ? -2.299 -38.062 2.018 1 85.62 107 GLU B O 1
ATOM 3485 N N . TRP B 1 108 ? -0.393 -37.812 0.849 1 87.38 108 TRP B N 1
ATOM 3486 C CA . TRP B 1 108 ? -1.118 -37.5 -0.382 1 87.38 108 TRP B CA 1
ATOM 3487 C C . TRP B 1 108 ? -2.023 -38.656 -0.775 1 87.38 108 TRP B C 1
ATOM 3489 O O . TRP B 1 108 ? -1.55 -39.781 -1.005 1 87.38 108 TRP B O 1
ATOM 3499 N N . PRO B 1 109 ? -3.303 -38.375 -0.868 1 84.06 109 PRO B N 1
ATOM 3500 C CA . PRO B 1 109 ? -4.203 -39.469 -1.208 1 84.06 109 PRO B CA 1
ATOM 3501 C C . PRO B 1 109 ? -4.066 -39.906 -2.662 1 84.06 109 PRO B C 1
ATOM 3503 O O . PRO B 1 109 ? -3.863 -39.094 -3.551 1 84.06 109 PRO B O 1
ATOM 3506 N N . ASP B 1 110 ? -4.312 -41.156 -2.945 1 82.06 110 ASP B N 1
ATOM 3507 C CA . ASP B 1 110 ? -4.211 -41.719 -4.289 1 82.06 110 ASP B CA 1
ATOM 3508 C C . ASP B 1 110 ? -5.344 -41.219 -5.184 1 82.06 110 ASP B C 1
ATOM 3510 O O . ASP B 1 110 ? -5.234 -41.25 -6.41 1 82.06 110 ASP B O 1
ATOM 3514 N N . THR B 1 111 ? -6.328 -40.688 -4.539 1 83.44 111 THR B N 1
ATOM 3515 C CA . THR B 1 111 ? -7.504 -40.281 -5.289 1 83.44 111 THR B CA 1
ATOM 3516 C C . THR B 1 111 ? -7.297 -38.875 -5.871 1 83.44 111 THR B C 1
ATOM 3518 O O . THR B 1 111 ? -8.039 -38.438 -6.754 1 83.44 111 THR B O 1
ATOM 3521 N N . LEU B 1 112 ? -6.289 -38.219 -5.402 1 84.88 112 LEU B N 1
ATOM 3522 C CA . LEU B 1 112 ? -6.066 -36.844 -5.871 1 84.88 112 LEU B CA 1
ATOM 3523 C C . LEU B 1 112 ? -4.945 -36.812 -6.902 1 84.88 112 LEU B C 1
ATOM 3525 O O . LEU B 1 112 ? -3.906 -37.438 -6.723 1 84.88 112 LEU B O 1
ATOM 3529 N N . PRO B 1 113 ? -5.223 -36.125 -7.953 1 86.25 113 PRO B N 1
ATOM 3530 C CA . PRO B 1 113 ? -4.145 -36 -8.938 1 86.25 113 PRO B CA 1
ATOM 3531 C C . PRO B 1 113 ? -2.924 -35.281 -8.383 1 86.25 113 PRO B C 1
ATOM 3533 O O . PRO B 1 113 ? -3.066 -34.312 -7.605 1 86.25 113 PRO B O 1
ATOM 3536 N N . LEU B 1 114 ? -1.757 -35.688 -8.828 1 87.12 114 LEU B N 1
ATOM 3537 C CA . LEU B 1 114 ? -0.503 -35.094 -8.359 1 87.12 114 LEU B CA 1
ATOM 3538 C C . LEU B 1 114 ? -0.352 -33.656 -8.859 1 87.12 114 LEU B C 1
ATOM 3540 O O . LEU B 1 114 ? 0.43 -32.875 -8.305 1 87.12 114 LEU B O 1
ATOM 3544 N N . SER B 1 115 ? -1.142 -33.281 -9.914 1 87.12 115 SER B N 1
ATOM 3545 C CA . SER B 1 115 ? -1.083 -31.938 -10.477 1 87.12 115 SER B CA 1
ATOM 3546 C C . SER B 1 115 ? -1.527 -30.891 -9.461 1 87.12 115 SER B C 1
ATOM 3548 O O . SER B 1 115 ? -1.155 -29.719 -9.562 1 87.12 115 SER B O 1
ATOM 3550 N N . LEU B 1 116 ? -2.252 -31.312 -8.445 1 89.56 116 LEU B N 1
ATOM 3551 C CA . LEU B 1 116 ? -2.727 -30.375 -7.422 1 89.56 116 LEU B CA 1
ATOM 3552 C C . LEU B 1 116 ? -1.563 -29.828 -6.602 1 89.56 116 LEU B C 1
ATOM 3554 O O . LEU B 1 116 ? -1.686 -28.781 -5.965 1 89.56 116 LEU B O 1
ATOM 3558 N N . ALA B 1 117 ? -0.433 -30.578 -6.645 1 90.44 117 ALA B N 1
ATOM 3559 C CA . ALA B 1 117 ? 0.768 -30.109 -5.953 1 90.44 117 ALA B CA 1
ATOM 3560 C C . ALA B 1 117 ? 1.341 -28.875 -6.625 1 90.44 117 ALA B C 1
ATOM 3562 O O . ALA B 1 117 ? 2.162 -28.156 -6.035 1 90.44 117 ALA B O 1
ATOM 3563 N N . LEU B 1 118 ? 0.84 -28.594 -7.832 1 90 118 LEU B N 1
ATOM 3564 C CA . LEU B 1 118 ? 1.24 -27.391 -8.562 1 90 118 LEU B CA 1
ATOM 3565 C C . LEU B 1 118 ? 0.146 -26.328 -8.5 1 90 118 LEU B C 1
ATOM 3567 O O . LEU B 1 118 ? 0.306 -25.234 -9.055 1 90 118 LEU B O 1
ATOM 3571 N N . GLY B 1 119 ? -0.973 -26.672 -7.855 1 90 119 GLY B N 1
ATOM 3572 C CA . GLY B 1 119 ? -2.129 -25.781 -7.84 1 90 119 GLY B CA 1
ATOM 3573 C C . GLY B 1 119 ? -2.68 -25.547 -6.445 1 90 119 GLY B C 1
ATOM 3574 O O . GLY B 1 119 ? -2.004 -24.969 -5.598 1 90 119 GLY B O 1
ATOM 3575 N N . THR B 1 120 ? -3.811 -26.141 -6.18 1 91.12 120 THR B N 1
ATOM 3576 C CA . THR B 1 120 ? -4.574 -25.891 -4.961 1 91.12 120 THR B CA 1
ATOM 3577 C C . THR B 1 120 ? -3.791 -26.344 -3.729 1 91.12 120 THR B C 1
ATOM 3579 O O . THR B 1 120 ? -3.84 -25.688 -2.686 1 91.12 120 THR B O 1
ATOM 3582 N N . VAL B 1 121 ? -3.078 -27.469 -3.826 1 91.56 121 VAL B N 1
ATOM 3583 C CA . VAL B 1 121 ? -2.279 -27.969 -2.713 1 91.56 121 VAL B CA 1
ATOM 3584 C C . VAL B 1 121 ? -0.799 -27.703 -2.979 1 91.56 121 VAL B C 1
ATOM 3586 O O . VAL B 1 121 ? 0.04 -28.594 -2.795 1 91.56 121 VAL B O 1
ATOM 3589 N N . GLY B 1 122 ? -0.48 -26.625 -3.529 1 91.69 122 GLY B N 1
ATOM 3590 C CA . GLY B 1 122 ? 0.853 -26.141 -3.85 1 91.69 122 GLY B CA 1
ATOM 3591 C C . GLY B 1 122 ? 0.987 -24.641 -3.719 1 91.69 122 GLY B C 1
ATOM 3592 O O . GLY B 1 122 ? 0.363 -24.031 -2.85 1 91.69 122 GLY B O 1
ATOM 3593 N N . MET B 1 123 ? 1.791 -24.062 -4.543 1 91.44 123 MET B N 1
ATOM 3594 C CA . MET B 1 123 ? 2.154 -22.656 -4.43 1 91.44 123 MET B CA 1
ATOM 3595 C C . MET B 1 123 ? 0.92 -21.766 -4.543 1 91.44 123 MET B C 1
ATOM 3597 O O . MET B 1 123 ? 0.697 -20.891 -3.695 1 91.44 123 MET B O 1
ATOM 3601 N N . PRO B 1 124 ? -0.005 -21.969 -5.527 1 93.31 124 PRO B N 1
ATOM 3602 C CA . PRO B 1 124 ? -1.195 -21.125 -5.613 1 93.31 124 PRO B CA 1
ATOM 3603 C C . PRO B 1 124 ? -2.092 -21.234 -4.383 1 93.31 124 PRO B C 1
ATOM 3605 O O . PRO B 1 124 ? -2.582 -20.219 -3.873 1 93.31 124 PRO B O 1
ATOM 3608 N N . GLY B 1 125 ? -2.277 -22.5 -3.92 1 94.5 125 GLY B N 1
ATOM 3609 C CA . GLY B 1 125 ? -3.059 -22.688 -2.707 1 94.5 125 GLY B CA 1
ATOM 3610 C C . GLY B 1 125 ? -2.436 -22.016 -1.493 1 94.5 125 GLY B C 1
ATOM 3611 O O . GLY B 1 125 ? -3.137 -21.391 -0.695 1 94.5 125 GLY B O 1
ATOM 3612 N N . LEU B 1 126 ? -1.146 -22.172 -1.386 1 95.19 126 LEU B N 1
ATOM 3613 C CA . LEU B 1 126 ? -0.421 -21.547 -0.285 1 95.19 126 LEU B CA 1
ATOM 3614 C C . LEU B 1 126 ? -0.497 -20.016 -0.379 1 95.19 126 LEU B C 1
ATOM 3616 O O . LEU B 1 126 ? -0.652 -19.344 0.637 1 95.19 126 LEU B O 1
ATOM 3620 N N . THR B 1 127 ? -0.38 -19.531 -1.59 1 96.44 127 THR B N 1
ATOM 3621 C CA . THR B 1 127 ? -0.496 -18.094 -1.82 1 96.44 127 THR B CA 1
ATOM 3622 C C . THR B 1 127 ? -1.857 -17.578 -1.359 1 96.44 127 THR B C 1
ATOM 3624 O O . THR B 1 127 ? -1.942 -16.562 -0.673 1 96.44 127 THR B O 1
ATOM 3627 N N . ALA B 1 128 ? -2.846 -18.281 -1.71 1 97.31 128 ALA B N 1
ATOM 3628 C CA . ALA B 1 128 ? -4.195 -17.922 -1.286 1 97.31 128 ALA B CA 1
ATOM 3629 C C . ALA B 1 128 ? -4.324 -17.969 0.234 1 97.31 128 ALA B C 1
ATOM 3631 O O . ALA B 1 128 ? -4.848 -17.031 0.85 1 97.31 128 ALA B O 1
ATOM 3632 N N . TYR B 1 129 ? -3.828 -19.062 0.78 1 96.38 129 TYR B N 1
ATOM 3633 C CA . TYR B 1 129 ? -3.926 -19.344 2.209 1 96.38 129 TYR B CA 1
ATOM 3634 C C . TYR B 1 129 ? -3.264 -18.25 3.027 1 96.38 129 TYR B C 1
ATOM 3636 O O . TYR B 1 129 ? -3.918 -17.594 3.848 1 96.38 129 TYR B O 1
ATOM 3644 N N . PHE B 1 130 ? -2.082 -17.969 2.785 1 97.94 130 PHE B N 1
ATOM 3645 C CA . PHE B 1 130 ? -1.334 -17.016 3.59 1 97.94 130 PHE B CA 1
ATOM 3646 C C . PHE B 1 130 ? -1.723 -15.578 3.229 1 97.94 130 PHE B C 1
ATOM 3648 O O . PHE B 1 130 ? -1.772 -14.711 4.098 1 97.94 130 PHE B O 1
ATOM 3655 N N . GLY B 1 131 ? -1.946 -15.336 1.926 1 98.5 131 GLY B N 1
ATOM 3656 C CA . GLY B 1 131 ? -2.375 -14 1.532 1 98.5 131 GLY B CA 1
ATOM 3657 C C . GLY B 1 131 ? -3.658 -13.562 2.215 1 98.5 131 GLY B C 1
ATOM 3658 O O . GLY B 1 131 ? -3.766 -12.414 2.666 1 98.5 131 GLY B O 1
ATOM 3659 N N . LEU B 1 132 ? -4.578 -14.461 2.312 1 98.44 132 LEU B N 1
ATOM 3660 C CA . LEU B 1 132 ? -5.875 -14.117 2.883 1 98.44 132 LEU B CA 1
ATOM 3661 C C . LEU B 1 132 ? -5.809 -14.094 4.406 1 98.44 132 LEU B C 1
ATOM 3663 O O . LEU B 1 132 ? -6.293 -13.148 5.039 1 98.44 132 LEU B O 1
ATOM 3667 N N . LEU B 1 133 ? -5.168 -15.078 4.977 1 97.06 133 LEU B N 1
ATOM 3668 C CA . LEU B 1 133 ? -5.266 -15.266 6.418 1 97.06 133 LEU B CA 1
ATOM 3669 C C . LEU B 1 133 ? -4.219 -14.43 7.148 1 97.06 133 LEU B C 1
ATOM 3671 O O . LEU B 1 133 ? -4.488 -13.898 8.227 1 97.06 133 LEU B O 1
ATOM 3675 N N . ASP B 1 134 ? -3.039 -14.352 6.566 1 97.06 134 ASP B N 1
ATOM 3676 C CA . ASP B 1 134 ? -1.97 -13.633 7.258 1 97.06 134 ASP B CA 1
ATOM 3677 C C . ASP B 1 134 ? -1.895 -12.18 6.797 1 97.06 134 ASP B C 1
ATOM 3679 O O . ASP B 1 134 ? -1.832 -11.266 7.621 1 97.06 134 ASP B O 1
ATOM 3683 N N . ILE B 1 135 ? -1.918 -11.961 5.523 1 98.06 135 ILE B N 1
ATOM 3684 C CA . ILE B 1 135 ? -1.735 -10.609 4.992 1 98.06 135 ILE B CA 1
ATOM 3685 C C . ILE B 1 135 ? -3.01 -9.797 5.203 1 98.06 135 ILE B C 1
ATOM 3687 O O . ILE B 1 135 ? -2.979 -8.742 5.836 1 98.06 135 ILE B O 1
ATOM 3691 N N . CYS B 1 136 ? -4.102 -10.32 4.746 1 98.06 136 CYS B N 1
ATOM 3692 C CA . CYS B 1 136 ? -5.352 -9.594 4.945 1 98.06 136 CYS B CA 1
ATOM 3693 C C . CYS B 1 136 ? -5.832 -9.727 6.387 1 98.06 136 CYS B C 1
ATOM 3695 O O . CYS B 1 136 ? -6.543 -8.852 6.891 1 98.06 136 CYS B O 1
ATOM 3697 N N . GLY B 1 137 ? -5.492 -10.867 7.055 1 97.38 137 GLY B N 1
ATOM 3698 C CA . GLY B 1 137 ? -6.031 -11.094 8.383 1 97.38 137 GLY B CA 1
ATOM 3699 C C . GLY B 1 137 ? -7.547 -11.133 8.414 1 97.38 137 GLY B C 1
ATOM 3700 O O . GLY B 1 137 ? -8.172 -10.516 9.281 1 97.38 137 GLY B O 1
ATOM 3701 N N . VAL B 1 138 ? -8.148 -11.773 7.52 1 97.5 138 VAL B N 1
ATOM 3702 C CA . VAL B 1 138 ? -9.594 -11.742 7.316 1 97.5 138 VAL B CA 1
ATOM 3703 C C . VAL B 1 138 ? -10.297 -12.344 8.531 1 97.5 138 VAL B C 1
ATOM 3705 O O . VAL B 1 138 ? -9.797 -13.289 9.148 1 97.5 138 VAL B O 1
ATOM 3708 N N . LYS B 1 139 ? -11.398 -11.805 8.875 1 96.88 139 LYS B N 1
ATOM 3709 C CA . LYS B 1 139 ? -12.266 -12.297 9.938 1 96.88 139 LYS B CA 1
ATOM 3710 C C . LYS B 1 139 ? -13.656 -12.625 9.398 1 96.88 139 LYS B C 1
ATOM 3712 O O . LYS B 1 139 ? -14.102 -12.047 8.406 1 96.88 139 LYS B O 1
ATOM 3717 N N . GLY B 1 140 ? -14.258 -13.609 10.109 1 96.25 140 GLY B N 1
ATOM 3718 C CA . GLY B 1 140 ? -15.633 -13.922 9.75 1 96.25 140 GLY B CA 1
ATOM 3719 C C . GLY B 1 140 ? -16.531 -12.703 9.773 1 96.25 140 GLY B C 1
ATOM 3720 O O . GLY B 1 140 ? -16.422 -11.852 10.656 1 96.25 140 GLY B O 1
ATOM 3721 N N . GLY B 1 141 ? -17.484 -12.68 8.766 1 98 141 GLY B N 1
ATOM 3722 C CA . GLY B 1 141 ? -18.422 -11.586 8.703 1 98 141 GLY B CA 1
ATOM 3723 C C . GLY B 1 141 ? -17.969 -10.445 7.809 1 98 141 GLY B C 1
ATOM 3724 O O . GLY B 1 141 ? -18.766 -9.586 7.422 1 98 141 GLY B O 1
ATOM 3725 N N . GLU B 1 142 ? -16.719 -10.445 7.395 1 98.62 142 GLU B N 1
ATOM 3726 C CA . GLU B 1 142 ? -16.188 -9.383 6.555 1 98.62 142 GLU B CA 1
ATOM 3727 C C . GLU B 1 142 ? -16.516 -9.617 5.082 1 98.62 142 GLU B C 1
ATOM 3729 O O . GLU B 1 142 ? -16.875 -10.727 4.695 1 98.62 142 GLU B O 1
ATOM 3734 N N . THR B 1 143 ? -16.453 -8.555 4.32 1 98.94 143 THR B N 1
ATOM 3735 C CA . THR B 1 143 ? -16.656 -8.617 2.877 1 98.94 143 THR B CA 1
ATOM 3736 C C . THR B 1 143 ? -15.32 -8.656 2.148 1 98.94 143 THR B C 1
ATOM 3738 O O . THR B 1 143 ? -14.5 -7.746 2.303 1 98.94 143 THR B O 1
ATOM 3741 N N . VAL B 1 144 ? -15.141 -9.719 1.342 1 98.94 144 VAL B N 1
ATOM 3742 C CA . VAL B 1 144 ? -13.875 -9.945 0.649 1 98.94 144 VAL B CA 1
ATOM 3743 C C . VAL B 1 144 ? -14.094 -9.867 -0.86 1 98.94 144 VAL B C 1
ATOM 3745 O O . VAL B 1 144 ? -14.992 -10.516 -1.398 1 98.94 144 VAL B O 1
ATOM 3748 N N . LEU B 1 145 ? -13.305 -9.031 -1.548 1 99 145 LEU B N 1
ATOM 3749 C CA . LEU B 1 145 ? -13.273 -9 -3.006 1 99 145 LEU B CA 1
ATOM 3750 C C . LEU B 1 145 ? -12.062 -9.742 -3.543 1 99 145 LEU B C 1
ATOM 3752 O O . LEU B 1 145 ? -10.945 -9.555 -3.055 1 99 145 LEU B O 1
ATOM 3756 N N . VAL B 1 146 ? -12.281 -10.586 -4.512 1 98.94 146 VAL B N 1
ATOM 3757 C CA . VAL B 1 146 ? -11.211 -11.32 -5.176 1 98.94 146 VAL B CA 1
ATOM 3758 C C . VAL B 1 146 ? -11.219 -11.016 -6.672 1 98.94 146 VAL B C 1
ATOM 3760 O O . VAL B 1 146 ? -12.195 -11.32 -7.367 1 98.94 146 VAL B O 1
ATOM 3763 N N . SER B 1 147 ? -10.188 -10.367 -7.18 1 98.69 147 SER B N 1
ATOM 3764 C CA . SER B 1 147 ? -10.047 -10.203 -8.625 1 98.69 147 SER B CA 1
ATOM 3765 C C . SER B 1 147 ? -9.398 -11.422 -9.258 1 98.69 147 SER B C 1
ATOM 3767 O O . SER B 1 147 ? -8.672 -12.164 -8.594 1 98.69 147 SER B O 1
ATOM 3769 N N . ALA B 1 148 ? -9.68 -11.609 -10.602 1 97.44 148 ALA B N 1
ATOM 3770 C CA . ALA B 1 148 ? -9.258 -12.859 -11.234 1 97.44 148 ALA B CA 1
ATOM 3771 C C . ALA B 1 148 ? -9.625 -14.062 -10.375 1 97.44 148 ALA B C 1
ATOM 3773 O O . ALA B 1 148 ? -8.789 -14.938 -10.133 1 97.44 148 ALA B O 1
ATOM 3774 N N . ALA B 1 149 ? -10.906 -14.102 -9.977 1 98.5 149 ALA B N 1
ATOM 3775 C CA . ALA B 1 149 ? -11.367 -15.031 -8.945 1 98.5 149 ALA B CA 1
ATOM 3776 C C . ALA B 1 149 ? -11.406 -16.469 -9.469 1 98.5 149 ALA B C 1
ATOM 3778 O O . ALA B 1 149 ? -11.391 -17.422 -8.68 1 98.5 149 ALA B O 1
ATOM 3779 N N . ALA B 1 150 ? -11.477 -16.625 -10.75 1 97.31 150 ALA B N 1
ATOM 3780 C CA . ALA B 1 150 ? -11.586 -17.953 -11.32 1 97.31 150 ALA B CA 1
ATOM 3781 C C . ALA B 1 150 ? -10.211 -18.531 -11.656 1 97.31 150 ALA B C 1
ATOM 3783 O O . ALA B 1 150 ? -10.109 -19.594 -12.258 1 97.31 150 ALA B O 1
ATOM 3784 N N . GLY B 1 151 ? -9.18 -17.797 -11.305 1 94.81 151 GLY B N 1
ATOM 3785 C CA . GLY B 1 151 ? -7.824 -18.266 -11.539 1 94.81 151 GLY B CA 1
ATOM 3786 C C . GLY B 1 151 ? -7.336 -19.25 -10.484 1 94.81 151 GLY B C 1
ATOM 3787 O O . GLY B 1 151 ? -8.109 -19.688 -9.633 1 94.81 151 GLY B O 1
ATOM 3788 N N . ALA B 1 152 ? -6.02 -19.594 -10.594 1 92.88 152 ALA B N 1
ATOM 3789 C CA . ALA B 1 152 ? -5.41 -20.594 -9.719 1 92.88 152 ALA B CA 1
ATOM 3790 C C . ALA B 1 152 ? -5.449 -20.141 -8.258 1 92.88 152 ALA B C 1
ATOM 3792 O O . ALA B 1 152 ? -5.844 -20.922 -7.383 1 92.88 152 ALA B O 1
ATOM 3793 N N . VAL B 1 153 ? -5.094 -18.922 -8.023 1 95.69 153 VAL B N 1
ATOM 3794 C CA . VAL B 1 153 ? -5.031 -18.391 -6.66 1 95.69 153 VAL B CA 1
ATOM 3795 C C . VAL B 1 153 ? -6.41 -17.906 -6.234 1 95.69 153 VAL B C 1
ATOM 3797 O O . VAL B 1 153 ? -6.898 -18.266 -5.164 1 95.69 153 VAL B O 1
ATOM 3800 N N . GLY B 1 154 ? -7.062 -17.188 -7.09 1 97.56 154 GLY B N 1
ATOM 3801 C CA . GLY B 1 154 ? -8.32 -16.531 -6.766 1 97.56 154 GLY B CA 1
ATOM 3802 C C . GLY B 1 154 ? -9.414 -17.484 -6.355 1 97.56 154 GLY B C 1
ATOM 3803 O O . GLY B 1 154 ? -10.164 -17.234 -5.414 1 97.56 154 GLY B O 1
ATOM 3804 N N . SER B 1 155 ? -9.5 -18.609 -7.047 1 96.25 155 SER B N 1
ATOM 3805 C CA . SER B 1 155 ? -10.555 -19.578 -6.758 1 96.25 155 SER B CA 1
ATOM 3806 C C . SER B 1 155 ? -10.398 -20.172 -5.363 1 96.25 155 SER B C 1
ATOM 3808 O O . SER B 1 155 ? -11.383 -20.406 -4.672 1 96.25 155 SER B O 1
ATOM 3810 N N . VAL B 1 156 ? -9.164 -20.297 -4.941 1 95.25 156 VAL B N 1
ATOM 3811 C CA . VAL B 1 156 ? -8.875 -20.844 -3.615 1 95.25 156 VAL B CA 1
ATOM 3812 C C . VAL B 1 156 ? -9.148 -19.781 -2.555 1 95.25 156 VAL B C 1
ATOM 3814 O O . VAL B 1 156 ? -9.742 -20.062 -1.513 1 95.25 156 VAL B O 1
ATOM 3817 N N . VAL B 1 157 ? -8.781 -18.531 -2.809 1 97.75 157 VAL B N 1
ATOM 3818 C CA . VAL B 1 157 ? -9 -17.422 -1.886 1 97.75 157 VAL B CA 1
ATOM 3819 C C . VAL B 1 157 ? -10.477 -17.328 -1.527 1 97.75 157 VAL B C 1
ATOM 3821 O O . VAL B 1 157 ? -10.836 -17.266 -0.348 1 97.75 157 VAL B O 1
ATOM 3824 N N . GLY B 1 158 ? -11.312 -17.297 -2.57 1 97.81 158 GLY B N 1
ATOM 3825 C CA . GLY B 1 158 ? -12.734 -17.141 -2.336 1 97.81 158 GLY B CA 1
ATOM 3826 C C . GLY B 1 158 ? -13.336 -18.281 -1.524 1 97.81 158 GLY B C 1
ATOM 3827 O O . GLY B 1 158 ? -14.172 -18.047 -0.648 1 97.81 158 GLY B O 1
ATOM 3828 N N . GLN B 1 159 ? -12.898 -19.438 -1.812 1 95.5 159 GLN B N 1
ATOM 3829 C CA . GLN B 1 159 ? -13.438 -20.594 -1.101 1 95.5 159 GLN B CA 1
ATOM 3830 C C . GLN B 1 159 ? -12.984 -20.609 0.354 1 95.5 159 GLN B C 1
ATOM 3832 O O . GLN B 1 159 ? -13.758 -20.938 1.252 1 95.5 159 GLN B O 1
ATOM 3837 N N . ILE B 1 160 ? -11.727 -20.234 0.635 1 95.44 160 ILE B N 1
ATOM 3838 C CA . ILE B 1 160 ? -11.25 -20.141 2.012 1 95.44 160 ILE B CA 1
ATOM 3839 C C . ILE B 1 160 ? -12.031 -19.047 2.742 1 95.44 160 ILE B C 1
ATOM 3841 O O . ILE B 1 160 ? -12.445 -19.234 3.891 1 95.44 160 ILE B O 1
ATOM 3845 N N . ALA B 1 161 ? -12.242 -17.906 2.082 1 97.38 161 ALA B N 1
ATOM 3846 C CA . ALA B 1 161 ? -12.984 -16.797 2.688 1 97.38 161 ALA B CA 1
ATOM 3847 C C . ALA B 1 161 ? -14.406 -17.234 3.045 1 97.38 161 ALA B C 1
ATOM 3849 O O . ALA B 1 161 ? -14.922 -16.875 4.105 1 97.38 161 ALA B O 1
ATOM 3850 N N . LYS B 1 162 ? -14.992 -18.016 2.143 1 95.69 162 LYS B N 1
ATOM 3851 C CA . LYS B 1 162 ? -16.344 -18.516 2.41 1 95.69 162 LYS B CA 1
ATOM 3852 C C . LYS B 1 162 ? -16.344 -19.422 3.633 1 95.69 162 LYS B C 1
ATOM 3854 O O . LYS B 1 162 ? -17.234 -19.328 4.484 1 95.69 162 LYS B O 1
ATOM 3859 N N . LEU B 1 163 ? -15.414 -20.25 3.693 1 91.56 163 LEU B N 1
ATOM 3860 C CA . LEU B 1 163 ? -15.305 -21.172 4.82 1 91.56 163 LEU B CA 1
ATOM 3861 C C . LEU B 1 163 ? -15.094 -20.406 6.125 1 91.56 163 LEU B C 1
ATOM 3863 O O . LEU B 1 163 ? -15.477 -20.891 7.195 1 91.56 163 LEU B O 1
ATOM 3867 N N . LYS B 1 164 ? -14.531 -19.203 6.059 1 93 164 LYS B N 1
ATOM 3868 C CA . LYS B 1 164 ? -14.289 -18.359 7.23 1 93 164 LYS B CA 1
ATOM 3869 C C . LYS B 1 164 ? -15.531 -17.562 7.59 1 93 164 LYS B C 1
ATOM 3871 O O . LYS B 1 164 ? -15.539 -16.828 8.578 1 93 164 LYS B O 1
ATOM 3876 N N . GLY B 1 165 ? -16.578 -17.672 6.777 1 95.5 165 GLY B N 1
ATOM 3877 C CA . GLY B 1 165 ? -17.828 -17.016 7.09 1 95.5 165 GLY B CA 1
ATOM 3878 C C . GLY B 1 165 ? -17.922 -15.617 6.512 1 95.5 165 GLY B C 1
ATOM 3879 O O . GLY B 1 165 ? -18.688 -14.789 7.02 1 95.5 165 GLY B O 1
ATOM 3880 N N . CYS B 1 166 ? -17.219 -15.352 5.445 1 97.88 166 CYS B N 1
ATOM 3881 C CA . CYS B 1 166 ? -17.219 -14.023 4.84 1 97.88 166 CYS B CA 1
ATOM 3882 C C . CYS B 1 166 ? -18.25 -13.938 3.715 1 97.88 166 CYS B C 1
ATOM 3884 O O . CYS B 1 166 ? -18.703 -14.961 3.203 1 97.88 166 CYS B O 1
ATOM 3886 N N . LYS B 1 167 ? -18.656 -12.703 3.42 1 98.75 167 LYS B N 1
ATOM 3887 C CA . LYS B 1 167 ? -19.266 -12.422 2.121 1 98.75 167 LYS B CA 1
ATOM 3888 C C . LYS B 1 167 ? -18.188 -12.281 1.037 1 98.75 167 LYS B C 1
ATOM 3890 O O . LYS B 1 167 ? -17.297 -11.445 1.151 1 98.75 167 LYS B O 1
ATOM 3895 N N . VAL B 1 168 ? -18.328 -13.039 -0.01 1 98.81 168 VAL B N 1
ATOM 3896 C CA . VAL B 1 168 ? -17.25 -13.086 -0.995 1 98.81 168 VAL B CA 1
ATOM 3897 C C . VAL B 1 168 ? -17.766 -12.602 -2.348 1 98.81 168 VAL B C 1
ATOM 3899 O O . VAL B 1 168 ? -18.766 -13.109 -2.855 1 98.81 168 VAL B O 1
ATOM 3902 N N . VAL B 1 169 ? -17.125 -11.594 -2.906 1 98.94 169 VAL B N 1
ATOM 3903 C CA . VAL B 1 169 ? -17.359 -11.086 -4.25 1 98.94 169 VAL B CA 1
ATOM 3904 C C . VAL B 1 169 ? -16.203 -11.469 -5.168 1 98.94 169 VAL B C 1
ATOM 3906 O O . VAL B 1 169 ? -15.031 -11.25 -4.828 1 98.94 169 VAL B O 1
ATOM 3909 N N . GLY B 1 170 ? -16.5 -12.117 -6.289 1 98.88 170 GLY B N 1
ATOM 3910 C CA . GLY B 1 170 ? -15.477 -12.5 -7.246 1 98.88 170 GLY B CA 1
ATOM 3911 C C . GLY B 1 170 ? -15.711 -11.914 -8.633 1 98.88 170 GLY B C 1
ATOM 3912 O O . GLY B 1 170 ? -16.859 -11.781 -9.062 1 98.88 170 GLY B O 1
ATOM 3913 N N . THR B 1 171 ? -14.633 -11.578 -9.297 1 98.75 171 THR B N 1
ATOM 3914 C CA . THR B 1 171 ? -14.727 -11.109 -10.672 1 98.75 171 THR B CA 1
ATOM 3915 C C . THR B 1 171 ? -13.93 -12.016 -11.609 1 98.75 171 THR B C 1
ATOM 3917 O O . THR B 1 171 ? -12.883 -12.531 -11.234 1 98.75 171 THR B O 1
ATOM 3920 N N . ALA B 1 172 ? -14.492 -12.227 -12.773 1 98.31 172 ALA B N 1
ATOM 3921 C CA . ALA B 1 172 ? -13.836 -13.023 -13.805 1 98.31 172 ALA B CA 1
ATOM 3922 C C . ALA B 1 172 ? -14.133 -12.477 -15.195 1 98.31 172 ALA B C 1
ATOM 3924 O O . ALA B 1 172 ? -14.961 -11.57 -15.352 1 98.31 172 ALA B O 1
ATOM 3925 N N . GLY B 1 173 ? -13.469 -13.016 -16.234 1 96.94 173 GLY B N 1
ATOM 3926 C CA . GLY B 1 173 ? -13.508 -12.406 -17.547 1 96.94 173 GLY B CA 1
ATOM 3927 C C . GLY B 1 173 ? -14.438 -13.117 -18.516 1 96.94 173 GLY B C 1
ATOM 3928 O O . GLY B 1 173 ? -14.438 -12.828 -19.703 1 96.94 173 GLY B O 1
ATOM 3929 N N . SER B 1 174 ? -15.195 -14.141 -18.078 1 97.38 174 SER B N 1
ATOM 3930 C CA . SER B 1 174 ? -16.172 -14.805 -18.922 1 97.38 174 SER B CA 1
ATOM 3931 C C . SER B 1 174 ? -17.391 -15.258 -18.109 1 97.38 174 SER B C 1
ATOM 3933 O O . SER B 1 174 ? -17.297 -15.445 -16.891 1 97.38 174 SER B O 1
ATOM 3935 N N . ASP B 1 175 ? -18.5 -15.453 -18.781 1 97.75 175 ASP B N 1
ATOM 3936 C CA . ASP B 1 175 ? -19.719 -15.875 -18.109 1 97.75 175 ASP B CA 1
ATOM 3937 C C . ASP B 1 175 ? -19.578 -17.297 -17.578 1 97.75 175 ASP B C 1
ATOM 3939 O O . ASP B 1 175 ? -20.156 -17.641 -16.531 1 97.75 175 ASP B O 1
ATOM 3943 N N . GLU B 1 176 ? -18.844 -18.094 -18.266 1 97.25 176 GLU B N 1
ATOM 3944 C CA . GLU B 1 176 ? -18.578 -19.453 -17.812 1 97.25 176 GLU B CA 1
ATOM 3945 C C . GLU B 1 176 ? -17.844 -19.453 -16.484 1 97.25 176 GLU B C 1
ATOM 3947 O O . GLU B 1 176 ? -18.203 -20.203 -15.562 1 97.25 176 GLU B O 1
ATOM 3952 N N . LYS B 1 177 ? -16.922 -18.641 -16.391 1 97.75 177 LYS B N 1
ATOM 3953 C CA . LYS B 1 177 ? -16.156 -18.531 -15.156 1 97.75 177 LYS B CA 1
ATOM 3954 C C . LYS B 1 177 ? -17 -17.969 -14.023 1 97.75 177 LYS B C 1
ATOM 3956 O O . LYS B 1 177 ? -16.891 -18.406 -12.875 1 97.75 177 LYS B O 1
ATOM 3961 N N . VAL B 1 178 ? -17.797 -17.016 -14.336 1 98.44 178 VAL B N 1
ATOM 3962 C CA . VAL B 1 178 ? -18.688 -16.422 -13.344 1 98.44 178 VAL B CA 1
ATOM 3963 C C . VAL B 1 178 ? -19.641 -17.484 -12.812 1 98.44 178 VAL B C 1
ATOM 3965 O O . VAL B 1 178 ? -19.875 -17.578 -11.602 1 98.44 178 VAL B O 1
ATOM 3968 N N . ALA B 1 179 ? -20.156 -18.297 -13.703 1 97.88 179 ALA B N 1
ATOM 3969 C CA . ALA B 1 179 ? -21.031 -19.391 -13.297 1 97.88 179 ALA B CA 1
ATOM 3970 C C . ALA B 1 179 ? -20.312 -20.359 -12.375 1 97.88 179 ALA B C 1
ATOM 3972 O O . ALA B 1 179 ? -20.875 -20.828 -11.383 1 97.88 179 ALA B O 1
ATOM 3973 N N . TRP B 1 180 ? -19.094 -20.609 -12.703 1 96.62 180 TRP B N 1
ATOM 3974 C CA . TRP B 1 180 ? -18.297 -21.5 -11.883 1 96.62 180 TRP B CA 1
ATOM 3975 C C . TRP B 1 180 ? -18.094 -20.938 -10.484 1 96.62 180 TRP B C 1
ATOM 3977 O O . TRP B 1 180 ? -18.172 -21.656 -9.492 1 96.62 180 TRP B O 1
ATOM 3987 N N . LEU B 1 181 ? -17.844 -19.672 -10.398 1 98 181 LEU B N 1
ATOM 3988 C CA . LEU B 1 181 ? -17.641 -19.016 -9.109 1 98 181 LEU B CA 1
ATOM 3989 C C . LEU B 1 181 ? -18.906 -19.109 -8.258 1 98 181 LEU B C 1
ATOM 3991 O O . LEU B 1 181 ? -18.828 -19.438 -7.07 1 98 181 LEU B O 1
ATOM 3995 N N . LYS B 1 182 ? -20.016 -18.859 -8.852 1 97 182 LYS B N 1
ATOM 3996 C CA . LYS B 1 182 ? -21.281 -18.922 -8.125 1 97 182 LYS B CA 1
ATOM 3997 C C . LYS B 1 182 ? -21.547 -20.328 -7.609 1 97 182 LYS B C 1
ATOM 3999 O O . LYS B 1 182 ? -22.031 -20.5 -6.488 1 97 182 LYS B O 1
ATOM 4004 N N . LYS B 1 183 ? -21.188 -21.234 -8.352 1 94.44 183 LYS B N 1
ATOM 4005 C CA . LYS B 1 183 ? -21.375 -22.641 -7.973 1 94.44 183 LYS B CA 1
ATOM 4006 C C . LYS B 1 183 ? -20.484 -23.016 -6.801 1 94.44 183 LYS B C 1
ATOM 4008 O O . LYS B 1 183 ? -20.812 -23.906 -6.023 1 94.44 183 LYS B O 1
ATOM 4013 N N . HIS B 1 184 ? -19.438 -22.266 -6.66 1 91.94 184 HIS B N 1
ATOM 4014 C CA . HIS B 1 184 ? -18.453 -22.672 -5.68 1 91.94 184 HIS B CA 1
ATOM 4015 C C . HIS B 1 184 ? -18.359 -21.688 -4.527 1 91.94 184 HIS B C 1
ATOM 4017 O O . HIS B 1 184 ? -17.281 -21.438 -3.992 1 91.94 184 HIS B O 1
ATOM 4023 N N . GLY B 1 185 ? -19.453 -21.062 -4.219 1 92.06 185 GLY B N 1
ATOM 4024 C CA . GLY B 1 185 ? -19.609 -20.453 -2.908 1 92.06 185 GLY B CA 1
ATOM 4025 C C . GLY B 1 185 ? -19.5 -18.938 -2.943 1 92.06 185 GLY B C 1
ATOM 4026 O O . GLY B 1 185 ? -19.781 -18.266 -1.948 1 92.06 185 GLY B O 1
ATOM 4027 N N . PHE B 1 186 ? -19.094 -18.312 -4.066 1 97.81 186 PHE B N 1
ATOM 4028 C CA . PHE B 1 186 ? -19.047 -16.859 -4.125 1 97.81 186 PHE B CA 1
ATOM 4029 C C . PHE B 1 186 ? -20.453 -16.281 -4.016 1 97.81 186 PHE B C 1
ATOM 4031 O O . PHE B 1 186 ? -21.375 -16.719 -4.711 1 97.81 186 PHE B O 1
ATOM 4038 N N . ASP B 1 187 ? -20.641 -15.328 -3.135 1 98.56 187 ASP B N 1
ATOM 4039 C CA . ASP B 1 187 ? -21.953 -14.742 -2.902 1 98.56 187 ASP B CA 1
ATOM 4040 C C . ASP B 1 187 ? -22.375 -13.867 -4.082 1 98.56 187 ASP B C 1
ATOM 4042 O O . ASP B 1 187 ? -23.562 -13.844 -4.441 1 98.56 187 ASP B O 1
ATOM 4046 N N . VAL B 1 188 ? -21.469 -13.141 -4.594 1 98.69 188 VAL B N 1
ATOM 4047 C CA . VAL B 1 188 ? -21.656 -12.336 -5.793 1 98.69 188 VAL B CA 1
ATOM 4048 C C . VAL B 1 188 ? -20.484 -12.531 -6.746 1 98.69 188 VAL B C 1
ATOM 4050 O O . VAL B 1 188 ? -19.328 -12.633 -6.312 1 98.69 188 VAL B O 1
ATOM 4053 N N . ALA B 1 189 ? -20.766 -1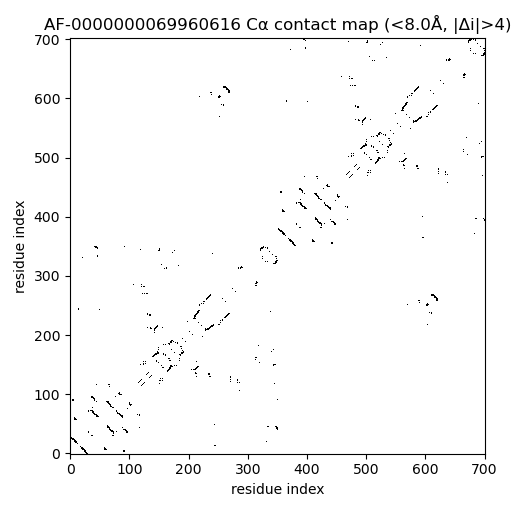2.688 -8.023 1 98.75 189 ALA B N 1
ATOM 4054 C CA . ALA B 1 189 ? -19.734 -12.766 -9.055 1 98.75 189 ALA B CA 1
ATOM 4055 C C . ALA B 1 189 ? -20.203 -12.109 -10.344 1 98.75 189 ALA B C 1
ATOM 4057 O O . ALA B 1 189 ? -21.375 -12.211 -10.711 1 98.75 189 ALA B O 1
ATOM 4058 N N . PHE B 1 190 ? -19.312 -11.43 -11.016 1 98.62 190 PHE B N 1
ATOM 4059 C CA . PHE B 1 190 ? -19.719 -10.82 -12.273 1 98.62 190 PHE B CA 1
ATOM 4060 C C . PHE B 1 190 ? -18.562 -10.773 -13.258 1 98.62 190 PHE B C 1
ATOM 4062 O O . PHE B 1 190 ? -17.406 -10.914 -12.867 1 98.62 190 PHE B O 1
ATOM 4069 N N . ASN B 1 191 ? -18.922 -10.68 -14.523 1 98.5 191 ASN B N 1
ATOM 4070 C CA . ASN B 1 191 ? -17.984 -10.555 -15.633 1 98.5 191 ASN B CA 1
ATOM 4071 C C . ASN B 1 191 ? -17.531 -9.109 -15.836 1 98.5 191 ASN B C 1
ATOM 4073 O O . ASN B 1 191 ? -18.297 -8.289 -16.359 1 98.5 191 ASN B O 1
ATOM 4077 N N . TYR B 1 192 ? -16.281 -8.805 -15.43 1 97.31 192 TYR B N 1
ATOM 4078 C CA . TYR B 1 192 ? -15.828 -7.426 -15.414 1 97.31 192 TYR B CA 1
ATOM 4079 C C . TYR B 1 192 ? -15.695 -6.875 -16.828 1 97.31 192 TYR B C 1
ATOM 4081 O O . TYR B 1 192 ? -15.586 -5.66 -17.016 1 97.31 192 TYR B O 1
ATOM 4089 N N . LYS B 1 193 ? -15.695 -7.746 -17.875 1 96.19 193 LYS B N 1
ATOM 4090 C CA . LYS B 1 193 ? -15.547 -7.32 -19.266 1 96.19 193 LYS B CA 1
ATOM 4091 C C . LYS B 1 193 ? -16.875 -6.859 -19.844 1 96.19 193 LYS B C 1
ATOM 4093 O O . LYS B 1 193 ? -16.922 -6.152 -20.844 1 96.19 193 LYS B O 1
ATOM 4098 N N . THR B 1 194 ? -17.938 -7.297 -19.266 1 97.12 194 THR B N 1
ATOM 4099 C CA . THR B 1 194 ? -19.219 -7.047 -19.906 1 97.12 194 THR B CA 1
ATOM 4100 C C . THR B 1 194 ? -20.031 -6.023 -19.109 1 97.12 194 THR B C 1
ATOM 4102 O O . THR B 1 194 ? -21.078 -5.57 -19.562 1 97.12 194 THR B O 1
ATOM 4105 N N . VAL B 1 195 ? -19.562 -5.691 -17.984 1 97.31 195 VAL B N 1
ATOM 4106 C CA . VAL B 1 195 ? -20.281 -4.684 -17.203 1 97.31 195 VAL B CA 1
ATOM 4107 C C . VAL B 1 195 ? -20.078 -3.307 -17.828 1 97.31 195 VAL B C 1
ATOM 4109 O O . VAL B 1 195 ? -19.016 -3.031 -18.406 1 97.31 195 VAL B O 1
ATOM 4112 N N . LYS B 1 196 ? -21.047 -2.396 -17.703 1 96.12 196 LYS B N 1
ATOM 4113 C CA . LYS B 1 196 ? -20.969 -1.048 -18.266 1 96.12 196 LYS B CA 1
ATOM 4114 C C . LYS B 1 196 ? -20 -0.183 -17.469 1 96.12 196 LYS B C 1
ATOM 4116 O O . LYS B 1 196 ? -19.234 0.598 -18.047 1 96.12 196 LYS B O 1
ATOM 4121 N N . SER B 1 197 ? -20.062 -0.332 -16.188 1 97.38 197 SER B N 1
ATOM 4122 C CA . SER B 1 197 ? -19.172 0.391 -15.281 1 97.38 197 SER B CA 1
ATOM 4123 C C . SER B 1 197 ? -18.656 -0.521 -14.172 1 97.38 197 SER B C 1
ATOM 4125 O O . SER B 1 197 ? -19.438 -1.047 -13.383 1 97.38 197 SER B O 1
ATOM 4127 N N . LEU B 1 198 ? -17.359 -0.666 -14.172 1 98.06 198 LEU B N 1
ATOM 4128 C CA . LEU B 1 198 ? -16.75 -1.471 -13.117 1 98.06 198 LEU B CA 1
ATOM 4129 C C . LEU B 1 198 ? -17.078 -0.91 -11.742 1 98.06 198 LEU B C 1
ATOM 4131 O O . LEU B 1 198 ? -17.422 -1.663 -10.828 1 98.06 198 LEU B O 1
ATOM 4135 N N . GLU B 1 199 ? -16.984 0.389 -11.562 1 97.94 199 GLU B N 1
ATOM 4136 C CA . GLU B 1 199 ? -17.281 1.054 -10.289 1 97.94 199 GLU B CA 1
ATOM 4137 C C . GLU B 1 199 ? -18.688 0.748 -9.82 1 97.94 199 GLU B C 1
ATOM 4139 O O . GLU B 1 199 ? -18.906 0.437 -8.648 1 97.94 199 GLU B O 1
ATOM 4144 N N . GLU B 1 200 ? -19.609 0.843 -10.719 1 98.19 200 GLU B N 1
ATOM 4145 C CA . GLU B 1 200 ? -21.016 0.589 -10.375 1 98.19 200 GLU B CA 1
ATOM 4146 C C . GLU B 1 200 ? -21.234 -0.877 -10.016 1 98.19 200 GLU B C 1
ATOM 4148 O O . GLU B 1 200 ? -21.953 -1.188 -9.07 1 98.19 200 GLU B O 1
ATOM 4153 N N . ALA B 1 201 ? -20.641 -1.771 -10.82 1 98.62 201 ALA B N 1
ATOM 4154 C CA . ALA B 1 201 ? -20.781 -3.201 -10.555 1 98.62 201 ALA B CA 1
ATOM 4155 C C . ALA B 1 201 ? -20.25 -3.551 -9.164 1 98.62 201 ALA B C 1
ATOM 4157 O O . ALA B 1 201 ? -20.875 -4.316 -8.43 1 98.62 201 ALA B O 1
ATOM 4158 N N . LEU B 1 202 ? -19.141 -2.988 -8.797 1 98.81 202 LEU B N 1
ATOM 4159 C CA . LEU B 1 202 ? -18.531 -3.209 -7.484 1 98.81 202 LEU B CA 1
ATOM 4160 C C . LEU B 1 202 ? -19.438 -2.682 -6.375 1 98.81 202 LEU B C 1
ATOM 4162 O O . LEU B 1 202 ? -19.625 -3.344 -5.352 1 98.81 202 LEU B O 1
ATOM 4166 N N . LYS B 1 203 ? -19.953 -1.496 -6.551 1 98.62 203 LYS B N 1
ATOM 4167 C CA . LYS B 1 203 ? -20.828 -0.863 -5.559 1 98.62 203 LYS B CA 1
ATOM 4168 C C . LYS B 1 203 ? -22.094 -1.683 -5.332 1 98.62 203 LYS B C 1
ATOM 4170 O O . LYS B 1 203 ? -22.531 -1.845 -4.195 1 98.62 203 LYS B O 1
ATOM 4175 N N . VAL B 1 204 ? -22.656 -2.199 -6.422 1 98.38 204 VAL B N 1
ATOM 4176 C CA . VAL B 1 204 ? -23.875 -3.012 -6.336 1 98.38 204 VAL B CA 1
ATOM 4177 C C . VAL B 1 204 ? -23.562 -4.324 -5.621 1 98.38 204 VAL B C 1
ATOM 4179 O O . VAL B 1 204 ? -24.375 -4.805 -4.816 1 98.38 204 VAL B O 1
ATOM 4182 N N . ALA B 1 205 ? -22.422 -4.895 -5.852 1 98.69 205 ALA B N 1
ATOM 4183 C CA . ALA B 1 205 ? -22.031 -6.176 -5.266 1 98.69 205 ALA B CA 1
ATOM 4184 C C . ALA B 1 205 ? -21.875 -6.059 -3.754 1 98.69 205 ALA B C 1
ATOM 4186 O O . ALA B 1 205 ? -22.234 -6.984 -3.016 1 98.69 205 ALA B O 1
ATOM 4187 N N . ALA B 1 206 ? -21.328 -4.98 -3.303 1 98.5 206 ALA B N 1
ATOM 4188 C CA . ALA B 1 206 ? -21.156 -4.691 -1.881 1 98.5 206 ALA B CA 1
ATOM 4189 C C . ALA B 1 206 ? -21.328 -3.203 -1.599 1 98.5 206 ALA B C 1
ATOM 4191 O O . ALA B 1 206 ? -20.344 -2.469 -1.476 1 98.5 206 ALA B O 1
ATOM 4192 N N . PRO B 1 207 ? -22.547 -2.768 -1.405 1 98.25 207 PRO B N 1
ATOM 4193 C CA . PRO B 1 207 ? -22.844 -1.341 -1.247 1 98.25 207 PRO B CA 1
ATOM 4194 C C . PRO B 1 207 ? -22.172 -0.729 -0.026 1 98.25 207 PRO B C 1
ATOM 4196 O O . PRO B 1 207 ? -21.891 0.473 -0.008 1 98.25 207 PRO B O 1
ATOM 4199 N N . GLU B 1 208 ? -21.875 -1.539 0.969 1 97.75 208 GLU B N 1
ATOM 4200 C CA . GLU B 1 208 ? -21.25 -1.024 2.186 1 97.75 208 GLU B CA 1
ATOM 4201 C C . GLU B 1 208 ? -19.734 -0.949 2.043 1 97.75 208 GLU B C 1
ATOM 4203 O O . GLU B 1 208 ? -19.047 -0.435 2.928 1 97.75 208 GLU B O 1
ATOM 4208 N N . GLY B 1 209 ? -19.172 -1.52 1.02 1 98.69 209 GLY B N 1
ATOM 4209 C CA . GLY B 1 209 ? -17.734 -1.495 0.779 1 98.69 209 GLY B CA 1
ATOM 4210 C C . GLY B 1 209 ? -17.062 -2.811 1.1 1 98.69 209 GLY B C 1
ATOM 4211 O O . GLY B 1 209 ? -17.719 -3.787 1.46 1 98.69 209 GLY B O 1
ATOM 4212 N N . TYR B 1 210 ? -15.805 -2.859 0.923 1 98.94 210 TYR B N 1
ATOM 4213 C CA . TYR B 1 210 ? -15.023 -4.082 1.08 1 98.94 210 TYR B CA 1
ATOM 4214 C C . TYR B 1 210 ? -14.047 -3.961 2.246 1 98.94 210 TYR B C 1
ATOM 4216 O O . TYR B 1 210 ? -13.359 -2.949 2.383 1 98.94 210 TYR B O 1
ATOM 4224 N N . ASP B 1 211 ? -13.992 -4.988 3.094 1 98.94 211 ASP B N 1
ATOM 4225 C CA . ASP B 1 211 ? -13.023 -5.043 4.188 1 98.94 211 ASP B CA 1
ATOM 4226 C C . ASP B 1 211 ? -11.664 -5.52 3.693 1 98.94 211 ASP B C 1
ATOM 4228 O O . ASP B 1 211 ? -10.625 -5.016 4.137 1 98.94 211 ASP B O 1
ATOM 4232 N N . CYS B 1 212 ? -11.695 -6.496 2.785 1 98.94 212 CYS B N 1
ATOM 4233 C CA . CYS B 1 212 ? -10.484 -7.098 2.248 1 98.94 212 CYS B CA 1
ATOM 4234 C C . CYS B 1 212 ? -10.547 -7.188 0.727 1 98.94 212 CYS B C 1
ATOM 4236 O O . CYS B 1 212 ? -11.609 -7.438 0.159 1 98.94 212 CYS B O 1
ATOM 4238 N N . TYR B 1 213 ? -9.453 -6.949 0.138 1 98.94 213 TYR B N 1
ATOM 4239 C CA . TYR B 1 213 ? -9.289 -7.113 -1.303 1 98.94 213 TYR B CA 1
ATOM 4240 C C . TYR B 1 213 ? -8.055 -7.945 -1.625 1 98.94 213 TYR B C 1
ATOM 4242 O O . TYR B 1 213 ? -6.945 -7.59 -1.228 1 98.94 213 TYR B O 1
ATOM 4250 N N . PHE B 1 214 ? -8.297 -9.086 -2.225 1 98.94 214 PHE B N 1
ATOM 4251 C CA . PHE B 1 214 ? -7.219 -9.93 -2.732 1 98.94 214 PHE B CA 1
ATOM 4252 C C . PHE B 1 214 ? -6.949 -9.633 -4.203 1 98.94 214 PHE B C 1
ATOM 4254 O O . PHE B 1 214 ? -7.68 -10.102 -5.078 1 98.94 214 PHE B O 1
ATOM 4261 N N . ASP B 1 215 ? -5.891 -8.961 -4.465 1 98.75 215 ASP B N 1
ATOM 4262 C CA . ASP B 1 215 ? -5.652 -8.344 -5.762 1 98.75 215 ASP B CA 1
ATOM 4263 C C . ASP B 1 215 ? -4.75 -9.219 -6.633 1 98.75 215 ASP B C 1
ATOM 4265 O O . ASP B 1 215 ? -3.568 -9.391 -6.332 1 98.75 215 ASP B O 1
ATOM 4269 N N . ASN B 1 216 ? -5.293 -9.703 -7.676 1 96.88 216 ASN B N 1
ATOM 4270 C CA . ASN B 1 216 ? -4.543 -10.477 -8.656 1 96.88 216 ASN B CA 1
ATOM 4271 C C . ASN B 1 216 ? -4.391 -9.727 -9.977 1 96.88 216 ASN B C 1
ATOM 4273 O O . ASN B 1 216 ? -3.676 -10.172 -10.867 1 96.88 216 ASN B O 1
ATOM 4277 N N . VAL B 1 217 ? -5.004 -8.602 -10.102 1 96.25 217 VAL B N 1
ATOM 4278 C CA . VAL B 1 217 ? -5.164 -7.965 -11.406 1 96.25 217 VAL B CA 1
ATOM 4279 C C . VAL B 1 217 ? -4.367 -6.664 -11.445 1 96.25 217 VAL B C 1
ATOM 4281 O O . VAL B 1 217 ? -3.619 -6.414 -12.398 1 96.25 217 VAL B O 1
ATOM 4284 N N . GLY B 1 218 ? -4.504 -5.852 -10.438 1 96.5 218 GLY B N 1
ATOM 4285 C CA . GLY B 1 218 ? -3.801 -4.578 -10.383 1 96.5 218 GLY B CA 1
ATOM 4286 C C . GLY B 1 218 ? -4.352 -3.555 -11.359 1 96.5 218 GLY B C 1
ATOM 4287 O O . GLY B 1 218 ? -5.473 -3.695 -11.852 1 96.5 218 GLY B O 1
ATOM 4288 N N . GLY B 1 219 ? -3.596 -2.42 -11.547 1 95.56 219 GLY B N 1
ATOM 4289 C CA . GLY B 1 219 ? -3.9 -1.402 -12.539 1 95.56 219 GLY B CA 1
ATOM 4290 C C . GLY B 1 219 ? -5.188 -0.654 -12.258 1 95.56 219 GLY B C 1
ATOM 4291 O O . GLY B 1 219 ? -5.504 -0.373 -11.094 1 95.56 219 GLY B O 1
ATOM 4292 N N . GLU B 1 220 ? -5.887 -0.377 -13.297 1 95.75 220 GLU B N 1
ATOM 4293 C CA . GLU B 1 220 ? -7.105 0.423 -13.203 1 95.75 220 GLU B CA 1
ATOM 4294 C C . GLU B 1 220 ? -8.195 -0.313 -12.422 1 95.75 220 GLU B C 1
ATOM 4296 O O . GLU B 1 220 ? -9.008 0.313 -11.75 1 95.75 220 GLU B O 1
ATOM 4301 N N . PHE B 1 221 ? -8.156 -1.623 -12.547 1 97.62 221 PHE B N 1
ATOM 4302 C CA . PHE B 1 221 ? -9.117 -2.412 -11.789 1 97.62 221 PHE B CA 1
ATOM 4303 C C . PHE B 1 221 ? -8.961 -2.162 -10.297 1 97.62 221 PHE B C 1
ATOM 4305 O O . PHE B 1 221 ? -9.938 -1.842 -9.609 1 97.62 221 PHE B O 1
ATOM 4312 N N . SER B 1 222 ? -7.789 -2.258 -9.82 1 98.06 222 SER B N 1
ATOM 4313 C CA . SER B 1 222 ? -7.508 -2.051 -8.398 1 98.06 222 SER B CA 1
ATOM 4314 C C . SER B 1 222 ? -7.812 -0.618 -7.98 1 98.06 222 SER B C 1
ATOM 4316 O O . SER B 1 222 ? -8.25 -0.375 -6.852 1 98.06 222 SER B O 1
ATOM 4318 N N . ASN B 1 223 ? -7.562 0.326 -8.875 1 97.31 223 ASN B N 1
ATOM 4319 C CA . ASN B 1 223 ? -7.887 1.717 -8.578 1 97.31 223 ASN B CA 1
ATOM 4320 C C . ASN B 1 223 ? -9.367 1.888 -8.25 1 97.31 223 ASN B C 1
ATOM 4322 O O . ASN B 1 223 ? -9.727 2.602 -7.312 1 97.31 223 ASN B O 1
ATOM 4326 N N . ALA B 1 224 ? -10.172 1.259 -9.055 1 98 224 ALA B N 1
ATOM 4327 C CA . ALA B 1 224 ? -11.617 1.329 -8.828 1 98 224 ALA B CA 1
ATOM 4328 C C . ALA B 1 224 ? -11.992 0.702 -7.488 1 98 224 ALA B C 1
ATOM 4330 O O . ALA B 1 224 ? -12.836 1.232 -6.766 1 98 224 ALA B O 1
ATOM 4331 N N . VAL B 1 225 ? -11.375 -0.396 -7.125 1 98.75 225 VAL B N 1
ATOM 4332 C CA . VAL B 1 225 ? -11.672 -1.104 -5.883 1 98.75 225 VAL B CA 1
ATOM 4333 C C . VAL B 1 225 ? -11.266 -0.242 -4.688 1 98.75 225 VAL B C 1
ATOM 4335 O O . VAL B 1 225 ? -12.016 -0.127 -3.715 1 98.75 225 VAL B O 1
ATOM 4338 N N . ILE B 1 226 ? -10.125 0.351 -4.715 1 98.56 226 ILE B N 1
ATOM 4339 C CA . ILE B 1 226 ? -9.523 1.107 -3.621 1 98.56 226 ILE B CA 1
ATOM 4340 C C . ILE B 1 226 ? -10.477 2.209 -3.17 1 98.56 226 ILE B C 1
ATOM 4342 O O . ILE B 1 226 ? -10.625 2.463 -1.972 1 98.56 226 ILE B O 1
ATOM 4346 N N . THR B 1 227 ? -11.164 2.816 -4.094 1 97.56 227 THR B N 1
ATOM 4347 C CA . THR B 1 227 ? -12.07 3.904 -3.752 1 97.56 227 THR B CA 1
ATOM 4348 C C . THR B 1 227 ? -13.297 3.371 -3.014 1 97.56 227 THR B C 1
ATOM 4350 O O . THR B 1 227 ? -14.055 4.141 -2.416 1 97.56 227 THR B O 1
ATOM 4353 N N . GLN B 1 228 ? -13.469 2.08 -2.998 1 98.56 228 GLN B N 1
ATOM 4354 C CA . GLN B 1 228 ? -14.672 1.51 -2.408 1 98.56 228 GLN B CA 1
ATOM 4355 C C . GLN B 1 228 ? -14.344 0.64 -1.2 1 98.56 228 GLN B C 1
ATOM 4357 O O . GLN B 1 228 ? -15.211 -0.059 -0.673 1 98.56 228 GLN B O 1
ATOM 4362 N N . MET B 1 229 ? -13.07 0.63 -0.796 1 98.88 229 MET B N 1
ATOM 4363 C CA . MET B 1 229 ? -12.672 -0.069 0.421 1 98.88 229 MET B CA 1
ATOM 4364 C C . MET B 1 229 ? -13.242 0.614 1.657 1 98.88 229 MET B C 1
ATOM 4366 O O . MET B 1 229 ? -13.484 1.824 1.649 1 98.88 229 MET B O 1
ATOM 4370 N N . LYS B 1 230 ? -13.477 -0.162 2.684 1 98.69 230 LYS B N 1
ATOM 4371 C CA . LYS B 1 230 ? -13.844 0.394 3.982 1 98.69 230 LYS B CA 1
ATOM 4372 C C . LYS B 1 230 ? -12.633 0.968 4.703 1 98.69 230 LYS B C 1
ATOM 4374 O O . LYS B 1 230 ? -11.492 0.667 4.344 1 98.69 230 LYS B O 1
ATOM 4379 N N . LYS B 1 231 ? -12.938 1.824 5.703 1 98.25 231 LYS B N 1
ATOM 4380 C CA . LYS B 1 231 ? -11.859 2.312 6.555 1 98.25 231 LYS B CA 1
ATOM 4381 C C . LYS B 1 231 ? -11.07 1.154 7.156 1 98.25 231 LYS B C 1
ATOM 4383 O O . LYS B 1 231 ? -11.648 0.165 7.605 1 98.25 231 LYS B O 1
ATOM 4388 N N . PHE B 1 232 ? -9.758 1.218 7.113 1 98.44 232 PHE B N 1
ATOM 4389 C CA . PHE B 1 232 ? -8.812 0.226 7.609 1 98.44 232 PHE B CA 1
ATOM 4390 C C . PHE B 1 232 ? -8.828 -1.023 6.738 1 98.44 232 PHE B C 1
ATOM 4392 O O . PHE B 1 232 ? -8.492 -2.115 7.199 1 98.44 232 PHE B O 1
ATOM 4399 N N . GLY B 1 233 ? -9.367 -0.864 5.492 1 98.75 233 GLY B N 1
ATOM 4400 C CA . GLY B 1 233 ? -9.336 -1.978 4.559 1 98.75 233 GLY B CA 1
ATOM 4401 C C . GLY B 1 233 ? -7.945 -2.541 4.34 1 98.75 233 GLY B C 1
ATOM 4402 O O . GLY B 1 233 ? -6.957 -1.809 4.418 1 98.75 233 GLY B O 1
ATOM 4403 N N . ARG B 1 234 ? -7.891 -3.844 4.047 1 98.88 234 ARG B N 1
ATOM 4404 C CA . ARG B 1 234 ? -6.633 -4.551 3.836 1 98.88 234 ARG B CA 1
ATOM 4405 C C . ARG B 1 234 ? -6.574 -5.156 2.438 1 98.88 234 ARG B C 1
ATOM 4407 O O . ARG B 1 234 ? -7.512 -5.832 2.008 1 98.88 234 ARG B O 1
ATOM 4414 N N . ILE B 1 235 ? -5.508 -4.871 1.769 1 98.94 235 ILE B N 1
ATOM 4415 C CA . ILE B 1 235 ? -5.344 -5.332 0.395 1 98.94 235 ILE B CA 1
ATOM 4416 C C . ILE B 1 235 ? -4.09 -6.199 0.287 1 98.94 235 ILE B C 1
ATOM 4418 O O . ILE B 1 235 ? -2.984 -5.738 0.583 1 98.94 235 ILE B O 1
ATOM 4422 N N . ALA B 1 236 ? -4.25 -7.426 -0.034 1 98.88 236 ALA B N 1
ATOM 4423 C CA . ALA B 1 236 ? -3.133 -8.297 -0.388 1 98.88 236 ALA B CA 1
ATOM 4424 C C . ALA B 1 236 ? -2.811 -8.203 -1.876 1 98.88 236 ALA B C 1
ATOM 4426 O O . ALA B 1 236 ? -3.596 -8.641 -2.719 1 98.88 236 ALA B O 1
ATOM 4427 N N . ILE B 1 237 ? -1.688 -7.637 -2.182 1 98.38 237 ILE B N 1
ATOM 4428 C CA . ILE B 1 237 ? -1.264 -7.504 -3.57 1 98.38 237 ILE B CA 1
ATOM 4429 C C . ILE B 1 237 ? -0.495 -8.75 -3.998 1 98.38 237 ILE B C 1
ATOM 4431 O O . ILE B 1 237 ? 0.694 -8.891 -3.701 1 98.38 237 ILE B O 1
ATOM 4435 N N . CYS B 1 238 ? -1.173 -9.547 -4.688 1 96.69 238 CYS B N 1
ATOM 4436 C CA . CYS B 1 238 ? -0.653 -10.859 -5.062 1 96.69 238 CYS B CA 1
ATOM 4437 C C . CYS B 1 238 ? -0.09 -10.836 -6.477 1 96.69 238 CYS B C 1
ATOM 4439 O O . CYS B 1 238 ? 0.929 -11.469 -6.754 1 96.69 238 CYS B O 1
ATOM 4441 N N . GLY B 1 239 ? -0.8 -10.203 -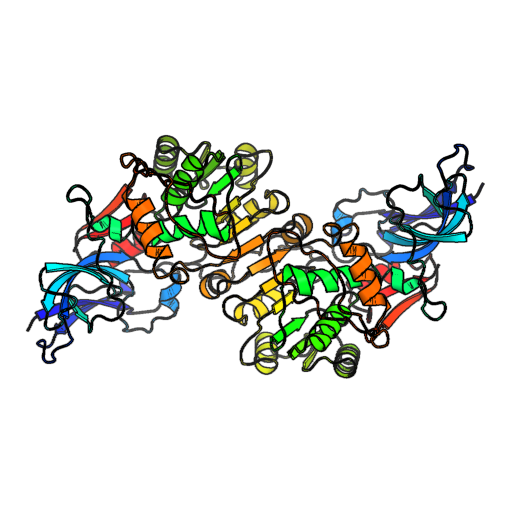7.336 1 93.75 239 GLY B N 1
ATOM 4442 C CA . GLY B 1 239 ? -0.403 -10.109 -8.734 1 93.75 239 GLY B CA 1
ATOM 4443 C C . GLY B 1 239 ? -0.923 -8.859 -9.414 1 93.75 239 GLY B C 1
ATOM 4444 O O . GLY B 1 239 ? -1.637 -8.062 -8.805 1 93.75 239 GLY B O 1
ATOM 4445 N N . ALA B 1 240 ? -0.496 -8.727 -10.656 1 93.25 240 ALA B N 1
ATOM 4446 C CA . ALA B 1 240 ? -0.885 -7.605 -11.508 1 93.25 240 ALA B CA 1
ATOM 4447 C C . ALA B 1 240 ? -0.953 -8.023 -12.977 1 93.25 240 ALA B C 1
ATOM 4449 O O . ALA B 1 240 ? -0.344 -7.391 -13.836 1 93.25 240 ALA B O 1
ATOM 4450 N N . ILE B 1 241 ? -1.751 -8.961 -13.18 1 90.44 241 ILE B N 1
ATOM 4451 C CA . ILE B 1 241 ? -1.778 -9.602 -14.484 1 90.44 241 ILE B CA 1
ATOM 4452 C C . ILE B 1 241 ? -2.199 -8.594 -15.555 1 90.44 241 ILE B C 1
ATOM 4454 O O . ILE B 1 241 ? -1.875 -8.758 -16.734 1 90.44 241 ILE B O 1
ATOM 4458 N N . SER B 1 242 ? -2.902 -7.535 -15.227 1 91.12 242 SER B N 1
ATOM 4459 C CA . SER B 1 242 ? -3.396 -6.566 -16.203 1 91.12 242 SER B CA 1
ATOM 4460 C C . SER B 1 242 ? -2.252 -5.777 -16.828 1 91.12 242 SER B C 1
ATOM 4462 O O . SER B 1 242 ? -2.414 -5.172 -17.891 1 91.12 242 SER B O 1
ATOM 4464 N N . VAL B 1 243 ? -1.108 -5.824 -16.125 1 89.12 243 VAL B N 1
ATOM 4465 C CA . VAL B 1 243 ? -0.07 -4.934 -16.641 1 89.12 243 VAL B CA 1
ATOM 4466 C C . VAL B 1 243 ? 1.146 -5.754 -17.062 1 89.12 243 VAL B C 1
ATOM 4468 O O . VAL B 1 243 ? 2.158 -5.195 -17.5 1 89.12 243 VAL B O 1
ATOM 4471 N N . TYR B 1 244 ? 1.052 -7.043 -17.016 1 86.25 244 TYR B N 1
ATOM 4472 C CA . TYR B 1 244 ? 2.195 -7.891 -17.328 1 86.25 244 TYR B CA 1
ATOM 4473 C C . TYR B 1 244 ? 2.623 -7.707 -18.781 1 86.25 244 TYR B C 1
ATOM 4475 O O . TYR B 1 244 ? 3.814 -7.734 -19.094 1 86.25 244 TYR B O 1
ATOM 4483 N N . ASN B 1 245 ? 1.664 -7.543 -19.656 1 87.5 245 ASN B N 1
ATOM 4484 C CA . ASN B 1 245 ? 1.964 -7.512 -21.078 1 87.5 245 ASN B CA 1
ATOM 4485 C C . ASN B 1 245 ? 1.874 -6.094 -21.641 1 87.5 245 ASN B C 1
ATOM 4487 O O . ASN B 1 245 ? 1.796 -5.91 -22.859 1 87.5 245 ASN B O 1
ATOM 4491 N N . ARG B 1 246 ? 1.901 -5.207 -20.75 1 86.69 246 ARG B N 1
ATOM 4492 C CA . ARG B 1 246 ? 1.776 -3.818 -21.188 1 86.69 246 ARG B CA 1
ATOM 4493 C C . ARG B 1 246 ? 3.074 -3.324 -21.828 1 86.69 246 ARG B C 1
ATOM 4495 O O . ARG B 1 246 ? 4.164 -3.627 -21.328 1 86.69 246 ARG B O 1
ATOM 4502 N N . THR B 1 247 ? 3.049 -2.607 -22.953 1 88 247 THR B N 1
ATOM 4503 C CA . THR B 1 247 ? 4.23 -2.039 -23.594 1 88 247 THR B CA 1
ATOM 4504 C C . THR B 1 247 ? 4.324 -0.54 -23.312 1 88 247 THR B C 1
ATOM 4506 O O . THR B 1 247 ? 5.406 0.042 -23.375 1 88 247 THR B O 1
ATOM 4509 N N . GLY B 1 248 ? 3.381 0.118 -22.891 1 86.88 248 GLY B N 1
ATOM 4510 C CA . GLY B 1 248 ? 3.365 1.54 -22.594 1 86.88 248 GLY B CA 1
ATOM 4511 C C . GLY B 1 248 ? 3.434 1.833 -21.109 1 86.88 248 GLY B C 1
ATOM 4512 O O . GLY B 1 248 ? 3.752 0.95 -20.312 1 86.88 248 GLY B O 1
ATOM 4513 N N . PRO B 1 249 ? 3.359 3.133 -20.797 1 87.94 249 PRO B N 1
ATOM 4514 C CA . PRO B 1 249 ? 3.395 3.494 -19.391 1 87.94 249 PRO B CA 1
ATOM 4515 C C . PRO B 1 249 ? 2.301 2.801 -18.578 1 87.94 249 PRO B C 1
ATOM 4517 O O . PRO B 1 249 ? 1.249 2.457 -19.109 1 87.94 249 PRO B O 1
ATOM 4520 N N . LEU B 1 250 ? 2.623 2.604 -17.359 1 92 250 LEU B N 1
ATOM 4521 C CA . LEU B 1 250 ? 1.609 2.055 -16.469 1 92 250 LEU B CA 1
ATOM 4522 C C . LEU B 1 250 ? 0.39 2.971 -16.391 1 92 250 LEU B C 1
ATOM 4524 O O . LEU B 1 250 ? 0.494 4.168 -16.656 1 92 250 LEU B O 1
ATOM 4528 N N . PRO B 1 251 ? -0.728 2.4 -16.109 1 93.5 251 PRO B N 1
ATOM 4529 C CA . PRO B 1 251 ? -1.909 3.246 -15.922 1 93.5 251 PRO B CA 1
ATOM 4530 C C . PRO B 1 251 ? -1.79 4.168 -14.711 1 93.5 251 PRO B C 1
ATOM 4532 O O . PRO B 1 251 ? -0.869 4.016 -13.906 1 93.5 251 PRO B O 1
ATOM 4535 N N . PRO B 1 252 ? -2.727 5.148 -14.672 1 94.5 252 PRO B N 1
ATOM 4536 C CA . PRO B 1 252 ? -2.723 6.004 -13.477 1 94.5 252 PRO B CA 1
ATOM 4537 C C . PRO B 1 252 ? -2.73 5.207 -12.18 1 94.5 252 PRO B C 1
ATOM 4539 O O . PRO B 1 252 ? -3.301 4.113 -12.125 1 94.5 252 PRO B O 1
ATOM 4542 N N . GLY B 1 253 ? -2.061 5.766 -11.219 1 94.38 253 GLY B N 1
ATOM 4543 C CA . GLY B 1 253 ? -2.012 5.129 -9.914 1 94.38 253 GLY B CA 1
ATOM 4544 C C . GLY B 1 253 ? -3.299 5.281 -9.125 1 94.38 253 GLY B C 1
ATOM 4545 O O . GLY B 1 253 ? -4.223 5.973 -9.562 1 94.38 253 GLY B O 1
ATOM 4546 N N . PRO B 1 254 ? -3.309 4.582 -8 1 95.25 254 PRO B N 1
ATOM 4547 C CA . PRO B 1 254 ? -4.492 4.691 -7.145 1 95.25 254 PRO B CA 1
ATOM 4548 C C . PRO B 1 254 ? -4.645 6.074 -6.516 1 95.25 254 PRO B C 1
ATOM 4550 O O . PRO B 1 254 ? -3.662 6.812 -6.406 1 95.25 254 PRO B O 1
ATOM 4553 N N . SER B 1 255 ? -5.859 6.367 -6.117 1 92.88 255 SER B N 1
ATOM 4554 C CA . SER B 1 255 ? -6.145 7.621 -5.426 1 92.88 255 SER B CA 1
ATOM 4555 C C . SER B 1 255 ? -5.43 7.684 -4.078 1 92.88 255 SER B C 1
ATOM 4557 O O . SER B 1 255 ? -5.789 6.961 -3.145 1 92.88 255 SER B O 1
ATOM 4559 N N . PRO B 1 256 ? -4.469 8.523 -3.969 1 93.44 256 PRO B N 1
ATOM 4560 C CA . PRO B 1 256 ? -3.814 8.648 -2.662 1 93.44 256 PRO B CA 1
ATOM 4561 C C . PRO B 1 256 ? -4.777 9.094 -1.562 1 93.44 256 PRO B C 1
ATOM 4563 O O . PRO B 1 256 ? -4.629 8.68 -0.407 1 93.44 256 PRO B O 1
ATOM 4566 N N . GLU B 1 257 ? -5.723 9.914 -1.925 1 91.69 257 GLU B N 1
ATOM 4567 C CA . GLU B 1 257 ? -6.719 10.383 -0.969 1 91.69 257 GLU B CA 1
ATOM 4568 C C . GLU B 1 257 ? -7.488 9.219 -0.353 1 91.69 257 GLU B C 1
ATOM 4570 O O . GLU B 1 257 ? -7.68 9.172 0.864 1 91.69 257 GLU B O 1
ATOM 4575 N N . SER B 1 258 ? -7.891 8.305 -1.194 1 94.81 258 SER B N 1
ATOM 4576 C CA . SER B 1 258 ? -8.625 7.141 -0.701 1 94.81 258 SER B CA 1
ATOM 4577 C C . SER B 1 258 ? -7.762 6.305 0.242 1 94.81 258 SER B C 1
ATOM 4579 O O . SER B 1 258 ? -8.234 5.855 1.289 1 94.81 258 SER B O 1
ATOM 4581 N N . ILE B 1 259 ? -6.508 6.125 -0.108 1 97.56 259 ILE B N 1
ATOM 4582 C CA . ILE B 1 259 ? -5.605 5.305 0.688 1 97.56 259 ILE B CA 1
ATOM 4583 C C . ILE B 1 259 ? -5.375 5.957 2.049 1 97.56 259 ILE B C 1
ATOM 4585 O O . ILE B 1 259 ? -5.395 5.281 3.08 1 97.56 259 ILE B O 1
ATOM 4589 N N . ILE B 1 260 ? -5.23 7.27 2.072 1 95.75 260 ILE B N 1
ATOM 4590 C CA . ILE B 1 260 ? -4.91 8 3.295 1 95.75 260 ILE B CA 1
ATOM 4591 C C . ILE B 1 260 ? -6.152 8.094 4.18 1 95.75 260 ILE B C 1
ATOM 4593 O O . ILE B 1 260 ? -6.129 7.672 5.34 1 95.75 260 ILE B O 1
ATOM 4597 N N . ILE B 1 261 ? -7.262 8.594 3.617 1 93.56 261 ILE B N 1
ATOM 4598 C CA . ILE B 1 261 ? -8.461 8.891 4.398 1 93.56 261 ILE B CA 1
ATOM 4599 C C . ILE B 1 261 ? -9.062 7.59 4.93 1 93.56 261 ILE B C 1
ATOM 4601 O O . ILE B 1 261 ? -9.547 7.543 6.062 1 93.56 261 ILE B O 1
ATOM 4605 N N . LYS B 1 262 ? -8.953 6.551 4.148 1 96.94 262 LYS B N 1
ATOM 4606 C CA . LYS B 1 262 ? -9.5 5.27 4.586 1 96.94 262 LYS B CA 1
ATOM 4607 C C . LYS B 1 262 ? -8.461 4.465 5.359 1 96.94 262 LYS B C 1
ATOM 4609 O O . LYS B 1 262 ? -8.758 3.381 5.863 1 96.94 262 LYS B O 1
ATOM 4614 N N . GLU B 1 263 ? -7.316 4.973 5.41 1 98.19 263 GLU B N 1
ATOM 4615 C CA . GLU B 1 263 ? -6.23 4.359 6.168 1 98.19 263 GLU B CA 1
ATOM 4616 C C . GLU B 1 263 ? -6.027 2.902 5.762 1 98.19 263 GLU B C 1
ATOM 4618 O O . GLU B 1 263 ? -6 2.012 6.613 1 98.19 263 GLU B O 1
ATOM 4623 N N . LEU B 1 264 ? -5.867 2.713 4.449 1 98.75 264 LEU B N 1
ATOM 4624 C CA . LEU B 1 264 ? -5.773 1.372 3.885 1 98.75 264 LEU B CA 1
ATOM 4625 C C . LEU B 1 264 ? -4.398 0.766 4.148 1 98.75 264 LEU B C 1
ATOM 4627 O O . LEU B 1 264 ? -3.398 1.485 4.207 1 98.75 264 LEU B O 1
ATOM 4631 N N . HIS B 1 265 ? -4.426 -0.542 4.305 1 98.5 265 HIS B N 1
ATOM 4632 C CA . HIS B 1 265 ? -3.209 -1.341 4.402 1 98.5 265 HIS B CA 1
ATOM 4633 C C . HIS B 1 265 ? -2.984 -2.156 3.133 1 98.5 265 HIS B C 1
ATOM 4635 O O . HIS B 1 265 ? -3.785 -3.035 2.805 1 98.5 265 HIS B O 1
ATOM 4641 N N . LEU B 1 266 ? -1.967 -1.814 2.41 1 98.81 266 LEU B N 1
ATOM 4642 C CA . LEU B 1 266 ? -1.593 -2.549 1.207 1 98.81 266 LEU B CA 1
ATOM 4643 C C . LEU B 1 266 ? -0.287 -3.309 1.419 1 98.81 266 LEU B C 1
ATOM 4645 O O . LEU B 1 266 ? 0.683 -2.752 1.938 1 98.81 266 LEU B O 1
ATOM 4649 N N . GLN B 1 267 ? -0.282 -4.562 1.013 1 98.69 267 GLN B N 1
ATOM 4650 C CA . GLN B 1 267 ? 0.949 -5.324 1.195 1 98.69 267 GLN B CA 1
ATOM 4651 C C . GLN B 1 267 ? 1.182 -6.281 0.03 1 98.69 267 GLN B C 1
ATOM 4653 O O . GLN B 1 267 ? 0.308 -7.086 -0.302 1 98.69 267 GLN B O 1
ATOM 4658 N N . GLY B 1 268 ? 2.336 -6.09 -0.606 1 98.38 268 GLY B N 1
ATOM 4659 C CA . GLY B 1 268 ? 2.801 -7.129 -1.509 1 98.38 268 GLY B CA 1
ATOM 4660 C C . GLY B 1 268 ? 3.408 -8.32 -0.788 1 98.38 268 GLY B C 1
ATOM 4661 O O . GLY B 1 268 ? 3.902 -8.18 0.333 1 98.38 268 GLY B O 1
ATOM 4662 N N . PHE B 1 269 ? 3.357 -9.492 -1.479 1 97.56 269 PHE B N 1
ATOM 4663 C CA . PHE B 1 269 ? 3.928 -10.648 -0.806 1 97.56 269 PHE B CA 1
ATOM 4664 C C . PHE B 1 269 ? 4.289 -11.742 -1.812 1 97.56 269 PHE B C 1
ATOM 4666 O O . PHE B 1 269 ? 3.762 -11.758 -2.926 1 97.56 269 PHE B O 1
ATOM 4673 N N . VAL B 1 270 ? 5.164 -12.555 -1.403 1 94.31 270 VAL B N 1
ATOM 4674 C CA . VAL B 1 270 ? 5.527 -13.773 -2.113 1 94.31 270 VAL B CA 1
ATOM 4675 C C . VAL B 1 270 ? 5.402 -14.977 -1.177 1 94.31 270 VAL B C 1
ATOM 4677 O O . VAL B 1 270 ? 5.781 -14.898 -0.005 1 94.31 270 VAL B O 1
ATOM 4680 N N . VAL B 1 271 ? 4.934 -16.016 -1.646 1 94.56 271 VAL B N 1
ATOM 4681 C CA . VAL B 1 271 ? 4.531 -17.156 -0.836 1 94.56 271 VAL B CA 1
ATOM 4682 C C . VAL B 1 271 ? 5.762 -17.781 -0.173 1 94.56 271 VAL B C 1
ATOM 4684 O O . VAL B 1 271 ? 5.648 -18.438 0.865 1 94.56 271 VAL B O 1
ATOM 4687 N N . TYR B 1 272 ? 6.914 -17.547 -0.687 1 91.31 272 TYR B N 1
ATOM 4688 C CA . TYR B 1 272 ? 8.117 -18.219 -0.239 1 91.31 272 TYR B CA 1
ATOM 4689 C C . TYR B 1 272 ? 8.562 -17.719 1.125 1 91.31 272 TYR B C 1
ATOM 4691 O O . TYR B 1 272 ? 9.445 -18.297 1.762 1 91.31 272 TYR B O 1
ATOM 4699 N N . ARG B 1 273 ? 7.957 -16.625 1.529 1 94.44 273 ARG B N 1
ATOM 4700 C CA . ARG B 1 273 ? 8.281 -16.094 2.848 1 94.44 273 ARG B CA 1
ATOM 4701 C C . ARG B 1 273 ? 7.875 -17.062 3.949 1 94.44 273 ARG B C 1
ATOM 4703 O O . ARG B 1 273 ? 8.453 -17.047 5.035 1 94.44 273 ARG B O 1
ATOM 4710 N N . TRP B 1 274 ? 6.852 -17.875 3.721 1 96 274 TRP B N 1
ATOM 4711 C CA . TRP B 1 274 ? 6.391 -18.859 4.691 1 96 274 TRP B CA 1
ATOM 4712 C C . TRP B 1 274 ? 7.07 -20.203 4.457 1 96 274 TRP B C 1
ATOM 4714 O O . TRP B 1 274 ? 6.91 -20.812 3.398 1 96 274 TRP B O 1
ATOM 4724 N N . GLN B 1 275 ? 7.832 -20.672 5.387 1 93.94 275 GLN B N 1
ATOM 4725 C CA . GLN B 1 275 ? 8.602 -21.906 5.277 1 93.94 275 GLN B CA 1
ATOM 4726 C C . GLN B 1 275 ? 8.445 -22.75 6.531 1 93.94 275 GLN B C 1
ATOM 4728 O O . GLN B 1 275 ? 7.867 -22.312 7.523 1 93.94 275 GLN B O 1
ATOM 4733 N N . GLY B 1 276 ? 8.883 -23.984 6.414 1 91.94 276 GLY B N 1
ATOM 4734 C CA . GLY B 1 276 ? 8.938 -24.859 7.574 1 91.94 276 GLY B CA 1
ATOM 4735 C C . GLY B 1 276 ? 7.574 -25.375 7.992 1 91.94 276 GLY B C 1
ATOM 4736 O O . GLY B 1 276 ? 6.77 -25.766 7.145 1 91.94 276 GLY B O 1
ATOM 4737 N N . GLU B 1 277 ? 7.383 -25.375 9.234 1 92.44 277 GLU B N 1
ATOM 4738 C CA . GLU B 1 277 ? 6.203 -26.016 9.805 1 92.44 277 GLU B CA 1
ATOM 4739 C C . GLU B 1 277 ? 4.926 -25.281 9.398 1 92.44 277 GLU B C 1
ATOM 4741 O O . GLU B 1 277 ? 3.895 -25.922 9.156 1 92.44 277 GLU B O 1
ATOM 4746 N N . VAL B 1 278 ? 5.023 -24 9.281 1 94.06 278 VAL B N 1
ATOM 4747 C CA . VAL B 1 278 ? 3.824 -23.234 8.953 1 94.06 278 VAL B CA 1
ATOM 4748 C C . VAL B 1 278 ? 3.387 -23.547 7.527 1 94.06 278 VAL B C 1
ATOM 4750 O O . VAL B 1 278 ? 2.189 -23.625 7.238 1 94.06 278 VAL B O 1
ATOM 4753 N N . ARG B 1 279 ? 4.336 -23.703 6.66 1 94.25 279 ARG B N 1
ATOM 4754 C CA . ARG B 1 279 ? 4.043 -24.078 5.281 1 94.25 279 ARG B CA 1
ATOM 4755 C C . ARG B 1 279 ? 3.428 -25.469 5.211 1 94.25 279 ARG B C 1
ATOM 4757 O O . ARG B 1 279 ? 2.43 -25.672 4.516 1 94.25 279 ARG B O 1
ATOM 4764 N N . GLN B 1 280 ? 3.977 -26.422 5.957 1 90.81 280 GLN B N 1
ATOM 4765 C CA . GLN B 1 280 ? 3.494 -27.797 5.961 1 90.81 280 GLN B CA 1
ATOM 4766 C C . GLN B 1 280 ? 2.078 -27.875 6.52 1 90.81 280 GLN B C 1
ATOM 4768 O O . GLN B 1 280 ? 1.24 -28.609 5.992 1 90.81 280 GLN B O 1
ATOM 4773 N N . LYS B 1 281 ? 1.907 -27.125 7.531 1 91.44 281 LYS B N 1
ATOM 4774 C CA . LYS B 1 281 ? 0.57 -27.094 8.117 1 91.44 281 LYS B CA 1
ATOM 4775 C C . LYS B 1 281 ? -0.455 -26.578 7.113 1 91.44 281 LYS B C 1
ATOM 4777 O O . LYS B 1 281 ? -1.554 -27.125 6.996 1 91.44 281 LYS B O 1
ATOM 4782 N N . ALA B 1 282 ? -0.073 -25.531 6.414 1 93.38 282 ALA B N 1
ATOM 4783 C CA . ALA B 1 282 ? -0.971 -24.953 5.418 1 93.38 282 ALA B CA 1
ATOM 4784 C C . ALA B 1 282 ? -1.273 -25.953 4.305 1 93.38 282 ALA B C 1
ATOM 4786 O O . ALA B 1 282 ? -2.418 -26.078 3.865 1 93.38 282 ALA B O 1
ATOM 4787 N N . LEU B 1 283 ? -0.298 -26.688 3.9 1 92.31 283 LEU B N 1
ATOM 4788 C CA . LEU B 1 283 ? -0.482 -27.703 2.869 1 92.31 283 LEU B CA 1
ATOM 4789 C C . LEU B 1 283 ? -1.441 -28.781 3.344 1 92.31 283 LEU B C 1
ATOM 4791 O O . LEU B 1 283 ? -2.307 -29.234 2.586 1 92.31 283 LEU B O 1
ATOM 4795 N N . ARG B 1 284 ? -1.305 -29.141 4.602 1 90.69 284 ARG B N 1
ATOM 4796 C CA . ARG B 1 284 ? -2.188 -30.172 5.156 1 90.69 284 ARG B CA 1
ATOM 4797 C C . ARG B 1 284 ? -3.621 -29.656 5.262 1 90.69 284 ARG B C 1
ATOM 4799 O O . ARG B 1 284 ? -4.57 -30.391 4.992 1 90.69 284 ARG B O 1
ATOM 4806 N N . ASP B 1 285 ? -3.715 -28.391 5.629 1 89.56 285 ASP B N 1
ATOM 4807 C CA . ASP B 1 285 ? -5.039 -27.781 5.699 1 89.56 285 ASP B CA 1
ATOM 4808 C C . ASP B 1 285 ? -5.707 -27.766 4.324 1 89.56 285 ASP B C 1
ATOM 4810 O O . ASP B 1 285 ? -6.906 -28.016 4.203 1 89.56 285 ASP B O 1
ATOM 4814 N N . LEU B 1 286 ? -4.93 -27.469 3.35 1 91.38 286 LEU B N 1
ATOM 4815 C CA . LEU B 1 286 ? -5.449 -27.391 1.988 1 91.38 286 LEU B CA 1
ATOM 4816 C C . LEU B 1 286 ? -5.801 -28.781 1.462 1 91.38 286 LEU B C 1
ATOM 4818 O O . LEU B 1 286 ? -6.754 -28.938 0.699 1 91.38 286 LEU B O 1
ATOM 4822 N N . LEU B 1 287 ? -4.996 -29.734 1.909 1 86.19 287 LEU B N 1
ATOM 4823 C CA . LEU B 1 287 ? -5.188 -31.109 1.46 1 86.19 287 LEU B CA 1
ATOM 4824 C C . LEU B 1 287 ? -6.434 -31.719 2.098 1 86.19 287 LEU B C 1
ATOM 4826 O O . LEU B 1 287 ? -7.184 -32.438 1.437 1 86.19 287 LEU B O 1
ATOM 4830 N N . LYS B 1 288 ? -6.547 -31.703 3.605 1 72.75 288 LYS B N 1
ATOM 4831 C CA . LYS B 1 288 ? -7.586 -32.406 4.363 1 72.75 288 LYS B CA 1
ATOM 4832 C C . LYS B 1 288 ? -8.969 -31.859 4.008 1 72.75 288 LYS B C 1
ATOM 4834 O O . LYS B 1 288 ? -9.969 -32.562 4.148 1 72.75 288 LYS B O 1
ATOM 4839 N N . GLY B 1 289 ? -9.008 -31.047 3.346 1 53.5 289 GLY B N 1
ATOM 4840 C CA . GLY B 1 289 ? -10.344 -30.625 2.98 1 53.5 289 GLY B CA 1
ATOM 4841 C C . GLY B 1 289 ? -11.383 -30.953 4.035 1 53.5 289 GLY B C 1
ATOM 4842 O O . GLY B 1 289 ? -11.055 -31.5 5.09 1 53.5 289 GLY B O 1
ATOM 4843 N N . PRO B 1 290 ? -12.844 -30.891 3.883 1 39.09 290 PRO B N 1
ATOM 4844 C CA . PRO B 1 290 ? -13.961 -30.969 4.824 1 39.09 290 PRO B CA 1
ATOM 4845 C C . PRO B 1 290 ? -13.875 -32.188 5.738 1 39.09 290 PRO B C 1
ATOM 4847 O O . PRO B 1 290 ? -14.398 -32.188 6.852 1 39.09 290 PRO B O 1
ATOM 4850 N N . GLY B 1 291 ? -13.375 -33.438 5.43 1 34.19 291 GLY B N 1
ATOM 4851 C CA . GLY B 1 291 ? -13.781 -34.5 6.309 1 34.19 291 GLY B CA 1
ATOM 4852 C C . GLY B 1 291 ? -12.938 -34.594 7.566 1 34.19 291 GLY B C 1
ATOM 4853 O O . GLY B 1 291 ? -13.102 -35.531 8.359 1 34.19 291 GLY B O 1
ATOM 4854 N N . ALA B 1 292 ? -11.68 -34.188 7.629 1 33.53 292 ALA B N 1
ATOM 4855 C CA . ALA B 1 292 ? -10.953 -34.562 8.828 1 33.53 292 ALA B CA 1
ATOM 4856 C C . ALA B 1 292 ? -11.297 -33.688 10.016 1 33.53 292 ALA B C 1
ATOM 4858 O O . ALA B 1 292 ? -11.422 -32.469 9.859 1 33.53 292 ALA B O 1
ATOM 4859 N N . THR B 1 293 ? -11.766 -34.125 11.125 1 29.84 293 THR B N 1
ATOM 4860 C CA . THR B 1 293 ? -12.094 -33.562 12.438 1 29.84 293 THR B CA 1
ATOM 4861 C C . THR B 1 293 ? -10.867 -32.906 13.062 1 29.84 293 THR B C 1
ATOM 4863 O O . THR B 1 293 ? -9.836 -33.562 13.258 1 29.84 293 THR B O 1
ATOM 4866 N N . VAL B 1 294 ? -10.555 -31.75 12.805 1 31 294 VAL B N 1
ATOM 4867 C CA . VAL B 1 294 ? -9.445 -31.047 13.445 1 31 294 VAL B CA 1
ATOM 4868 C C . VAL B 1 294 ? -9.555 -31.188 14.969 1 31 294 VAL B C 1
ATOM 4870 O O . VAL B 1 294 ? -10.594 -30.859 15.547 1 31 294 VAL B O 1
ATOM 4873 N N . THR B 1 295 ? -8.688 -32.031 15.547 1 26.89 295 THR B N 1
ATOM 4874 C CA . THR B 1 295 ? -8.555 -31.969 17 1 26.89 295 THR B CA 1
ATOM 4875 C C . THR B 1 295 ? -7.836 -30.703 17.422 1 26.89 295 THR B C 1
ATOM 4877 O O . THR B 1 295 ? -6.879 -30.266 16.781 1 26.89 295 THR B O 1
ATOM 4880 N N . PRO B 1 296 ? -8.32 -29.797 18.156 1 28.92 296 PRO B N 1
ATOM 4881 C CA . PRO B 1 296 ? -7.875 -28.531 18.766 1 28.92 296 PRO B CA 1
ATOM 4882 C C . PRO B 1 296 ? -6.504 -28.641 19.422 1 28.92 296 PRO B C 1
ATOM 4884 O O . PRO B 1 296 ? -6.129 -27.781 20.219 1 28.92 296 PRO B O 1
ATOM 4887 N N . ASP B 1 297 ? -5.582 -29.5 19.156 1 28.08 297 ASP B N 1
ATOM 4888 C CA . ASP B 1 297 ? -4.543 -29.562 20.188 1 28.08 297 ASP B CA 1
ATOM 4889 C C . ASP B 1 297 ? -3.723 -28.281 20.219 1 28.08 297 ASP B C 1
ATOM 4891 O O . ASP B 1 297 ? -3.812 -27.453 19.297 1 28.08 297 ASP B O 1
ATOM 4895 N N . ALA B 1 298 ? -2.242 -28.469 20.359 1 27.31 298 ALA B N 1
ATOM 4896 C CA . ALA B 1 298 ? -1.16 -28.047 21.234 1 27.31 298 ALA B CA 1
ATOM 4897 C C . ALA B 1 298 ? -0.418 -26.844 20.656 1 27.31 298 ALA B C 1
ATOM 4899 O O . ALA B 1 298 ? 0.703 -26.547 21.078 1 27.31 298 ALA B O 1
ATOM 4900 N N . LEU B 1 299 ? -0.733 -26.156 19.562 1 29.39 299 LEU B N 1
ATOM 4901 C CA . LEU B 1 299 ? 0.486 -25.453 19.188 1 29.39 299 LEU B CA 1
ATOM 4902 C C . LEU B 1 299 ? 0.81 -24.344 20.172 1 29.39 299 LEU B C 1
ATOM 4904 O O . LEU B 1 299 ? -0.055 -23.531 20.5 1 29.39 299 LEU B O 1
ATOM 4908 N N . PRO B 1 300 ? 1.826 -24.547 20.922 1 28.7 300 PRO B N 1
ATOM 4909 C CA . PRO B 1 300 ? 2.334 -23.516 21.844 1 28.7 300 PRO B CA 1
ATOM 4910 C C . PRO B 1 300 ? 2.715 -22.219 21.125 1 28.7 300 PRO B C 1
ATOM 4912 O O . PRO B 1 300 ? 3.42 -22.25 20.125 1 28.7 300 PRO B O 1
ATOM 4915 N N . CYS B 1 301 ? 1.716 -21.438 20.953 1 26.55 301 CYS B N 1
ATOM 4916 C CA . CYS B 1 301 ? 1.873 -20.078 20.438 1 26.55 301 CYS B CA 1
ATOM 4917 C C . CYS B 1 301 ? 2.953 -19.328 21.188 1 26.55 301 CYS B C 1
ATOM 4919 O O . CYS B 1 301 ? 2.852 -19.141 22.406 1 26.55 301 CYS B O 1
ATOM 4921 N N . GLY B 1 302 ? 4.141 -19.531 20.969 1 26.72 302 GLY B N 1
ATOM 4922 C CA . GLY B 1 302 ? 5.062 -18.594 21.609 1 26.72 302 GLY B CA 1
ATOM 4923 C C . GLY B 1 302 ? 4.535 -17.172 21.656 1 26.72 302 GLY B C 1
ATOM 4924 O O . GLY B 1 302 ? 3.459 -16.891 21.125 1 26.72 302 GLY B O 1
ATOM 4925 N N . GLY B 1 303 ? 5.316 -16.094 22.047 1 26.3 303 GLY B N 1
ATOM 4926 C CA . GLY B 1 303 ? 5.016 -14.828 22.688 1 26.3 303 GLY B CA 1
ATOM 4927 C C . GLY B 1 303 ? 4.023 -13.984 21.906 1 26.3 303 GLY B C 1
ATOM 4928 O O . GLY B 1 303 ? 3.086 -13.43 22.469 1 26.3 303 GLY B O 1
ATOM 4929 N N . PHE B 1 304 ? 4.371 -13.234 20.781 1 28.16 304 PHE B N 1
ATOM 4930 C CA . PHE B 1 304 ? 3.383 -12.203 20.5 1 28.16 304 PHE B CA 1
ATOM 4931 C C . PHE B 1 304 ? 2.047 -12.828 20.109 1 28.16 304 PHE B C 1
ATOM 4933 O O . PHE B 1 304 ? 1.994 -13.703 19.25 1 28.16 304 PHE B O 1
ATOM 4940 N N . ARG B 1 305 ? 1.112 -12.945 21.031 1 26.52 305 ARG B N 1
ATOM 4941 C CA . ARG B 1 305 ? -0.214 -13.555 21.062 1 26.52 305 ARG B CA 1
ATOM 4942 C C . ARG B 1 305 ? -1.043 -13.141 19.859 1 26.52 305 ARG B C 1
ATOM 4944 O O . ARG B 1 305 ? -1.737 -12.117 19.891 1 26.52 305 ARG B O 1
ATOM 4951 N N . PHE B 1 306 ? -0.504 -13.039 18.641 1 28.98 306 PHE B N 1
ATOM 4952 C CA . PHE B 1 306 ? -1.691 -12.906 17.812 1 28.98 306 PHE B CA 1
ATOM 4953 C C . PHE B 1 306 ? -2.6 -14.117 17.953 1 28.98 306 PHE B C 1
ATOM 4955 O O . PHE B 1 306 ? -2.133 -15.258 17.922 1 28.98 306 PHE B O 1
ATOM 4962 N N . HIS B 1 307 ? -3.539 -14.039 18.938 1 28.27 307 HIS B N 1
ATOM 4963 C CA . HIS B 1 307 ? -4.617 -15.016 19.031 1 28.27 307 HIS B CA 1
ATOM 4964 C C . HIS B 1 307 ? -5.051 -15.492 17.641 1 28.27 307 HIS B C 1
ATOM 4966 O O . HIS B 1 307 ? -5.754 -14.773 16.922 1 28.27 307 HIS B O 1
ATOM 4972 N N . PHE B 1 308 ? -4.113 -16.078 16.938 1 30.09 308 PHE B N 1
ATOM 4973 C CA . PHE B 1 308 ? -4.676 -16.844 15.836 1 30.09 308 PHE B CA 1
ATOM 4974 C C . PHE B 1 308 ? -5.73 -17.828 16.328 1 30.09 308 PHE B C 1
ATOM 4976 O O . PHE B 1 308 ? -5.434 -18.688 17.156 1 30.09 308 PHE B O 1
ATOM 4983 N N . HIS B 1 309 ? -6.879 -17.328 16.75 1 32.09 309 HIS B N 1
ATOM 4984 C CA . HIS B 1 309 ? -7.934 -18.344 16.766 1 32.09 309 HIS B CA 1
ATOM 4985 C C . HIS B 1 309 ? -7.875 -19.219 15.523 1 32.09 309 HIS B C 1
ATOM 4987 O O . HIS B 1 309 ? -8.242 -18.781 14.43 1 32.09 309 HIS B O 1
ATOM 4993 N N . CYS B 1 310 ? -6.84 -19.938 15.445 1 32.59 310 CYS B N 1
ATOM 4994 C CA . CYS B 1 310 ? -6.609 -20.938 14.414 1 32.59 310 CYS B CA 1
ATOM 4995 C C . CYS B 1 310 ? -7.785 -21.906 14.32 1 32.59 310 CYS B C 1
ATOM 4997 O O . CYS B 1 310 ? -7.625 -23.047 13.883 1 32.59 310 CYS B O 1
ATOM 4999 N N . GLU B 1 311 ? -8.93 -21.625 14.953 1 35.09 311 GLU B N 1
ATOM 5000 C CA . GLU B 1 311 ? -9.82 -22.781 14.812 1 35.09 311 GLU B CA 1
ATOM 5001 C C . GLU B 1 311 ? -10.102 -23.078 13.344 1 35.09 311 GLU B C 1
ATOM 5003 O O . GLU B 1 311 ? -11.039 -23.812 13.016 1 35.09 311 GLU B O 1
ATOM 5008 N N . TYR B 1 312 ? -9.547 -22.219 12.414 1 36.59 312 TYR B N 1
ATOM 5009 C CA . TYR B 1 312 ? -10.266 -22.469 11.164 1 36.59 312 TYR B CA 1
ATOM 5010 C C . TYR B 1 312 ? -9.805 -23.766 10.523 1 36.59 312 TYR B C 1
ATOM 5012 O O . TYR B 1 312 ? -8.625 -23.922 10.195 1 36.59 312 TYR B O 1
ATOM 5020 N N . GLY B 1 313 ? -10.219 -24.828 11.07 1 36.06 313 GLY B N 1
ATOM 5021 C CA . GLY B 1 313 ? -10.062 -26.078 10.328 1 36.06 313 GLY B CA 1
ATOM 5022 C C . GLY B 1 313 ? -10.445 -25.938 8.867 1 36.06 313 GLY B C 1
ATOM 5023 O O . GLY B 1 313 ? -11.594 -25.609 8.547 1 36.06 313 GLY B O 1
ATOM 5024 N N . PHE B 1 314 ? -9.672 -25.406 7.977 1 43.97 314 PHE B N 1
ATOM 5025 C CA . PHE B 1 314 ? -9.844 -25.5 6.531 1 43.97 314 PHE B CA 1
ATOM 5026 C C . PHE B 1 314 ? -10.281 -26.906 6.129 1 43.97 314 PHE B C 1
ATOM 5028 O O . PHE B 1 314 ? -9.492 -27.844 6.211 1 43.97 314 PHE B O 1
ATOM 5035 N N . ILE B 1 315 ? -11.461 -27.328 6.391 1 39.41 315 ILE B N 1
ATOM 5036 C CA . ILE B 1 315 ? -11.969 -28.641 6.023 1 39.41 315 ILE B CA 1
ATOM 5037 C C . ILE B 1 315 ? -11.852 -28.844 4.512 1 39.41 315 ILE B C 1
ATOM 5039 O O . ILE B 1 315 ? -11.828 -27.875 3.754 1 39.41 315 ILE B O 1
ATOM 5043 N N . GLY B 1 316 ? -11.32 -29.844 3.809 1 51.72 316 GLY B N 1
ATOM 5044 C CA . GLY B 1 316 ? -11.227 -30.656 2.604 1 51.72 316 GLY B CA 1
ATOM 5045 C C . GLY B 1 316 ? -12.258 -30.281 1.552 1 51.72 316 GLY B C 1
ATOM 5046 O O . GLY B 1 316 ? -12.578 -31.094 0.679 1 51.72 316 GLY B O 1
ATOM 5047 N N . LYS B 1 317 ? -12.773 -29 1.677 1 70.94 317 LYS B N 1
ATOM 5048 C CA . LYS B 1 317 ? -13.953 -28.688 0.875 1 70.94 317 LYS B CA 1
ATOM 5049 C C . LYS B 1 317 ? -13.594 -27.766 -0.287 1 70.94 317 LYS B C 1
ATOM 5051 O O . LYS B 1 317 ? -14.469 -27.375 -1.068 1 70.94 317 LYS B O 1
ATOM 5056 N N . ILE B 1 318 ? -12.273 -27.641 -0.503 1 86.94 318 ILE B N 1
ATOM 5057 C CA . ILE B 1 318 ? -11.977 -26.734 -1.599 1 86.94 318 ILE B CA 1
ATOM 5058 C C . ILE B 1 318 ? -12.07 -27.469 -2.932 1 86.94 318 ILE B C 1
ATOM 5060 O O . ILE B 1 318 ? -11.469 -28.531 -3.098 1 86.94 318 ILE B O 1
ATOM 5064 N N . GLN B 1 319 ? -12.867 -26.969 -3.73 1 89.44 319 GLN B N 1
ATOM 5065 C CA . GLN B 1 319 ? -13.016 -27.516 -5.07 1 89.44 319 GLN B CA 1
ATOM 5066 C C . GLN B 1 319 ? -11.992 -26.922 -6.031 1 89.44 319 GLN B C 1
ATOM 5068 O O . GLN B 1 319 ? -11.562 -25.781 -5.859 1 89.44 319 GLN B O 1
ATOM 5073 N N . TYR B 1 320 ? -11.586 -27.828 -6.926 1 89.12 320 TYR B N 1
ATOM 5074 C CA . TYR B 1 320 ? -10.562 -27.359 -7.855 1 89.12 320 TYR B CA 1
ATOM 5075 C C . TYR B 1 320 ? -10.992 -27.609 -9.297 1 89.12 320 TYR B C 1
ATOM 5077 O O . TYR B 1 320 ? -11.883 -28.422 -9.562 1 89.12 320 TYR B O 1
ATOM 5085 N N . HIS B 1 321 ? -10.477 -26.75 -10.133 1 90.88 321 HIS B N 1
ATOM 5086 C CA . HIS B 1 321 ? -10.531 -26.938 -11.578 1 90.88 321 HIS B CA 1
ATOM 5087 C C . HIS B 1 321 ? -9.164 -26.719 -12.211 1 90.88 321 HIS B C 1
ATOM 5089 O O . HIS B 1 321 ? -8.438 -25.797 -11.828 1 90.88 321 HIS B O 1
ATOM 5095 N N . GLU B 1 322 ? -8.781 -27.609 -13.086 1 89.5 322 GLU B N 1
ATOM 5096 C CA . GLU B 1 322 ? -7.516 -27.484 -13.797 1 89.5 322 GLU B CA 1
ATOM 5097 C C . GLU B 1 322 ? -7.734 -27.375 -15.305 1 89.5 322 GLU B C 1
ATOM 5099 O O . GLU B 1 322 ? -8.57 -28.078 -15.867 1 89.5 322 GLU B O 1
ATOM 5104 N N . HIS B 1 323 ? -7.109 -26.391 -15.844 1 90.81 323 HIS B N 1
ATOM 5105 C CA . HIS B 1 323 ? -7.062 -26.234 -17.297 1 90.81 323 HIS B CA 1
ATOM 5106 C C . HIS B 1 323 ? -5.859 -26.969 -17.875 1 90.81 323 HIS B C 1
ATOM 5108 O O . HIS B 1 323 ? -4.738 -26.453 -17.859 1 90.81 323 HIS B O 1
ATOM 5114 N N . ILE B 1 324 ? -6.098 -28.141 -18.531 1 88.25 324 ILE B N 1
ATOM 5115 C CA . ILE B 1 324 ? -5.004 -29.047 -18.875 1 88.25 324 ILE B CA 1
ATOM 5116 C C . ILE B 1 324 ? -4.676 -28.922 -20.359 1 88.25 324 ILE B C 1
ATOM 5118 O O . ILE B 1 324 ? -5.566 -28.969 -21.203 1 88.25 324 ILE B O 1
ATOM 5122 N N . THR B 1 325 ? -3.459 -28.594 -20.656 1 90 325 THR B N 1
ATOM 5123 C CA . THR B 1 325 ? -2.902 -28.688 -22.016 1 90 325 THR B CA 1
ATOM 5124 C C . THR B 1 325 ? -2.029 -29.938 -22.156 1 90 325 THR B C 1
ATOM 5126 O O . THR B 1 325 ? -1.181 -30.203 -21.297 1 90 325 THR B O 1
ATOM 5129 N N . GLU B 1 326 ? -2.219 -30.75 -23.219 1 90.31 326 GLU B N 1
ATOM 5130 C CA . GLU B 1 326 ? -1.448 -31.969 -23.406 1 90.31 326 GLU B CA 1
ATOM 5131 C C . GLU B 1 326 ? -0.229 -31.719 -24.297 1 90.31 326 GLU B C 1
ATOM 5133 O O . GLU B 1 326 ? -0.314 -30.984 -25.281 1 90.31 326 GLU B O 1
ATOM 5138 N N . GLY B 1 327 ? 0.923 -32.375 -23.859 1 90.31 327 GLY B N 1
ATOM 5139 C CA . GLY B 1 327 ? 2.107 -32.344 -24.703 1 90.31 327 GLY B CA 1
ATOM 5140 C C . GLY B 1 327 ? 3.113 -31.297 -24.297 1 90.31 327 GLY B C 1
ATOM 5141 O O . GLY B 1 327 ? 2.793 -30.109 -24.25 1 90.31 327 GLY B O 1
ATOM 5142 N N . PHE B 1 328 ? 4.32 -31.688 -24.141 1 90 328 PHE B N 1
ATOM 5143 C CA . PHE B 1 328 ? 5.41 -30.812 -23.75 1 90 328 PHE B CA 1
ATOM 5144 C C . PHE B 1 328 ? 5.645 -29.734 -24.812 1 90 328 PHE B C 1
ATOM 5146 O O . PHE B 1 328 ? 6.008 -28.609 -24.484 1 90 328 PHE B O 1
ATOM 5153 N N . GLU B 1 329 ? 5.359 -30.062 -26.062 1 91.69 329 GLU B N 1
ATOM 5154 C CA . GLU B 1 329 ? 5.582 -29.156 -27.188 1 91.69 329 GLU B CA 1
ATOM 5155 C C . GLU B 1 329 ? 4.613 -27.984 -27.156 1 91.69 329 GLU B C 1
ATOM 5157 O O . GLU B 1 329 ? 4.832 -26.969 -27.812 1 91.69 329 GLU B O 1
ATOM 5162 N N . ASN B 1 330 ? 3.611 -28.094 -26.344 1 92.19 330 ASN B N 1
ATOM 5163 C CA . ASN B 1 330 ? 2.57 -27.078 -26.328 1 92.19 330 ASN B CA 1
ATOM 5164 C C . ASN B 1 330 ? 2.744 -26.109 -25.156 1 92.19 330 ASN B C 1
ATOM 5166 O O . ASN B 1 330 ? 1.829 -25.359 -24.828 1 92.19 330 ASN B O 1
ATOM 5170 N N . MET B 1 331 ? 3.936 -26.109 -24.547 1 90.69 331 MET B N 1
ATOM 5171 C CA . MET B 1 331 ? 4.215 -25.25 -23.406 1 90.69 331 MET B CA 1
ATOM 5172 C C . MET B 1 331 ? 4.039 -23.781 -23.766 1 90.69 331 MET B C 1
ATOM 5174 O O . MET B 1 331 ? 3.348 -23.031 -23.078 1 90.69 331 MET B O 1
ATOM 5178 N N . PRO B 1 332 ? 4.551 -23.281 -24.891 1 91.25 332 PRO B N 1
ATOM 5179 C CA . PRO B 1 332 ? 4.375 -21.875 -25.234 1 91.25 332 PRO B CA 1
ATOM 5180 C C . PRO B 1 332 ? 2.908 -21.5 -25.453 1 91.25 332 PRO B C 1
ATOM 5182 O O . PRO B 1 332 ? 2.469 -20.438 -25.016 1 91.25 332 PRO B O 1
ATOM 5185 N N . ALA B 1 333 ? 2.205 -22.406 -26.078 1 91.88 333 ALA B N 1
ATOM 5186 C CA . ALA B 1 333 ? 0.79 -22.156 -26.328 1 91.88 333 ALA B CA 1
ATOM 5187 C C . ALA B 1 333 ? 0.01 -22.047 -25.016 1 91.88 333 ALA B C 1
ATOM 5189 O O . ALA B 1 333 ? -0.848 -21.172 -24.875 1 91.88 333 ALA B O 1
ATOM 5190 N N . ALA B 1 334 ? 0.296 -22.969 -24.125 1 90.75 334 ALA B N 1
ATOM 5191 C CA . ALA B 1 334 ? -0.355 -22.938 -22.812 1 90.75 334 ALA B CA 1
ATOM 5192 C C . ALA B 1 334 ? -0.039 -21.641 -22.062 1 90.75 334 ALA B C 1
ATOM 5194 O O . ALA B 1 334 ? -0.925 -21.031 -21.469 1 90.75 334 ALA B O 1
ATOM 5195 N N . PHE B 1 335 ? 1.164 -21.219 -22.156 1 89.69 335 PHE B N 1
ATOM 5196 C CA . PHE B 1 335 ? 1.615 -20 -21.5 1 89.69 335 PHE B CA 1
ATOM 5197 C C . PHE B 1 335 ? 0.92 -18.781 -22.094 1 89.69 335 PHE B C 1
ATOM 5199 O O . PHE B 1 335 ? 0.418 -17.922 -21.344 1 89.69 335 PHE B O 1
ATOM 5206 N N . MET B 1 336 ? 0.846 -18.672 -23.344 1 90.94 336 MET B N 1
ATOM 5207 C CA . MET B 1 336 ? 0.196 -17.547 -24.031 1 90.94 336 MET B CA 1
ATOM 5208 C C . MET B 1 336 ? -1.3 -17.531 -23.734 1 90.94 336 MET B C 1
ATOM 5210 O O . MET B 1 336 ? -1.886 -16.469 -23.547 1 90.94 336 MET B O 1
ATOM 5214 N N . GLY B 1 337 ? -1.888 -18.719 -23.703 1 89.81 337 GLY B N 1
ATOM 5215 C CA . GLY B 1 337 ? -3.295 -18.797 -23.344 1 89.81 337 GLY B CA 1
ATOM 5216 C C . GLY B 1 337 ? -3.588 -18.312 -21.938 1 89.81 337 GLY B C 1
ATOM 5217 O O . GLY B 1 337 ? -4.613 -17.688 -21.703 1 89.81 337 GLY B O 1
ATOM 5218 N N . LEU B 1 338 ? -2.697 -18.672 -21.016 1 89.25 338 LEU B N 1
ATOM 5219 C CA . LEU B 1 338 ? -2.83 -18.203 -19.625 1 89.25 338 LEU B CA 1
ATOM 5220 C C . LEU B 1 338 ? -2.828 -16.688 -19.562 1 89.25 338 LEU B C 1
ATOM 5222 O O . LEU B 1 338 ? -3.662 -16.094 -18.875 1 89.25 338 LEU B O 1
ATOM 5226 N N . LEU B 1 339 ? -1.92 -15.992 -20.328 1 87.81 339 LEU B N 1
ATOM 5227 C CA . LEU B 1 339 ? -1.782 -14.539 -20.312 1 87.81 339 LEU B CA 1
ATOM 5228 C C . LEU B 1 339 ? -3.008 -13.867 -20.922 1 87.81 339 LEU B C 1
ATOM 5230 O O . LEU B 1 339 ? -3.281 -12.695 -20.656 1 87.81 339 LEU B O 1
ATOM 5234 N N . LYS B 1 340 ? -3.742 -14.672 -21.656 1 88.44 340 LYS B N 1
ATOM 5235 C CA . LYS B 1 340 ? -4.973 -14.156 -22.266 1 88.44 340 LYS B CA 1
ATOM 5236 C C . LYS B 1 340 ? -6.184 -14.469 -21.391 1 88.44 340 LYS B C 1
ATOM 5238 O O . LYS B 1 340 ? -7.305 -14.078 -21.719 1 88.44 340 LYS B O 1
ATOM 5243 N N . GLY B 1 341 ? -5.949 -15.188 -20.359 1 87.88 341 GLY B N 1
ATOM 5244 C CA . GLY B 1 341 ? -7.023 -15.5 -19.438 1 87.88 341 GLY B CA 1
ATOM 5245 C C . GLY B 1 341 ? -7.91 -16.641 -19.906 1 87.88 341 GLY B C 1
ATOM 5246 O O . GLY B 1 341 ? -9.102 -16.672 -19.578 1 87.88 341 GLY B O 1
ATOM 5247 N N . GLU B 1 342 ? -7.363 -17.562 -20.578 1 89.25 342 GLU B N 1
ATOM 5248 C CA . GLU B 1 342 ? -8.164 -18.641 -21.141 1 89.25 342 GLU B CA 1
ATOM 5249 C C . GLU B 1 342 ? -8.43 -19.734 -20.109 1 89.25 342 GLU B C 1
ATOM 5251 O O . GLU B 1 342 ? -9.367 -20.516 -20.25 1 89.25 342 GLU B O 1
ATOM 5256 N N . ASN B 1 343 ? -7.703 -19.734 -19.109 1 89.75 343 ASN B N 1
ATOM 5257 C CA . ASN B 1 343 ? -7.773 -20.844 -18.172 1 89.75 343 ASN B CA 1
ATOM 5258 C C . ASN B 1 343 ? -8.867 -20.641 -17.141 1 89.75 343 ASN B C 1
ATOM 5260 O O . ASN B 1 343 ? -9.117 -19.5 -16.719 1 89.75 343 ASN B O 1
ATOM 5264 N N . LEU B 1 344 ? -9.539 -21.625 -16.828 1 92.44 344 LEU B N 1
ATOM 5265 C CA . LEU B 1 344 ? -10.312 -21.766 -15.602 1 92.44 344 LEU B CA 1
ATOM 5266 C C . LEU B 1 344 ? -9.555 -22.578 -14.57 1 92.44 344 LEU B C 1
ATOM 5268 O O . LEU B 1 344 ? -9.148 -23.719 -14.844 1 92.44 344 LEU B O 1
ATOM 5272 N N . GLY B 1 345 ? -9.344 -21.969 -13.438 1 91.56 345 GLY B N 1
ATOM 5273 C CA . GLY B 1 345 ? -8.492 -22.609 -12.453 1 91.56 345 GLY B CA 1
ATOM 5274 C C . GLY B 1 345 ? -7.035 -22.672 -12.859 1 91.56 345 GLY B C 1
ATOM 5275 O O . GLY B 1 345 ? -6.555 -21.781 -13.57 1 91.56 345 GLY B O 1
ATOM 5276 N N . LYS B 1 346 ? -6.352 -23.625 -12.375 1 90.12 346 LYS B N 1
ATOM 5277 C CA . LYS B 1 346 ? -4.914 -23.75 -12.602 1 90.12 346 LYS B CA 1
ATOM 5278 C C . LYS B 1 346 ? -4.613 -24.281 -14 1 90.12 346 LYS B C 1
ATOM 5280 O O . LYS B 1 346 ? -5.164 -25.312 -14.398 1 90.12 346 LYS B O 1
ATOM 5285 N N . ALA B 1 347 ? -3.768 -23.547 -14.758 1 88.94 347 ALA B N 1
ATOM 5286 C CA . ALA B 1 347 ? -3.268 -24.062 -16.031 1 88.94 347 ALA B CA 1
ATOM 5287 C C . ALA B 1 347 ? -2.111 -25.031 -15.812 1 88.94 347 ALA B C 1
ATOM 5289 O O . ALA B 1 347 ? -1.146 -24.719 -15.117 1 88.94 347 ALA B O 1
ATOM 5290 N N . ILE B 1 348 ? -2.254 -26.172 -16.359 1 87.38 348 ILE B N 1
ATOM 5291 C CA . ILE B 1 348 ? -1.241 -27.219 -16.219 1 87.38 348 ILE B CA 1
ATOM 5292 C C . ILE B 1 348 ? -0.929 -27.812 -17.594 1 87.38 348 ILE B C 1
ATOM 5294 O O . ILE B 1 348 ? -1.82 -27.969 -18.422 1 87.38 348 ILE B O 1
ATOM 5298 N N . VAL B 1 349 ? 0.347 -28.109 -17.812 1 88.06 349 VAL B N 1
ATOM 5299 C CA . VAL B 1 349 ? 0.739 -28.844 -19.016 1 88.06 349 VAL B CA 1
ATOM 5300 C C . VAL B 1 349 ? 1.155 -30.266 -18.641 1 88.06 349 VAL B C 1
ATOM 5302 O O . VAL B 1 349 ? 2.006 -30.469 -17.766 1 88.06 349 VAL B O 1
ATOM 5305 N N . LYS B 1 350 ? 0.462 -31.203 -19.25 1 83.75 350 LYS B N 1
ATOM 5306 C CA . LYS B 1 350 ? 0.809 -32.625 -19.062 1 83.75 350 LYS B CA 1
ATOM 5307 C C . LYS B 1 350 ? 1.805 -33.094 -20.125 1 83.75 350 LYS B C 1
ATOM 5309 O O . LYS B 1 350 ? 1.564 -32.906 -21.328 1 83.75 350 LYS B O 1
ATOM 5314 N N . ALA B 1 351 ? 2.99 -33.438 -19.641 1 77.38 351 ALA B N 1
ATOM 5315 C CA . ALA B 1 351 ? 4.051 -33.844 -20.562 1 77.38 351 ALA B CA 1
ATOM 5316 C C . ALA B 1 351 ? 3.814 -35.25 -21.094 1 77.38 351 ALA B C 1
ATOM 5318 O O . ALA B 1 351 ? 3.197 -36.062 -20.422 1 77.38 351 ALA B O 1
#

Secondary structure (DSSP, 8-state):
-EEEEEEEE-S---SS--GGGEEEEEEEEPP--STT-EEEEEEEEEE--HHHHTTPPTTPBPPEEEEEEEEEES-TTS-TT-EEEE---SBSEEEE-STT-EEPPTT--TTS-GGGGGTTTSHHHHHHHHIIIIIS---TT-EEEETTTTBHHHHHHHHHHHHTT-EEEEEESSHHHHHHHHHTT-SEEEETTT-S-HHHHHHHH-TT-EEEEEESS-HHHHHHHHTTEEEEEEEEE---GGGTT--SPPPBPP-HHHHHHTT-EEEE--GGG--THHHHHHHHHHHHGGG-----------SS-----------TT----EEEEE-GGGHHHHHHHHHTT--SBEEEEE-/-EEEEEEEE-S---SS--GGGEEEEEEEEPP--STT-EEEEEEEEEE--HHHHTTPPTTPBPPEEEEEEEEEES-TTS-TT-EEEE---SBSEEEE-STT-EEPPTT--TTS-GGGGGTTTSHHHHHHHHIIIIIS---TT-EEEETTTTBHHHHHHHHHHHHTT-EEEEEESSHHHHHHHHHTT-SEEEETTT-S-HHHHHHHH-TT-EEEEEESS-HHHHHHHHTTEEEEEEEEE---GGGTT--SPPPBPP-HHHHHHTT-EEEE--GGG--THHHHHHHHHHHHGGGS----------SS-----------S-----EEEEE-GGGHHHHHHHHHTT--SBEEEEE-

Radius of gyration: 29.3 Å; Cα contacts (8 Å, |Δi|>4): 1634; chains: 2; bounding box: 56×85×68 Å

pLDDT: mean 85.95, std 18.27, range [25.48, 99.0]

Nearest PDB structures (foldseek):
  2y05-assembly4_D  TM=9.632E-01  e=2.597E-58  Homo sapiens
  1v3t-assembly1_B  TM=9.613E-01  e=1.457E-56  Cavia porcellus
  1v3u-assembly1_A  TM=9.543E-01  e=6.604E-53  Cavia porcellus
  4b7x-assembly1_H  TM=9.159E-01  e=4.487E-35  Pseudomonas aeruginosa PAO1
  4b7x-assembly1_G  TM=8.864E-01  e=7.894E-34  Pseudomonas aeruginosa PAO1

Solvent-accessible surface area (backbone atoms only — not comparable to full-atom values): 36714 Å² total; per-residue (Å²): 124,50,79,21,46,33,37,21,28,56,42,81,70,70,35,70,68,54,77,80,28,48,41,85,42,77,41,78,44,78,74,88,80,58,74,46,31,28,33,30,39,50,41,33,37,32,72,46,64,71,80,56,52,75,74,54,51,68,67,34,67,35,63,17,36,21,41,23,36,25,68,43,47,40,22,89,90,45,44,60,67,39,49,29,38,32,76,72,17,45,39,43,49,49,76,40,68,57,77,78,54,37,71,56,66,87,80,60,56,88,87,52,68,71,68,35,52,63,19,58,46,22,64,31,21,47,34,21,51,45,39,42,53,64,65,35,49,67,52,63,70,36,33,35,37,25,36,50,17,40,28,42,33,23,39,44,34,49,38,53,40,39,74,49,49,28,47,28,37,32,28,22,82,36,69,68,43,23,52,51,40,47,75,55,65,35,74,37,56,42,35,66,75,74,48,94,42,64,60,57,53,51,39,69,69,35,74,85,33,26,43,29,34,42,32,36,30,33,58,63,62,43,33,52,48,53,70,40,41,28,74,61,13,22,32,22,35,65,40,39,62,72,55,71,44,54,80,66,78,59,52,46,35,61,60,60,63,43,33,18,78,27,25,24,37,37,33,22,45,59,60,77,76,56,57,67,67,64,38,52,49,50,40,48,33,54,61,49,9,55,78,61,80,73,75,87,74,76,81,78,73,64,78,83,63,68,75,64,75,63,75,66,63,48,47,30,65,76,80,84,51,70,29,76,40,75,40,65,86,40,49,65,59,51,48,47,37,50,79,70,59,69,42,50,20,28,57,37,33,39,87,123,50,79,22,46,33,38,21,29,56,40,79,71,70,36,68,69,54,75,80,29,46,41,82,44,77,42,78,43,77,74,88,80,59,73,45,31,28,34,30,39,51,42,30,38,32,73,46,61,71,79,56,50,75,74,56,51,70,67,34,66,36,61,18,36,22,40,26,36,25,69,44,48,40,22,89,91,45,42,61,68,39,48,29,40,31,74,69,16,45,40,43,48,48,75,40,68,55,77,79,54,36,72,57,64,87,81,60,55,88,87,51,66,71,67,35,53,64,18,57,47,21,63,30,22,48,35,20,51,45,38,42,54,64,65,36,49,70,54,62,70,35,32,36,36,26,36,51,17,40,27,42,33,25,40,44,34,48,38,53,42,39,75,49,48,28,48,29,37,34,29,22,82,38,68,68,44,24,52,51,40,47,74,55,65,34,73,36,58,41,36,67,74,73,50,93,42,64,61,57,54,51,38,70,71,35,75,86,34,27,45,30,36,43,32,36,29,35,58,62,62,43,32,51,48,52,69,42,43,28,75,61,14,22,32,21,35,66,41,39,61,71,55,70,44,53,78,66,80,62,51,45,35,61,58,61,64,43,33,18,78,26,26,24,38,38,32,21,44,57,60,77,78,56,57,65,68,65,38,52,50,49,40,46,34,54,62,49,3,51,80,60,79,72,73,81,76,76,78,78,73,63,78,82,65,69,78,65,76,65,74,69,61,52,37,36,64,73,77,84,52,71,30,77,41,75,41,64,87,40,49,64,58,51,48,48,37,50,79,69,61,69,45,50,22,28,59,37,34,39,86

Sequence (702 aa):
MVHAKSWTLKKHFVGYPTNSDFELKTVELPPLKDGGKCSYILSMVLLCFRIMAKNLKEGDMMMGEQVARVVESKNAAFPPGTIVVAPSGWTTHSISNGEKLEKVLAEWPDTLPLSLALGTVGMPGLTAYFGLLDICGVKGGETVLVSAAAGAVGSVVGQIAKLKGCKVVGTAGSDEKVAWLKKHGFDVAFNYKTVKSLEEALKVAAPEGYDCYFDNVGGEFSNAVITQMKKFGRIAICGAISVYNRTGPLPPGPSPESIIIKELHLQGFVVYRWQGEVRQKALRDLLKGPGATVTPDALPCGGFRFHFHCEYGFIGKIQYHEHITEGFENMPAAFMGLLKGENLGKAIVKAMVHAKSWTLKKHFVGYPTNSDFELKTVELPPLKDGGKCSYILSMVLLCFRIMAKNLKEGDMMMGEQVARVVESKNAAFPPGTIVVAPSGWTTHSISNGEKLEKVLAEWPDTLPLSLALGTVGMPGLTAYFGLLDICGVKGGETVLVSAAAGAVGSVVGQIAKLKGCKVVGTAGSDEKVAWLKKHGFDVAFNYKTVKSLEEALKVAAPEGYDCYFDNVGGEFSNAVITQMKKFGRIAICGAISVYNRTGPLPPGPSPESIIIKELHLQGFVVYRWQGEVRQKALRDLLKGPGATVTPDALPCGGFRFHFHCEYGFIGKIQYHEHITEGFENMPAAFMGLLKGENLGKAIVKA

InterPro domains:
  IPR011032 GroES-like superfamily [SSF50129] (1-136)
  IPR011032 GroES-like superfamily [SSF50129] (316-351)
  IPR013149 Alcohol dehydrogenase-like, C-terminal [PF00107] (152-284)
  IPR014190 Leukotriene B4 12-hydroxydehydrogenase/15-oxo-prostaglandin 13-reductase [cd08294] (2-351)
  IPR020843 Enoylreductase domain [SM00829] (17-349)
  IPR036291 NAD(P)-binding domain superfamily [SSF51735] (118-274)
  IPR041694 Oxidoreductase, N-terminal domain [PF16884] (5-104)
  IPR045010 Medium-chain dehydrogenase/reductase [PTHR43205] (2-349)